Protein AF-0000000082771464 (afdb_homodimer)

Solvent-accessible surface area (backbone atoms only — not comparable to full-atom values): 28371 Å² total; per-residue (Å²): 120,86,61,83,75,69,32,65,66,65,75,38,33,36,32,42,44,40,44,71,89,31,44,65,67,33,40,52,35,21,64,77,56,60,26,50,61,95,75,74,87,56,60,44,36,34,33,37,65,40,77,55,89,97,38,37,33,30,40,33,38,54,35,33,48,71,77,48,52,30,40,21,50,73,64,22,45,64,15,46,30,36,38,43,34,18,26,26,66,34,52,65,34,50,56,41,38,66,75,65,49,48,70,32,51,71,46,24,40,89,79,40,43,69,32,41,34,30,19,54,29,39,39,52,34,74,80,28,40,54,66,49,73,73,71,77,63,79,80,80,72,82,64,90,72,71,69,79,64,74,84,46,71,53,77,79,66,67,91,66,66,49,76,69,57,49,52,71,66,56,50,41,52,50,47,54,50,49,40,56,72,65,66,45,56,69,88,74,42,79,56,50,80,79,30,49,45,66,19,9,35,64,33,44,28,51,43,60,56,55,54,51,52,51,50,62,66,50,50,62,59,49,56,52,48,52,53,57,68,67,45,75,71,70,72,65,81,55,76,75,72,70,76,63,85,65,84,75,80,78,83,123,120,87,62,84,75,68,34,64,67,64,73,39,33,34,33,41,45,40,45,70,88,31,43,65,65,32,39,51,35,22,64,76,54,59,25,51,60,93,76,75,86,55,60,44,38,33,32,36,65,40,78,56,87,96,39,38,33,32,40,31,38,56,35,33,50,72,79,50,52,31,40,21,51,74,63,22,46,64,15,45,30,37,36,44,34,18,27,26,68,34,51,64,35,50,56,41,38,66,74,64,49,48,70,32,50,71,46,24,39,89,80,40,43,71,33,40,34,31,19,54,30,38,40,53,34,73,79,29,40,51,66,49,72,74,72,78,62,77,80,80,73,82,64,89,73,71,69,78,63,72,85,43,71,54,77,79,67,68,90,66,66,48,74,68,58,49,52,72,66,56,50,40,52,51,48,53,52,50,40,55,73,64,65,45,56,68,87,77,43,80,56,50,80,79,30,49,45,64,21,9,35,64,32,43,27,53,42,60,58,56,54,52,52,50,50,64,66,48,50,62,59,51,56,52,46,52,53,57,67,65,42,75,69,68,70,66,80,56,79,76,74,75,79,75,82,73,86,77,82,79,86,131

Secondary structure (DSSP, 8-state):
--------S-SEEEEEEE-TTSSHHHHHHHHHHS-----PPPSSEEEEEEEETTEEEEEEEE--SGGGGGGHHHHHTT-SEEEEEEETT-HHHHHHIIIIIGGGGGGS-TT-EEEEEEE-GGGT-GGGTS------------S------------PPPSPPPPP-S-HHHHHHHHHHHHHHTT--TTTSPPHHHHEEE--TTT-TTHHHHHHHHHHHHHHHHHHHHHHHSS---------------------/--------S-SEEEEEEE-TTSSHHHHHHHHHHS-----PPPSSEEEEEEEETTEEEEEEEE--SGGGGGGHHHHHTT-SEEEEEEETT-HHHHHHIIIIIGGGGGGS-TT-EEEEEEE-GGGT-GGGTS-----------SS------------PPPSPPPPP-S-HHHHHHHHHHHHHHTT--TTTSPPHHHHEEE--TTT-TTHHHHHHHHHHHHHHHHHHHHHHHSS---------------------

Sequence (504 aa):
MPGPGKMRKPDIKLVILGDMNVGKTSLLHRYTERCFKDTLSTVGGAFFLKQWGPYNISIWDTAGREQFHGLGSMYCRGAAAIILTYDVTNWQSLVELEERFLALTDSANSDCIFAVAGNKADLTDVQAQALTPEGVGPEEGGGVGITPHPSCPTPPASPTTVHKQVSREDAIALYSRIVRYRAMDEESSPPAERMCFETSAKTGYNVDTLFETLFELVLPSILKKRSERDSPTVDLDGSHDEVKSKKAQCCVMPGPGKMRKPDIKLVILGDMNVGKTSLLHRYTERCFKDTLSTVGGAFFLKQWGPYNISIWDTAGREQFHGLGSMYCRGAAAIILTYDVTNWQSLVELEERFLALTDSANSDCIFAVAGNKADLTDVQAQALTPEGVGPEEGGGVGITPHPSCPTPPASPTTVHKQVSREDAIALYSRIVRYRAMDEESSPPAERMCFETSAKTGYNVDTLFETLFELVLPSILKKRSERDSPTVDLDGSHDEVKSKKAQCCV

pLDDT: mean 78.31, std 24.0, range [22.64, 98.81]

Nearest PDB structures (foldseek):
  6stf-assembly3_C  TM=8.054E-01  e=1.157E-12  Homo sapiens
  5m70-assembly2_G  TM=8.017E-01  e=3.101E-11  Homo sapiens
  2c2h-assembly2_B  TM=7.672E-01  e=3.791E-09  Homo sapiens
  9c59-assembly1_C  TM=7.851E-01  e=3.340E-09  Homo sapiens
  8oum-assembly3_C  TM=7.799E-01  e=2.527E-08  Promethearchaeati archaeon

InterPro domains:
  IPR001806 Small GTPase [PF00071] (13-218)
  IPR001806 Small GTPase [SM00174] (14-221)
  IPR005225 Small GTP-binding domain [TIGR00231] (11-129)
  IPR027417 P-loop containing nucleoside triphosphate hydrolase [G3DSA:3.40.50.300] (7-251)
  IPR027417 P-loop containing nucleoside triphosphate hydrolase [SSF52540] (8-221)

Foldseek 3Di:
DPPPPPPDDFLAEEEEAWAPPLQLVLLVCCQPQVAGDDDDFDDAKDWDWDDDPPGIYIYIYGGRDLVCLVCLLVRAAAHQEYEYTGEQADPVRLVCCVVRVLVSNPNHDLNRAYAYEHEPCLQADVVQQPQPPPPPPDPPDDDDCPDNNPPHDQPHRDPHHDDGDADQVNQQVVNVVSCVVSVHDPVPHDHRVQRYYYHYSRRGRCSNVNVVSSVVVSVVVSVVVVVVVPPPPPPVVPPCPCPVPDDPDDDD/DPPPPPPDDFLAEEEEAWAPPLQLVLLVCCQPQVAGDDDDFDDAKDWDWDDDPPGIYIYIYGGRDLVCLVCLLVRAAAHQEYEYTGEQADPVRLVCCVVRVLVSNPNHDLNRAYAYEHEPCLQADVVQQPQDPPPPDDPPDDDDCPPNNPPHDQPHRDPHHDDGDADQVNQQVVNVVSCVVSVHDPVPHDHRVQRYYYHYSRRGRCSNVNVVSSVVVSVVVSVVVVVVVPPPPVPVVPPPPPPPPDDDDDDD

Structure (mmCIF, N/CA/C/O backbone):
data_AF-0000000082771464-model_v1
#
loop_
_entity.id
_entity.type
_entity.pdbx_description
1 polymer 'Ras-related protein Rab-20-like'
#
loop_
_atom_site.group_PDB
_atom_site.id
_atom_site.type_symbol
_atom_site.label_atom_id
_atom_site.label_alt_id
_atom_site.label_comp_id
_atom_site.label_asym_id
_atom_site.label_entity_id
_atom_site.label_seq_id
_atom_site.pdbx_PDB_ins_code
_atom_site.Cartn_x
_atom_site.Cartn_y
_atom_site.Cartn_z
_atom_site.occupancy
_atom_site.B_iso_or_equiv
_atom_site.auth_seq_id
_atom_site.auth_comp_id
_atom_site.auth_asym_id
_atom_site.auth_atom_id
_atom_site.pdbx_PDB_model_num
ATOM 1 N N . MET A 1 1 ? 5.32 -20.656 27.281 1 24.61 1 MET A N 1
ATOM 2 C CA . MET A 1 1 ? 5.918 -20.031 26.109 1 24.61 1 MET A CA 1
ATOM 3 C C . MET A 1 1 ? 4.977 -18.984 25.516 1 24.61 1 MET A C 1
ATOM 5 O O . MET A 1 1 ? 3.768 -19.203 25.438 1 24.61 1 MET A O 1
ATOM 9 N N . PRO A 1 2 ? 5.32 -17.672 25.594 1 32.94 2 PRO A N 1
ATOM 10 C CA . PRO A 1 2 ? 4.285 -16.734 25.125 1 32.94 2 PRO A CA 1
ATOM 11 C C . PRO A 1 2 ? 3.646 -17.188 23.812 1 32.94 2 PRO A C 1
ATOM 13 O O . PRO A 1 2 ? 4.293 -17.844 23 1 32.94 2 PRO A O 1
ATOM 16 N N . GLY A 1 3 ? 2.488 -17.75 23.75 1 34.28 3 GLY A N 1
ATOM 17 C CA . GLY A 1 3 ? 1.757 -18.234 22.594 1 34.28 3 GLY A CA 1
ATOM 18 C C . GLY A 1 3 ? 2.023 -17.438 21.328 1 34.28 3 GLY A C 1
ATOM 19 O O . GLY A 1 3 ? 2.531 -16.312 21.391 1 34.28 3 GLY A O 1
ATOM 20 N N . PRO A 1 4 ? 2.357 -18.094 20.25 1 38.56 4 PRO A N 1
ATOM 21 C CA . PRO A 1 4 ? 2.699 -17.391 19.016 1 38.56 4 PRO A CA 1
ATOM 22 C C . PRO A 1 4 ? 1.932 -16.078 18.844 1 38.56 4 PRO A C 1
ATOM 24 O O . PRO A 1 4 ? 0.713 -16.047 19.031 1 38.56 4 PRO A O 1
ATOM 27 N N . GLY A 1 5 ? 2.373 -15.008 19.422 1 37.66 5 GLY A N 1
ATOM 28 C CA . GLY A 1 5 ? 1.773 -13.688 19.438 1 37.66 5 GLY A CA 1
ATOM 29 C C . GLY A 1 5 ? 1.052 -13.344 18.141 1 37.66 5 GLY A C 1
ATOM 30 O O . GLY A 1 5 ? 1.683 -13.18 17.094 1 37.66 5 GLY A O 1
ATOM 31 N N . LYS A 1 6 ? -0.053 -13.945 17.812 1 44.41 6 LYS A N 1
ATOM 32 C CA . LYS A 1 6 ? -0.954 -13.664 16.703 1 44.41 6 LYS A CA 1
ATOM 33 C C . LYS A 1 6 ? -0.964 -12.18 16.359 1 44.41 6 LYS A C 1
ATOM 35 O O . LYS A 1 6 ? -1.296 -11.344 17.203 1 44.41 6 LYS A O 1
ATOM 40 N N . MET A 1 7 ? -0.008 -11.75 15.656 1 51.69 7 MET A N 1
ATOM 41 C CA . MET A 1 7 ? -0.048 -10.336 15.281 1 51.69 7 MET A CA 1
ATOM 42 C C . MET A 1 7 ? -1.455 -9.922 14.859 1 51.69 7 MET A C 1
ATOM 44 O O . MET A 1 7 ? -2.078 -10.586 14.031 1 51.69 7 MET A O 1
ATOM 48 N N . ARG A 1 8 ? -2.258 -9.156 15.852 1 59.16 8 ARG A N 1
ATOM 49 C CA . ARG A 1 8 ? -3.598 -8.578 15.836 1 59.16 8 ARG A CA 1
ATOM 50 C C . ARG A 1 8 ? -3.691 -7.441 14.828 1 59.16 8 ARG A C 1
ATOM 52 O O . ARG A 1 8 ? -2.67 -6.91 14.383 1 59.16 8 ARG A O 1
ATOM 59 N N . LYS A 1 9 ? -4.836 -7.227 14.234 1 71 9 LYS A N 1
ATOM 60 C CA . LYS A 1 9 ? -5.273 -6.035 13.516 1 71 9 LYS A CA 1
ATOM 61 C C . LYS A 1 9 ? -4.652 -4.773 14.102 1 71 9 LYS A C 1
ATOM 63 O O . LYS A 1 9 ? -4.465 -4.68 15.32 1 71 9 LYS A O 1
ATOM 68 N N . PRO A 1 10 ? -4.09 -3.924 13.211 1 84.56 10 PRO A N 1
ATOM 69 C CA . PRO A 1 10 ? -3.547 -2.674 13.742 1 84.56 10 PRO A CA 1
ATOM 70 C C . PRO A 1 10 ? -4.484 -2.006 14.75 1 84.56 10 PRO A C 1
ATOM 72 O O . PRO A 1 10 ? -5.703 -2.057 14.594 1 84.56 10 PRO A O 1
ATOM 75 N N . ASP A 1 11 ? -3.939 -1.365 15.734 1 85.75 11 ASP A N 1
ATOM 76 C CA . ASP A 1 11 ? -4.684 -0.683 16.781 1 85.75 11 ASP A CA 1
ATOM 77 C C . ASP A 1 11 ? -5.172 0.686 16.312 1 85.75 11 ASP A C 1
ATOM 79 O O . ASP A 1 11 ? -6.258 1.128 16.703 1 85.75 11 ASP A O 1
ATOM 83 N N . ILE A 1 12 ? -4.309 1.27 15.547 1 91.62 12 ILE A N 1
ATOM 84 C CA . ILE A 1 12 ? -4.547 2.648 15.141 1 91.62 12 ILE A CA 1
ATOM 85 C C . ILE A 1 12 ? -4.293 2.793 13.641 1 91.62 12 ILE A C 1
ATOM 87 O O . ILE A 1 12 ? -3.35 2.205 13.102 1 91.62 12 ILE A O 1
ATOM 91 N N . LYS A 1 13 ? -5.184 3.521 13.078 1 93.25 13 LYS A N 1
ATOM 92 C CA . LYS A 1 13 ? -5.031 3.838 11.664 1 93.25 13 LYS A CA 1
ATOM 93 C C . LYS A 1 13 ? -4.805 5.332 11.453 1 93.25 13 LYS A C 1
ATOM 95 O O . LYS A 1 13 ? -5.586 6.156 11.938 1 93.25 13 LYS A O 1
ATOM 100 N N . LEU A 1 14 ? -3.697 5.656 10.836 1 97.25 14 LEU A N 1
ATOM 101 C CA . LEU A 1 14 ? -3.359 7.016 10.43 1 97.25 14 LEU A CA 1
ATOM 102 C C . LEU A 1 14 ? -3.303 7.125 8.914 1 97.25 14 LEU A C 1
ATOM 104 O O . LEU A 1 14 ? -2.727 6.266 8.242 1 97.25 14 LEU A O 1
ATOM 108 N N . VAL A 1 15 ? -3.914 8.227 8.312 1 97.81 15 VAL A N 1
ATOM 109 C CA . VAL A 1 15 ? -4 8.328 6.863 1 97.81 15 VAL A CA 1
ATOM 110 C C . VAL A 1 15 ? -3.383 9.648 6.406 1 97.81 15 VAL A C 1
ATOM 112 O O . VAL A 1 15 ? -3.605 10.695 7.02 1 97.81 15 VAL A O 1
ATOM 115 N N . ILE A 1 16 ? -2.6 9.57 5.367 1 98.25 16 ILE A N 1
ATOM 116 C CA . ILE A 1 16 ? -2.045 10.766 4.742 1 98.25 16 ILE A CA 1
ATOM 117 C C . ILE A 1 16 ? -2.824 11.102 3.473 1 98.25 16 ILE A C 1
ATOM 119 O O . ILE A 1 16 ? -2.914 10.273 2.561 1 98.25 16 ILE A O 1
ATOM 123 N N . LEU A 1 17 ? -3.406 12.32 3.387 1 97.81 17 LEU A N 1
ATOM 124 C CA . LEU A 1 17 ? -4.164 12.805 2.238 1 97.81 17 LEU A CA 1
ATOM 125 C C . LEU A 1 17 ? -3.525 14.055 1.647 1 97.81 17 LEU A C 1
ATOM 127 O O . LEU A 1 17 ? -2.818 14.781 2.348 1 97.81 17 LEU A O 1
ATOM 131 N N . GLY A 1 18 ? -3.828 14.297 0.432 1 97.69 18 GLY A N 1
ATOM 132 C CA . GLY A 1 18 ? -3.381 15.492 -0.265 1 97.69 18 GLY A CA 1
ATOM 133 C C . GLY A 1 18 ? -3.27 15.297 -1.766 1 97.69 18 GLY A C 1
ATOM 134 O O . GLY A 1 18 ? -3.363 14.18 -2.262 1 97.69 18 GLY A O 1
ATOM 135 N N . ASP A 1 19 ? -2.967 16.344 -2.428 1 96.81 19 ASP A N 1
ATOM 136 C CA . ASP A 1 19 ? -2.889 16.359 -3.885 1 96.81 19 ASP A CA 1
ATOM 137 C C . ASP A 1 19 ? -1.646 15.625 -4.375 1 96.81 19 ASP A C 1
ATOM 139 O O . ASP A 1 19 ? -0.833 15.164 -3.572 1 96.81 19 ASP A O 1
ATOM 143 N N . MET A 1 20 ? -1.622 15.547 -5.715 1 94.88 20 MET A N 1
ATOM 144 C CA . MET A 1 20 ? -0.455 14.93 -6.344 1 94.88 20 MET A CA 1
ATOM 145 C C . MET A 1 20 ? 0.8 15.758 -6.082 1 94.88 20 MET A C 1
ATOM 147 O O . MET A 1 20 ? 0.737 16.984 -6.023 1 94.88 20 MET A O 1
ATOM 151 N N . ASN A 1 21 ? 1.884 15.086 -5.84 1 94.81 21 ASN A N 1
ATOM 152 C CA . ASN A 1 21 ? 3.225 15.656 -5.844 1 94.81 21 ASN A CA 1
ATOM 153 C C . ASN A 1 21 ? 3.455 16.562 -4.629 1 94.81 21 ASN A C 1
ATOM 155 O O . ASN A 1 21 ? 4.383 17.359 -4.617 1 94.81 21 ASN A O 1
ATOM 159 N N . VAL A 1 22 ? 2.629 16.469 -3.625 1 97.62 22 VAL A N 1
ATOM 160 C CA . VAL A 1 22 ? 2.867 17.281 -2.436 1 97.62 22 VAL A CA 1
ATOM 161 C C . VAL A 1 22 ? 3.869 16.578 -1.523 1 97.62 22 VAL A C 1
ATOM 163 O O . VAL A 1 22 ? 4.402 17.188 -0.592 1 97.62 22 VAL A O 1
ATOM 166 N N . GLY A 1 23 ? 4.074 15.266 -1.67 1 96.62 23 GLY A N 1
ATOM 167 C CA . GLY A 1 23 ? 5.125 14.562 -0.953 1 96.62 23 GLY A CA 1
ATOM 168 C C . GLY A 1 23 ? 4.594 13.586 0.079 1 96.62 23 GLY A C 1
ATOM 169 O O . GLY A 1 23 ? 5.277 13.281 1.06 1 96.62 23 GLY A O 1
ATOM 170 N N . LYS A 1 24 ? 3.348 13.062 -0.046 1 97.5 24 LYS A N 1
ATOM 171 C CA . LYS A 1 24 ? 2.771 12.102 0.892 1 97.5 24 LYS A CA 1
ATOM 172 C C . LYS A 1 24 ? 3.654 10.859 1.023 1 97.5 24 LYS A C 1
ATOM 174 O O . LYS A 1 24 ? 4.051 10.492 2.131 1 97.5 24 LYS A O 1
ATOM 179 N N . THR A 1 25 ? 3.984 10.305 -0.114 1 94.25 25 THR A N 1
ATOM 180 C CA . THR A 1 25 ? 4.801 9.094 -0.153 1 94.25 25 THR A CA 1
ATOM 181 C C . THR A 1 25 ? 6.191 9.367 0.413 1 94.25 25 THR A C 1
ATOM 183 O O . THR A 1 25 ? 6.715 8.57 1.196 1 94.25 25 THR A O 1
ATOM 186 N N . SER A 1 26 ? 6.734 10.523 0.063 1 93.94 26 SER A N 1
ATOM 187 C CA . SER A 1 26 ? 8.07 10.859 0.541 1 93.94 26 SER A CA 1
ATOM 188 C C . SER A 1 26 ? 8.078 11.094 2.049 1 93.94 26 SER A C 1
ATOM 190 O O . SER A 1 26 ? 9.055 10.773 2.729 1 93.94 26 SER A O 1
ATOM 192 N N . LEU A 1 27 ? 7.023 11.656 2.576 1 95.56 27 LEU A N 1
ATOM 193 C CA . LEU A 1 27 ? 6.898 11.852 4.016 1 95.56 27 LEU A CA 1
ATOM 194 C C . LEU A 1 27 ? 6.918 10.508 4.746 1 95.56 27 LEU A C 1
ATOM 196 O O . LEU A 1 27 ? 7.648 10.344 5.727 1 95.56 27 LEU A O 1
ATOM 200 N N . LEU A 1 28 ? 6.188 9.594 4.246 1 94.88 28 LEU A N 1
ATOM 201 C CA . LEU A 1 28 ? 6.125 8.273 4.867 1 94.88 28 LEU A CA 1
ATOM 202 C C . LEU A 1 28 ? 7.477 7.57 4.789 1 94.88 28 LEU A C 1
ATOM 204 O O . LEU A 1 28 ? 7.957 7.031 5.789 1 94.88 28 LEU A O 1
ATOM 208 N N . HIS A 1 29 ? 8.102 7.633 3.693 1 91 29 HIS A N 1
ATOM 209 C CA . HIS A 1 29 ? 9.398 6.98 3.512 1 91 29 HIS A CA 1
ATOM 210 C C . HIS A 1 29 ? 10.453 7.59 4.426 1 91 29 HIS A C 1
ATOM 212 O O . HIS A 1 29 ? 11.258 6.867 5.016 1 91 29 HIS A O 1
ATOM 218 N N . ARG A 1 30 ? 10.438 8.922 4.488 1 92 30 ARG A N 1
ATOM 219 C CA . ARG A 1 30 ? 11.375 9.586 5.387 1 92 30 ARG A CA 1
ATOM 220 C C . ARG A 1 30 ? 11.18 9.125 6.828 1 92 30 ARG A C 1
ATOM 222 O O . ARG A 1 30 ? 12.148 8.859 7.539 1 92 30 ARG A O 1
ATOM 229 N N . TYR A 1 31 ? 10.055 8.992 7.207 1 93.62 31 TYR A N 1
ATOM 230 C CA . TYR A 1 31 ? 9.773 8.602 8.586 1 93.62 31 TYR A CA 1
ATOM 231 C C . TYR A 1 31 ? 10.148 7.145 8.828 1 93.62 31 TYR A C 1
ATOM 233 O O . TYR A 1 31 ? 10.727 6.812 9.867 1 93.62 31 TYR A O 1
ATOM 241 N N . THR A 1 32 ? 9.812 6.277 7.934 1 88.38 32 THR A N 1
ATOM 242 C CA . THR A 1 32 ? 9.914 4.84 8.172 1 88.38 32 THR A CA 1
ATOM 243 C C . THR A 1 32 ? 11.297 4.324 7.793 1 88.38 32 THR A C 1
ATOM 245 O O . THR A 1 32 ? 11.789 3.367 8.391 1 88.38 32 THR A O 1
ATOM 248 N N . GLU A 1 33 ? 11.859 4.965 6.77 1 82.06 33 GLU A N 1
ATOM 249 C CA . GLU A 1 33 ? 13.117 4.426 6.246 1 82.06 33 GLU A CA 1
ATOM 250 C C . GLU A 1 33 ? 14.266 5.406 6.449 1 82.06 33 GLU A C 1
ATOM 252 O O . GLU A 1 33 ? 15.422 5.078 6.184 1 82.06 33 GLU A O 1
ATOM 257 N N . ARG A 1 34 ? 13.961 6.543 6.871 1 85.19 34 ARG A N 1
ATOM 258 C CA . ARG A 1 34 ? 14.953 7.59 7.051 1 85.19 34 ARG A CA 1
ATOM 259 C C . ARG A 1 34 ? 15.672 7.895 5.738 1 85.19 34 ARG A C 1
ATOM 261 O O . ARG A 1 34 ? 16.891 8.133 5.727 1 85.19 34 ARG A O 1
ATOM 268 N N . CYS A 1 35 ? 14.914 7.73 4.68 1 80.62 35 CYS A N 1
ATOM 269 C CA . CYS A 1 35 ? 15.477 7.941 3.354 1 80.62 35 CYS A CA 1
ATOM 270 C C . CYS A 1 35 ? 14.516 8.719 2.463 1 80.62 35 CYS A C 1
ATOM 272 O O . CYS A 1 35 ? 13.305 8.5 2.521 1 80.62 35 CYS A O 1
ATOM 274 N N . PHE A 1 36 ? 15.188 9.648 1.771 1 80.69 36 PHE A N 1
ATOM 275 C CA . PHE A 1 36 ? 14.422 10.32 0.729 1 80.69 36 PHE A CA 1
ATOM 276 C C . PHE A 1 36 ? 14.617 9.633 -0.618 1 80.69 36 PHE A C 1
ATOM 278 O O . PHE A 1 36 ? 15.75 9.438 -1.061 1 80.69 36 PHE A O 1
ATOM 285 N N . LYS A 1 37 ? 13.516 9.164 -1.198 1 75.56 37 LYS A N 1
ATOM 286 C CA . LYS A 1 37 ? 13.57 8.492 -2.494 1 75.56 37 LYS A CA 1
ATOM 287 C C . LYS A 1 37 ? 12.664 9.18 -3.51 1 75.56 37 LYS A C 1
ATOM 289 O O . LYS A 1 37 ? 11.641 9.758 -3.143 1 75.56 37 LYS A O 1
ATOM 294 N N . ASP A 1 38 ? 13.188 9.211 -4.762 1 74.75 38 ASP A N 1
ATOM 295 C CA . ASP A 1 38 ? 12.297 9.656 -5.832 1 74.75 38 ASP A CA 1
ATOM 296 C C . ASP A 1 38 ? 11.086 8.734 -5.961 1 74.75 38 ASP A C 1
ATOM 298 O O . ASP A 1 38 ? 11.219 7.508 -5.902 1 74.75 38 ASP A O 1
ATOM 302 N N . THR A 1 39 ? 9.969 9.367 -5.957 1 73.88 39 THR A N 1
ATOM 303 C CA . THR A 1 39 ? 8.75 8.578 -6.027 1 73.88 39 THR A CA 1
ATOM 304 C C . THR A 1 39 ? 7.887 9.023 -7.207 1 73.88 39 THR A C 1
ATOM 306 O O . THR A 1 39 ? 7.977 10.172 -7.648 1 73.88 39 THR A O 1
ATOM 309 N N . LEU A 1 40 ? 7.164 8.023 -7.762 1 72.69 40 LEU A N 1
ATOM 310 C CA . LEU A 1 40 ? 6.121 8.289 -8.75 1 72.69 40 LEU A CA 1
ATOM 311 C C . LEU A 1 40 ? 4.758 8.414 -8.078 1 72.69 40 LEU A C 1
ATOM 313 O O . LEU A 1 40 ? 4.594 8.031 -6.922 1 72.69 40 LEU A O 1
ATOM 317 N N . SER A 1 41 ? 3.873 9.008 -8.859 1 81 41 SER A N 1
ATOM 318 C CA . SER A 1 41 ? 2.523 9.172 -8.328 1 81 41 SER A CA 1
ATOM 319 C C . SER A 1 41 ? 1.924 7.84 -7.906 1 81 41 SER A C 1
ATOM 321 O O . SER A 1 41 ? 2.014 6.852 -8.641 1 81 41 SER A O 1
ATOM 323 N N . THR A 1 42 ? 1.26 7.918 -6.824 1 84.75 42 THR A N 1
ATOM 324 C CA . THR A 1 42 ? 0.695 6.703 -6.246 1 84.75 42 THR A CA 1
ATOM 325 C C . THR A 1 42 ? -0.599 6.316 -6.957 1 84.75 42 THR A C 1
ATOM 327 O O . THR A 1 42 ? -1.449 7.172 -7.219 1 84.75 42 THR A O 1
ATOM 330 N N . VAL A 1 43 ? -0.686 5.137 -7.445 1 82.81 43 VAL A N 1
ATOM 331 C CA . VAL A 1 43 ? -1.9 4.535 -7.984 1 82.81 43 VAL A CA 1
ATOM 332 C C . VAL A 1 43 ? -2.42 3.469 -7.02 1 82.81 43 VAL A C 1
ATOM 334 O O . VAL A 1 43 ? -1.778 2.436 -6.82 1 82.81 43 VAL A O 1
ATOM 337 N N . GLY A 1 44 ? -3.527 3.832 -6.375 1 90.31 44 GLY A N 1
ATOM 338 C CA . GLY A 1 44 ? -3.988 3.006 -5.27 1 90.31 44 GLY A CA 1
ATOM 339 C C . GLY A 1 44 ? -3.572 3.541 -3.91 1 90.31 44 GLY A C 1
ATOM 340 O O . GLY A 1 44 ? -3.775 4.719 -3.613 1 90.31 44 GLY A O 1
ATOM 341 N N . GLY A 1 45 ? -3.02 2.549 -3.094 1 92.75 45 GLY A N 1
ATOM 342 C CA . GLY A 1 45 ? -2.576 2.922 -1.76 1 92.75 45 GLY A CA 1
ATOM 343 C C . GLY A 1 45 ? -1.582 1.942 -1.166 1 92.75 45 GLY A C 1
ATOM 344 O O . GLY A 1 45 ? -1.32 0.886 -1.746 1 92.75 45 GLY A O 1
ATOM 345 N N . ALA A 1 46 ? -0.947 2.469 -0.15 1 92.12 46 ALA A N 1
ATOM 346 C CA . ALA A 1 46 ? -0.031 1.637 0.627 1 92.12 46 ALA A CA 1
ATOM 347 C C . ALA A 1 46 ? -0.15 1.937 2.119 1 92.12 46 ALA A C 1
ATOM 349 O O . ALA A 1 46 ? -0.668 2.986 2.508 1 92.12 46 ALA A O 1
ATOM 350 N N . PHE A 1 47 ? 0.206 0.911 2.904 1 92.12 47 PHE A N 1
ATOM 351 C CA . PHE A 1 47 ? 0.279 1.209 4.332 1 92.12 47 PHE A CA 1
ATOM 352 C C . PHE A 1 47 ? 1.498 0.547 4.961 1 92.12 47 PHE A C 1
ATOM 354 O O . PHE A 1 47 ? 1.996 -0.46 4.453 1 92.12 47 PHE A O 1
ATOM 361 N N . PHE A 1 48 ? 2.023 1.212 5.984 1 92.25 48 PHE A N 1
ATOM 362 C CA . PHE A 1 48 ? 3.168 0.78 6.773 1 92.25 48 PHE A CA 1
ATOM 363 C C . PHE A 1 48 ? 2.76 0.521 8.219 1 92.25 48 PHE A C 1
ATOM 365 O O . PHE A 1 48 ? 2.008 1.301 8.805 1 92.25 48 PHE A O 1
ATOM 372 N N . LEU A 1 49 ? 3.25 -0.595 8.766 1 89.44 49 LEU A N 1
ATOM 373 C CA . LEU A 1 49 ? 2.973 -0.916 10.164 1 89.44 49 LEU A CA 1
ATOM 374 C C . LEU A 1 49 ? 4.113 -0.455 11.062 1 89.44 49 LEU A C 1
ATOM 376 O O . LEU A 1 49 ? 5.258 -0.871 10.883 1 89.44 49 LEU A O 1
ATOM 380 N N . LYS A 1 50 ? 3.727 0.4 11.984 1 89.44 50 LYS A N 1
ATOM 381 C CA . LYS A 1 50 ? 4.68 0.938 12.953 1 89.44 50 LYS A CA 1
ATOM 382 C C . LYS A 1 50 ? 4.324 0.509 14.367 1 89.44 50 LYS A C 1
ATOM 384 O O . LYS A 1 50 ? 3.178 0.662 14.805 1 89.44 50 LYS A O 1
ATOM 389 N N . GLN A 1 51 ? 5.297 -0.08 14.969 1 87.25 51 GLN A N 1
ATOM 390 C CA . GLN A 1 51 ? 5.129 -0.349 16.391 1 87.25 51 GLN A CA 1
ATOM 391 C C . GLN A 1 51 ? 5.449 0.888 17.234 1 87.25 51 GLN A C 1
ATOM 393 O O . GLN A 1 51 ? 6.488 1.522 17.031 1 87.25 51 GLN A O 1
ATOM 398 N N . TRP A 1 52 ? 4.555 1.257 18.078 1 90.19 52 TRP A N 1
ATOM 399 C CA . TRP A 1 52 ? 4.703 2.361 19.031 1 90.19 52 TRP A CA 1
ATOM 400 C C . TRP A 1 52 ? 4.309 1.932 20.438 1 90.19 52 TRP A C 1
ATOM 402 O O . TRP A 1 52 ? 3.119 1.856 20.75 1 90.19 52 TRP A O 1
ATOM 412 N N . GLY A 1 53 ? 5.363 1.615 21.328 1 87.75 53 GLY A N 1
ATOM 413 C CA . GLY A 1 53 ? 5.043 0.933 22.578 1 87.75 53 GLY A CA 1
ATOM 414 C C . GLY A 1 53 ? 4.324 -0.387 22.359 1 87.75 53 GLY A C 1
ATOM 415 O O . GLY A 1 53 ? 4.785 -1.235 21.594 1 87.75 53 GLY A O 1
ATOM 416 N N . PRO A 1 54 ? 3.209 -0.566 23.062 1 86.62 54 PRO A N 1
ATOM 417 C CA . PRO A 1 54 ? 2.469 -1.818 22.906 1 86.62 54 PRO A CA 1
ATOM 418 C C . PRO A 1 54 ? 1.494 -1.774 21.719 1 86.62 54 PRO A C 1
ATOM 420 O O . PRO A 1 54 ? 0.768 -2.742 21.484 1 86.62 54 PRO A O 1
ATOM 423 N N . TYR A 1 55 ? 1.553 -0.707 20.984 1 87.5 55 TYR A N 1
ATOM 424 C CA . TYR A 1 55 ? 0.526 -0.523 19.969 1 87.5 55 TYR A CA 1
ATOM 425 C C . TYR A 1 55 ? 1.115 -0.659 18.562 1 87.5 55 TYR A C 1
ATOM 427 O O . TYR A 1 55 ? 2.275 -0.306 18.344 1 87.5 55 TYR A O 1
ATOM 435 N N . ASN A 1 56 ? 0.318 -1.162 17.688 1 87.44 56 ASN A N 1
ATOM 436 C CA . ASN A 1 56 ? 0.633 -1.207 16.266 1 87.44 56 ASN A CA 1
ATOM 437 C C . ASN A 1 56 ? -0.15 -0.155 15.484 1 87.44 56 ASN A C 1
ATOM 439 O O . ASN A 1 56 ? -1.38 -0.117 15.547 1 87.44 56 ASN A O 1
ATOM 443 N N . ILE A 1 57 ? 0.591 0.655 14.828 1 91.62 57 ILE A N 1
ATOM 444 C CA . ILE A 1 57 ? -0.018 1.745 14.078 1 91.62 57 ILE A CA 1
ATOM 445 C C . ILE A 1 57 ? 0.126 1.481 12.578 1 91.62 57 ILE A C 1
ATOM 447 O O . ILE A 1 57 ? 1.22 1.176 12.102 1 91.62 57 ILE A O 1
ATOM 451 N N . SER A 1 58 ? -1.002 1.516 11.914 1 92.81 58 SER A N 1
ATOM 452 C CA . SER A 1 58 ? -0.975 1.447 10.461 1 92.81 58 SER A CA 1
ATOM 453 C C . SER A 1 58 ? -1.01 2.84 9.836 1 92.81 58 SER A C 1
ATOM 455 O O . SER A 1 58 ? -1.949 3.604 10.07 1 92.81 58 SER A O 1
ATOM 457 N N . ILE A 1 59 ? -0.005 3.143 9.094 1 96.31 59 ILE A N 1
ATOM 458 C CA . ILE A 1 59 ? 0.076 4.434 8.422 1 96.31 59 ILE A CA 1
ATOM 459 C C . ILE A 1 59 ? -0.191 4.258 6.934 1 96.31 59 ILE A C 1
ATOM 461 O O . ILE A 1 59 ? 0.589 3.615 6.227 1 96.31 59 ILE A O 1
ATOM 465 N N . TRP A 1 60 ? -1.236 4.961 6.438 1 95.69 60 TRP A N 1
ATOM 466 C CA . TRP A 1 60 ? -1.696 4.738 5.074 1 95.69 60 TRP A CA 1
ATOM 467 C C . TRP A 1 60 ? -1.274 5.883 4.16 1 95.69 60 TRP A C 1
ATOM 469 O O . TRP A 1 60 ? -1.513 7.055 4.473 1 95.69 60 TRP A O 1
ATOM 479 N N . ASP A 1 61 ? -0.645 5.508 3.139 1 95.69 61 ASP A N 1
ATOM 480 C CA . ASP A 1 61 ? -0.343 6.391 2.016 1 95.69 61 ASP A CA 1
ATOM 481 C C . ASP A 1 61 ? -1.383 6.242 0.908 1 95.69 61 ASP A C 1
ATOM 483 O O . ASP A 1 61 ? -1.735 5.125 0.524 1 95.69 61 ASP A O 1
ATOM 487 N N . THR A 1 62 ? -1.831 7.387 0.349 1 95.44 62 THR A N 1
ATOM 488 C CA . THR A 1 62 ? -2.945 7.324 -0.592 1 95.44 62 THR A CA 1
ATOM 489 C C . THR A 1 62 ? -2.594 8.039 -1.892 1 95.44 62 THR A C 1
ATOM 491 O O . THR A 1 62 ? -1.675 8.859 -1.926 1 95.44 62 THR A O 1
ATOM 494 N N . ALA A 1 63 ? -3.385 7.699 -2.949 1 92.25 63 ALA A N 1
ATOM 495 C CA . ALA A 1 63 ? -3.248 8.406 -4.219 1 92.25 63 ALA A CA 1
ATOM 496 C C . ALA A 1 63 ? -3.893 9.789 -4.152 1 92.25 63 ALA A C 1
ATOM 498 O O . ALA A 1 63 ? -4.973 9.945 -3.58 1 92.25 63 ALA A O 1
ATOM 499 N N . GLY A 1 64 ? -3.26 10.75 -4.773 1 91.56 64 GLY A N 1
ATOM 500 C CA . GLY A 1 64 ? -3.777 12.109 -4.766 1 91.56 64 GLY A CA 1
ATOM 501 C C . GLY A 1 64 ? -4.648 12.422 -5.965 1 91.56 64 GLY A C 1
ATOM 502 O O . GLY A 1 64 ? -5.406 13.391 -5.953 1 91.56 64 GLY A O 1
ATOM 503 N N . ARG A 1 65 ? -4.547 11.547 -6.934 1 87.12 65 ARG A N 1
ATOM 504 C CA . ARG A 1 65 ? -5.293 11.805 -8.156 1 87.12 65 ARG A CA 1
ATOM 505 C C . ARG A 1 65 ? -6.797 11.703 -7.914 1 87.12 65 ARG A C 1
ATOM 507 O O . ARG A 1 65 ? -7.25 10.82 -7.188 1 87.12 65 ARG A O 1
ATOM 514 N N . GLU A 1 66 ? -7.477 12.523 -8.555 1 79.25 66 GLU A N 1
ATOM 515 C CA . GLU A 1 66 ? -8.922 12.625 -8.367 1 79.25 66 GLU A CA 1
ATOM 516 C C . GLU A 1 66 ? -9.617 11.312 -8.719 1 79.25 66 GLU A C 1
ATOM 518 O O . GLU A 1 66 ? -10.609 10.945 -8.078 1 79.25 66 GLU A O 1
ATOM 523 N N . GLN A 1 67 ? -9.133 10.617 -9.664 1 78.12 67 GLN A N 1
ATOM 524 C CA . GLN A 1 67 ? -9.758 9.383 -10.125 1 78.12 67 GLN A CA 1
ATOM 525 C C . GLN A 1 67 ? -9.828 8.344 -9.008 1 78.12 67 GLN A C 1
ATOM 527 O O . GLN A 1 67 ? -10.602 7.391 -9.086 1 78.12 67 GLN A O 1
ATOM 532 N N . PHE A 1 68 ? -9.047 8.594 -7.977 1 77.81 68 PHE A N 1
ATOM 533 C CA . PHE A 1 68 ? -8.992 7.609 -6.902 1 77.81 68 PHE A CA 1
ATOM 534 C C . PHE A 1 68 ? -9.758 8.094 -5.68 1 77.81 68 PHE A C 1
ATOM 536 O O . PHE A 1 68 ? -9.734 7.453 -4.629 1 77.81 68 PHE A O 1
ATOM 543 N N . HIS A 1 69 ? -10.438 9.109 -5.742 1 80.38 69 HIS A N 1
ATOM 544 C CA . HIS A 1 69 ? -11.172 9.648 -4.598 1 80.38 69 HIS A CA 1
ATOM 545 C C . HIS A 1 69 ? -12.312 8.727 -4.195 1 80.38 69 HIS A C 1
ATOM 547 O O . HIS A 1 69 ? -12.789 8.781 -3.057 1 80.38 69 HIS A O 1
ATOM 553 N N . GLY A 1 70 ? -12.758 7.945 -5.168 1 78.56 70 GLY A N 1
ATOM 554 C CA . GLY A 1 70 ? -13.766 6.953 -4.82 1 78.56 70 GLY A CA 1
ATOM 555 C C . GLY A 1 70 ? -13.289 5.965 -3.773 1 78.56 70 GLY A C 1
ATOM 556 O O . GLY A 1 70 ? -14.102 5.305 -3.121 1 78.56 70 GLY A O 1
ATOM 557 N N . LEU A 1 71 ? -11.992 5.934 -3.564 1 79.44 71 LEU A N 1
ATOM 558 C CA . LEU A 1 71 ? -11.398 5.047 -2.574 1 79.44 71 LEU A CA 1
ATOM 559 C C . LEU A 1 71 ? -11.352 5.711 -1.203 1 79.44 71 LEU A C 1
ATOM 561 O O . LEU A 1 71 ? -10.836 5.133 -0.242 1 79.44 71 LEU A O 1
ATOM 565 N N . GLY A 1 72 ? -11.867 6.84 -1.103 1 81.44 72 GLY A N 1
ATOM 566 C CA . GLY A 1 72 ? -11.758 7.613 0.125 1 81.44 72 GLY A CA 1
ATOM 567 C C . GLY A 1 72 ? -12.289 6.875 1.341 1 81.44 72 GLY A C 1
ATOM 568 O O . GLY A 1 72 ? -11.664 6.891 2.404 1 81.44 72 GLY A O 1
ATOM 569 N N . SER A 1 73 ? -13.383 6.281 1.129 1 81.25 73 SER A N 1
ATOM 570 C CA . SER A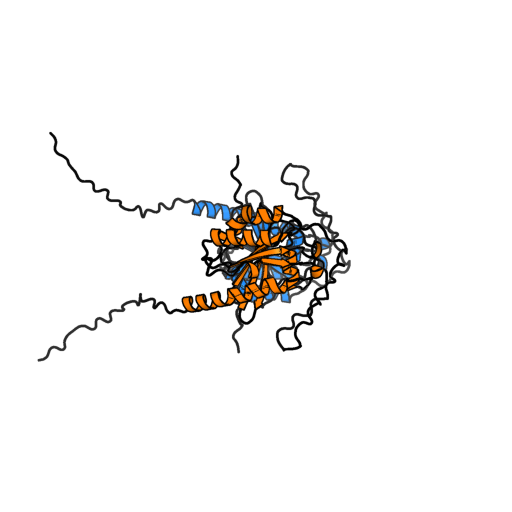 1 73 ? -13.945 5.523 2.244 1 81.25 73 SER A CA 1
ATOM 571 C C . SER A 1 73 ? -13.008 4.406 2.682 1 81.25 73 SER A C 1
ATOM 573 O O . SER A 1 73 ? -12.828 4.168 3.879 1 81.25 73 SER A O 1
ATOM 575 N N . MET A 1 74 ? -12.414 3.793 1.737 1 82.94 74 MET A N 1
ATOM 576 C CA . MET A 1 74 ? -11.469 2.729 2.049 1 82.94 74 MET A CA 1
ATOM 577 C C . MET A 1 74 ? -10.234 3.289 2.76 1 82.94 74 MET A C 1
ATOM 579 O O . MET A 1 74 ? -9.703 2.658 3.674 1 82.94 74 MET A O 1
ATOM 583 N N . TYR A 1 75 ? -9.891 4.426 2.389 1 91.31 75 TYR A N 1
ATOM 584 C CA . TYR A 1 75 ? -8.703 5.043 2.969 1 91.31 75 TYR A CA 1
ATOM 585 C C . TYR A 1 75 ? -8.961 5.488 4.402 1 91.31 75 TYR A C 1
ATOM 587 O O . TYR A 1 75 ? -8.234 5.105 5.32 1 91.31 75 TYR A O 1
ATOM 595 N N . CYS A 1 76 ? -10.094 6.141 4.586 1 94.12 76 CYS A N 1
ATOM 596 C CA . CYS A 1 76 ? -10.25 6.93 5.805 1 94.12 76 CYS A CA 1
ATOM 597 C C . CYS A 1 76 ? -11.125 6.199 6.816 1 94.12 76 CYS A C 1
ATOM 599 O O . CYS A 1 76 ? -11.172 6.574 7.988 1 94.12 76 CYS A O 1
ATOM 601 N N . ARG A 1 77 ? -11.812 5.137 6.41 1 89.44 77 ARG A N 1
ATOM 602 C CA . ARG A 1 77 ? -12.664 4.41 7.348 1 89.44 77 ARG A CA 1
ATOM 603 C C . ARG A 1 77 ? -11.859 3.916 8.547 1 89.44 77 ARG A C 1
ATOM 605 O O . ARG A 1 77 ? -10.836 3.246 8.375 1 89.44 77 ARG A O 1
ATOM 612 N N . GLY A 1 78 ? -12.344 4.332 9.734 1 90.19 78 GLY A N 1
ATOM 613 C CA . GLY A 1 78 ? -11.711 3.877 10.969 1 90.19 78 GLY A CA 1
ATOM 614 C C . GLY A 1 78 ? -10.461 4.652 11.32 1 90.19 78 GLY A C 1
ATOM 615 O O . GLY A 1 78 ? -9.773 4.328 12.297 1 90.19 78 GLY A O 1
ATOM 616 N N . ALA A 1 79 ? -10.148 5.625 10.547 1 95 79 ALA A N 1
ATOM 617 C CA . ALA A 1 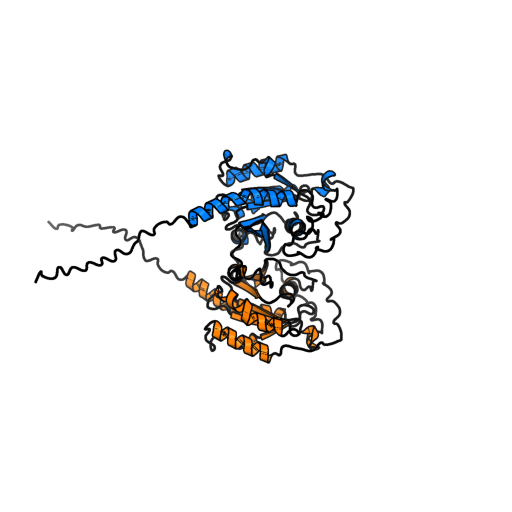79 ? -8.945 6.406 10.828 1 95 79 ALA A CA 1
ATOM 618 C C . ALA A 1 79 ? -9.102 7.188 12.133 1 95 79 ALA A C 1
ATOM 620 O O . ALA A 1 79 ? -10.117 7.84 12.359 1 95 79 ALA A O 1
ATOM 621 N N . ALA A 1 80 ? -8.078 7.078 12.945 1 95.44 80 ALA A N 1
ATOM 622 C CA . ALA A 1 80 ? -8.023 7.84 14.188 1 95.44 80 ALA A CA 1
ATOM 623 C C . ALA A 1 80 ? -7.379 9.211 13.969 1 95.44 80 ALA A C 1
ATOM 625 O O . ALA A 1 80 ? -7.613 10.141 14.734 1 95.44 80 ALA A O 1
ATOM 626 N N . ALA A 1 81 ? -6.559 9.25 12.992 1 97.06 81 ALA A N 1
ATOM 627 C CA . ALA A 1 81 ? -5.895 10.5 12.648 1 97.06 81 ALA A CA 1
ATOM 628 C C . ALA A 1 81 ? -5.703 10.633 11.141 1 97.06 81 ALA A C 1
ATOM 630 O O . ALA A 1 81 ? -5.516 9.633 10.445 1 97.06 81 ALA A O 1
ATOM 631 N N . ILE A 1 82 ? -5.738 11.883 10.68 1 97.94 82 ILE A N 1
ATOM 632 C CA . ILE A 1 82 ? -5.539 12.172 9.258 1 97.94 82 ILE A CA 1
ATOM 633 C C . ILE A 1 82 ? -4.59 13.352 9.102 1 97.94 82 ILE A C 1
ATOM 635 O O . ILE A 1 82 ? -4.742 14.383 9.766 1 97.94 82 ILE A O 1
ATOM 639 N N . ILE A 1 83 ? -3.607 13.141 8.281 1 98.69 83 ILE A N 1
ATOM 640 C CA . ILE A 1 83 ? -2.699 14.219 7.91 1 98.69 83 ILE A CA 1
ATOM 641 C C . ILE A 1 83 ? -3.104 14.789 6.555 1 98.69 83 ILE A C 1
ATOM 643 O O . ILE A 1 83 ? -3.035 14.094 5.535 1 98.69 83 ILE A O 1
ATOM 647 N N . LEU A 1 84 ? -3.537 16.031 6.543 1 98.69 84 LEU A N 1
ATOM 648 C CA . LEU A 1 84 ? -3.797 16.75 5.305 1 98.69 84 LEU A CA 1
ATOM 649 C C . LEU A 1 84 ? -2.547 17.5 4.836 1 98.69 84 LEU A C 1
ATOM 651 O O . LEU A 1 84 ? -2.104 18.453 5.484 1 98.69 84 LEU A O 1
ATOM 655 N N . THR A 1 85 ? -1.997 17.078 3.699 1 98.81 85 THR A N 1
ATOM 656 C CA . THR A 1 85 ? -0.672 17.516 3.273 1 98.81 85 THR A CA 1
ATOM 657 C C . THR A 1 85 ? -0.773 18.469 2.078 1 98.81 85 THR A C 1
ATOM 659 O O . THR A 1 85 ? -1.511 18.188 1.128 1 98.81 85 THR A O 1
ATOM 662 N N . TYR A 1 86 ? -0.093 19.594 2.115 1 98.81 86 TYR A N 1
ATOM 663 C CA . TYR A 1 86 ? 0.035 20.516 0.99 1 98.81 86 TYR A CA 1
ATOM 664 C C . TYR A 1 86 ? 1.494 20.891 0.755 1 98.81 86 TYR A C 1
ATOM 666 O O . TYR A 1 86 ? 2.373 20.5 1.526 1 98.81 86 TYR A O 1
ATOM 674 N N . ASP A 1 87 ? 1.759 21.453 -0.396 1 98.56 87 ASP A N 1
ATOM 675 C CA . ASP A 1 87 ? 3.062 21.969 -0.786 1 98.56 87 ASP A CA 1
ATOM 676 C C . ASP A 1 87 ? 3.164 23.469 -0.489 1 98.56 87 ASP A C 1
ATOM 678 O O . ASP A 1 87 ? 2.404 24.266 -1.038 1 98.56 87 ASP A O 1
ATOM 682 N N . VAL A 1 88 ? 4.141 23.891 0.313 1 98.56 88 VAL A N 1
ATOM 683 C CA . VAL A 1 88 ? 4.227 25.266 0.78 1 98.56 88 VAL A CA 1
ATOM 684 C C . VAL A 1 88 ? 4.473 26.203 -0.405 1 98.56 88 VAL A C 1
ATOM 686 O O . VAL A 1 88 ? 4.258 27.406 -0.307 1 98.56 88 VAL A O 1
ATOM 689 N N . THR A 1 89 ? 4.902 25.656 -1.535 1 98.19 89 THR A N 1
ATOM 690 C CA . THR A 1 89 ? 5.195 26.469 -2.711 1 98.19 89 THR A CA 1
ATOM 691 C C . THR A 1 89 ? 4.043 26.406 -3.709 1 98.19 89 THR A C 1
ATOM 693 O O . THR A 1 89 ? 4.172 26.875 -4.844 1 98.19 89 THR A O 1
ATOM 696 N N . ASN A 1 90 ? 2.926 25.828 -3.328 1 98.44 90 ASN A N 1
ATOM 697 C CA . ASN A 1 90 ? 1.803 25.641 -4.242 1 98.44 90 ASN A CA 1
ATOM 698 C C . ASN A 1 90 ? 0.469 25.922 -3.551 1 98.44 90 ASN A C 1
ATOM 700 O O . ASN A 1 90 ? -0.099 25.031 -2.916 1 98.44 90 ASN A O 1
ATOM 704 N N . TRP A 1 91 ? -0.066 27.109 -3.764 1 98.5 91 TRP A N 1
ATOM 705 C CA . TRP A 1 91 ? -1.312 27.547 -3.146 1 98.5 91 TRP A CA 1
ATOM 706 C C . TRP A 1 91 ? -2.461 26.609 -3.504 1 98.5 91 TRP A C 1
ATOM 708 O O . TRP A 1 91 ? -3.291 26.281 -2.652 1 98.5 91 TRP A O 1
ATOM 718 N N . GLN A 1 92 ? -2.479 26.141 -4.676 1 98.38 92 GLN A N 1
ATOM 719 C CA . GLN A 1 92 ? -3.566 25.281 -5.148 1 98.38 92 GLN A CA 1
ATOM 720 C C . GLN A 1 92 ? -3.619 23.984 -4.363 1 98.38 92 GLN A C 1
ATOM 722 O O . GLN A 1 92 ? -4.699 23.438 -4.125 1 98.38 92 GLN A O 1
ATOM 727 N N . SER A 1 93 ? -2.482 23.469 -3.963 1 98.31 93 SER A N 1
ATOM 728 C CA . SER A 1 93 ? -2.451 22.234 -3.195 1 98.31 93 SER A CA 1
ATOM 729 C C . SER A 1 93 ? -3.168 22.391 -1.857 1 98.31 93 SER A C 1
ATOM 731 O O . SER A 1 93 ? -3.766 21.438 -1.351 1 98.31 93 SER A O 1
ATOM 733 N N . LEU A 1 94 ? -3.15 23.594 -1.285 1 98.62 94 LEU A N 1
ATOM 734 C CA . LEU A 1 94 ? -3.885 23.859 -0.053 1 98.62 94 LEU A CA 1
ATOM 735 C C . LEU A 1 94 ? -5.387 23.922 -0.319 1 98.62 94 LEU A C 1
ATOM 737 O O . LEU A 1 94 ? -6.176 23.328 0.419 1 98.62 94 LEU A O 1
ATOM 741 N N . VAL A 1 95 ? -5.754 24.594 -1.318 1 98.12 95 VAL A N 1
ATOM 742 C CA . VAL A 1 95 ? -7.156 24.781 -1.687 1 98.12 95 VAL A CA 1
ATOM 743 C C . VAL A 1 95 ? -7.805 23.422 -1.927 1 98.12 95 VAL A C 1
ATOM 745 O O . VAL A 1 95 ? -8.938 23.188 -1.497 1 98.12 95 VAL A O 1
ATOM 748 N N . GLU A 1 96 ? -7.082 22.516 -2.531 1 97.06 96 GLU A N 1
ATOM 749 C CA . GLU A 1 96 ? -7.609 21.203 -2.879 1 97.06 96 GLU A CA 1
ATOM 750 C C . GLU A 1 96 ? -7.934 20.391 -1.629 1 97.06 96 GLU A C 1
ATOM 752 O O . GLU A 1 96 ? -8.82 19.531 -1.654 1 97.06 96 GLU A O 1
ATOM 757 N N . LEU A 1 97 ? -7.238 20.641 -0.537 1 97.69 97 LEU A N 1
ATOM 758 C CA . LEU A 1 97 ? -7.512 19.906 0.696 1 97.69 97 LEU A CA 1
ATOM 759 C C . LEU A 1 97 ? -8.953 20.109 1.141 1 97.69 97 LEU A C 1
ATOM 761 O O . LEU A 1 97 ? -9.633 19.156 1.528 1 97.69 97 LEU A O 1
ATOM 765 N N . GLU A 1 98 ? -9.391 21.234 1.102 1 95.94 98 GLU A N 1
ATOM 766 C CA . GLU A 1 98 ? -10.75 21.547 1.528 1 95.94 98 GLU A CA 1
ATOM 767 C C . GLU A 1 98 ? -11.766 21.156 0.459 1 95.94 98 GLU A C 1
ATOM 769 O O . GLU A 1 98 ? -12.82 20.609 0.771 1 95.94 98 GLU A O 1
ATOM 774 N N . GLU A 1 99 ? -11.453 21.281 -0.757 1 94.69 99 GLU A N 1
ATOM 775 C CA . GLU A 1 99 ? -12.43 21.141 -1.834 1 94.69 99 GLU A CA 1
ATOM 776 C C . GLU A 1 99 ? -12.586 19.688 -2.254 1 94.69 99 GLU A C 1
ATOM 778 O O . GLU A 1 99 ? -13.672 19.266 -2.66 1 94.69 99 GLU A O 1
ATOM 783 N N . ARG A 1 100 ? -11.539 18.969 -2.188 1 93.25 100 ARG A N 1
ATOM 784 C CA . ARG A 1 100 ? -11.578 17.641 -2.783 1 93.25 100 ARG A CA 1
ATOM 785 C C . ARG A 1 100 ? -11.336 16.562 -1.732 1 93.25 100 ARG A C 1
ATOM 787 O O . ARG A 1 100 ? -11.938 15.492 -1.782 1 93.25 100 ARG A O 1
ATOM 794 N N . PHE A 1 101 ? -10.508 16.859 -0.746 1 94.62 101 PHE A N 1
ATOM 795 C CA . PHE A 1 101 ? -10.039 15.781 0.112 1 94.62 101 PHE A CA 1
ATOM 796 C C . PHE A 1 101 ? -10.797 15.766 1.434 1 94.62 101 PHE A C 1
ATOM 798 O O . PHE A 1 101 ? -10.906 14.727 2.086 1 94.62 101 PHE A O 1
ATOM 805 N N . LEU A 1 102 ? -11.352 16.891 1.853 1 94.31 102 LEU A N 1
ATOM 806 C CA . LEU A 1 102 ? -12.016 16.969 3.15 1 94.31 102 LEU A CA 1
ATOM 807 C C . LEU A 1 102 ? -13.188 16 3.221 1 94.31 102 LEU A C 1
ATOM 809 O O . LEU A 1 102 ? -13.367 15.305 4.227 1 94.31 102 LEU A O 1
ATOM 813 N N . ALA A 1 103 ? -13.945 15.812 2.189 1 92.81 103 ALA A N 1
ATOM 814 C CA . ALA A 1 103 ? -15.117 14.945 2.17 1 92.81 103 ALA A CA 1
ATOM 815 C C . ALA A 1 103 ? -14.727 13.477 2.338 1 92.81 103 ALA A C 1
ATOM 817 O O . ALA A 1 103 ? -15.508 12.672 2.828 1 92.81 103 ALA A O 1
ATOM 818 N N . LEU A 1 104 ? -13.555 13.102 1.925 1 92.56 104 LEU A N 1
ATOM 819 C CA . LEU A 1 104 ? -13.078 11.727 2.074 1 92.56 104 LEU A CA 1
ATOM 820 C C . LEU A 1 104 ? -12.961 11.352 3.547 1 92.56 104 LEU A C 1
ATOM 822 O O . LEU A 1 104 ? -12.969 10.164 3.893 1 92.56 104 LEU A O 1
ATOM 826 N N . THR A 1 105 ? -12.883 12.352 4.422 1 94.75 105 THR A N 1
ATOM 827 C CA . THR A 1 105 ? -12.648 12.117 5.844 1 94.75 105 THR A CA 1
ATOM 828 C C . THR A 1 105 ? -13.961 11.82 6.566 1 94.75 105 THR A C 1
ATOM 830 O O . THR A 1 105 ? -13.961 11.508 7.758 1 94.75 105 THR A O 1
ATOM 833 N N . ASP A 1 106 ? -15.07 11.82 5.887 1 93.69 106 ASP A N 1
ATOM 834 C CA . ASP A 1 106 ? -16.375 11.609 6.504 1 93.69 106 ASP A CA 1
ATOM 835 C C . ASP A 1 106 ? -16.5 10.195 7.062 1 93.69 106 ASP A C 1
ATOM 837 O O . ASP A 1 106 ? -17.281 9.945 7.984 1 93.69 106 ASP A O 1
ATOM 841 N N . SER A 1 107 ? -15.75 9.289 6.512 1 91.88 107 SER A N 1
ATOM 842 C CA . SER A 1 107 ? -15.828 7.895 6.941 1 91.88 107 SER A CA 1
ATOM 843 C C . SER A 1 107 ? -14.883 7.621 8.102 1 91.88 107 SER A C 1
ATOM 845 O O . SER A 1 107 ? -14.867 6.52 8.656 1 91.88 107 SER A O 1
ATOM 847 N N . ALA A 1 108 ? -14.117 8.648 8.484 1 94.31 108 ALA A N 1
ATOM 848 C CA . ALA A 1 108 ? -13.188 8.469 9.594 1 94.31 108 ALA A CA 1
ATOM 849 C C . ALA A 1 108 ? -13.93 8.406 10.93 1 94.31 108 ALA A C 1
ATOM 851 O O . ALA A 1 108 ? -15.133 8.68 10.992 1 94.31 108 ALA A O 1
ATOM 852 N N . ASN A 1 109 ? -13.242 7.922 11.969 1 91.88 109 ASN A N 1
ATOM 853 C CA . ASN A 1 109 ? -13.805 7.922 13.312 1 91.88 109 ASN A CA 1
ATOM 854 C C . ASN A 1 109 ? -14.344 9.297 13.695 1 91.88 109 ASN A C 1
ATOM 856 O O . ASN A 1 109 ? -13.805 10.32 13.266 1 91.88 109 ASN A O 1
ATOM 860 N N . SER A 1 110 ? -15.305 9.32 14.523 1 89.62 110 SER A N 1
ATOM 861 C CA . SER A 1 110 ? -15.922 10.562 14.953 1 89.62 110 SER A CA 1
ATOM 862 C C . SER A 1 110 ? -14.945 11.43 15.742 1 89.62 110 SER A C 1
ATOM 864 O O . SER A 1 110 ? -15.031 12.656 15.719 1 89.62 110 SER A O 1
ATOM 866 N N . ASP A 1 111 ? -14.062 10.805 16.391 1 89.5 111 ASP A N 1
ATOM 867 C CA . ASP A 1 111 ? -13.102 11.555 17.188 1 89.5 111 ASP A CA 1
ATOM 868 C C . ASP A 1 111 ? -11.75 11.641 16.484 1 89.5 111 ASP A C 1
ATOM 870 O O . ASP A 1 111 ? -10.719 11.859 17.125 1 89.5 111 ASP A O 1
ATOM 874 N N . CYS A 1 112 ? -11.789 11.391 15.219 1 94 112 CYS A N 1
ATOM 875 C CA . CYS A 1 112 ? -10.57 11.484 14.422 1 94 112 CYS A CA 1
ATOM 876 C C . CYS A 1 112 ? -9.922 12.852 14.578 1 94 112 CYS A C 1
ATOM 878 O O . CYS A 1 112 ? -10.602 13.875 14.523 1 94 112 CYS A O 1
ATOM 880 N N . ILE A 1 113 ? -8.609 12.875 14.766 1 95.19 113 ILE A N 1
ATOM 881 C CA . ILE A 1 113 ? -7.914 14.148 14.852 1 95.19 113 ILE A CA 1
ATOM 882 C C . ILE A 1 113 ? -7.238 14.461 13.516 1 95.19 113 ILE A C 1
ATOM 884 O O . ILE A 1 113 ? -6.957 13.547 12.734 1 95.19 113 ILE A O 1
ATOM 888 N N . PHE A 1 114 ? -6.984 15.766 13.312 1 97.12 114 PHE A N 1
ATOM 889 C CA . PHE A 1 114 ? -6.449 16.219 12.031 1 97.12 114 PHE A CA 1
ATOM 890 C C . PHE A 1 114 ? -5.16 17.016 12.234 1 97.12 114 PHE A C 1
ATOM 892 O O . PHE A 1 114 ? -5.047 17.781 13.188 1 97.12 114 PHE A O 1
ATOM 899 N N . ALA A 1 115 ? -4.234 16.781 11.406 1 98.31 115 ALA A N 1
ATOM 900 C CA . ALA A 1 115 ? -3.061 17.641 11.258 1 98.31 115 ALA A CA 1
ATOM 901 C C . ALA A 1 115 ? -2.979 18.234 9.852 1 98.31 115 ALA A C 1
ATOM 903 O O . ALA A 1 115 ? -3.385 17.578 8.883 1 98.31 115 ALA A O 1
ATOM 904 N N . VAL A 1 116 ? -2.518 19.422 9.766 1 98.75 116 VAL A N 1
ATOM 905 C CA . VAL A 1 116 ? -2.236 20.078 8.492 1 98.75 116 VAL A CA 1
ATOM 906 C C . VAL A 1 116 ? -0.728 20.219 8.305 1 98.75 116 VAL A C 1
ATOM 908 O O . VAL A 1 116 ? -0.053 20.859 9.109 1 98.75 116 VAL A O 1
ATOM 911 N N . ALA A 1 117 ? -0.201 19.609 7.254 1 98.81 117 ALA A N 1
ATOM 912 C CA . ALA A 1 117 ? 1.247 19.562 7.066 1 98.81 117 ALA A CA 1
ATOM 913 C C . ALA A 1 117 ? 1.662 20.25 5.77 1 98.81 117 ALA A C 1
ATOM 915 O O . ALA A 1 117 ? 1.34 19.781 4.68 1 98.81 117 ALA A O 1
ATOM 916 N N . GLY A 1 118 ? 2.344 21.359 5.895 1 98.81 118 GLY A N 1
ATOM 917 C CA . GLY A 1 118 ? 3 22 4.758 1 98.81 118 GLY A CA 1
ATOM 918 C C . GLY A 1 118 ? 4.363 21.406 4.453 1 98.81 118 GLY A C 1
ATOM 919 O O . GLY A 1 118 ? 5.34 21.688 5.148 1 98.81 118 GLY A O 1
ATOM 920 N N . ASN A 1 119 ? 4.438 20.609 3.377 1 98.44 119 ASN A N 1
ATOM 921 C CA . ASN A 1 119 ? 5.656 19.891 3.021 1 98.44 119 ASN A CA 1
ATOM 922 C C . ASN A 1 119 ? 6.504 20.672 2.025 1 98.44 119 ASN A C 1
ATOM 924 O O . ASN A 1 119 ? 6.066 21.703 1.517 1 98.44 119 ASN A O 1
ATOM 928 N N . LYS A 1 120 ? 7.75 20.281 1.854 1 96.94 120 LYS A N 1
ATOM 929 C CA . LYS A 1 120 ? 8.766 20.875 0.998 1 96.94 120 LYS A CA 1
ATOM 930 C C . LYS A 1 120 ? 9.234 22.219 1.56 1 96.94 120 LYS A C 1
ATOM 932 O O . LYS A 1 120 ? 9.5 23.156 0.804 1 96.94 120 LYS A O 1
ATOM 937 N N . ALA A 1 121 ? 9.281 22.266 2.857 1 97 121 ALA A N 1
ATOM 938 C CA . ALA A 1 121 ? 9.695 23.484 3.545 1 97 121 ALA A CA 1
ATOM 939 C C . ALA A 1 121 ? 11.156 23.828 3.252 1 97 121 ALA A C 1
ATOM 941 O O . ALA A 1 121 ? 11.594 24.953 3.445 1 97 121 ALA A O 1
ATOM 942 N N . ASP A 1 122 ? 11.93 22.812 2.822 1 95.44 122 ASP A N 1
ATOM 943 C CA . ASP A 1 122 ? 13.336 23.031 2.482 1 95.44 122 ASP A CA 1
ATOM 944 C C . ASP A 1 122 ? 13.477 24 1.322 1 95.44 122 ASP A C 1
ATOM 946 O O . ASP A 1 122 ? 14.523 24.641 1.157 1 95.44 122 ASP A O 1
ATOM 950 N N . LEU A 1 123 ? 12.43 24.188 0.609 1 95.69 123 LEU A N 1
ATOM 951 C CA . LEU A 1 123 ? 12.477 25.062 -0.553 1 95.69 123 LEU A CA 1
ATOM 952 C C . LEU A 1 123 ? 12.273 26.516 -0.142 1 95.69 123 LEU A C 1
ATOM 954 O O . LEU A 1 123 ? 12.594 27.438 -0.905 1 95.69 123 LEU A O 1
ATOM 958 N N . THR A 1 124 ? 11.742 26.766 1.048 1 96 124 THR A N 1
ATOM 959 C CA . THR A 1 124 ? 11.344 28.125 1.374 1 96 124 THR A CA 1
ATOM 960 C C . THR A 1 124 ? 11.969 28.578 2.691 1 96 124 THR A C 1
ATOM 962 O O . THR A 1 124 ? 12 29.766 2.998 1 96 124 THR A O 1
ATOM 965 N N . ASP A 1 125 ? 12.43 27.688 3.502 1 93 125 ASP A N 1
ATOM 966 C CA . ASP A 1 125 ? 12.938 27.969 4.844 1 93 125 ASP A CA 1
ATOM 967 C C . ASP A 1 125 ? 14.367 27.453 5.008 1 93 125 ASP A C 1
ATOM 969 O O . ASP A 1 125 ? 14.609 26.25 4.938 1 93 125 ASP A O 1
ATOM 973 N N . VAL A 1 126 ? 15.281 28.266 5.379 1 90.25 126 VAL A N 1
ATOM 974 C CA . VAL A 1 126 ? 16.688 27.922 5.523 1 90.25 126 VAL A CA 1
ATOM 975 C C . VAL A 1 126 ? 16.875 26.953 6.68 1 90.25 126 VAL A C 1
ATOM 977 O O . VAL A 1 126 ? 17.734 26.062 6.625 1 90.25 126 VAL A O 1
ATOM 980 N N . GLN A 1 127 ? 16.094 27.125 7.688 1 90.38 127 GLN A N 1
ATOM 981 C CA . GLN A 1 127 ? 16.172 26.219 8.828 1 90.38 127 GLN A CA 1
ATOM 982 C C . GLN A 1 127 ? 15.805 24.781 8.43 1 90.38 127 GLN A C 1
ATOM 984 O O . GLN A 1 127 ? 16.297 23.828 9.023 1 90.38 127 GLN A O 1
ATOM 989 N N . ALA A 1 128 ? 14.969 24.641 7.398 1 92.56 128 ALA A N 1
ATOM 990 C CA . ALA A 1 128 ? 14.508 23.328 6.961 1 92.56 128 ALA A CA 1
ATOM 991 C C . ALA A 1 128 ? 15.5 22.688 5.992 1 92.56 128 ALA A C 1
ATOM 993 O O . ALA A 1 128 ? 15.344 21.531 5.609 1 92.56 128 ALA A O 1
ATOM 994 N N . GLN A 1 129 ? 16.516 23.438 5.574 1 88.25 129 GLN A N 1
ATOM 995 C CA . GLN A 1 129 ? 17.531 22.922 4.652 1 88.25 129 GLN A CA 1
ATOM 996 C C . GLN A 1 129 ? 18.594 22.109 5.395 1 88.25 129 GLN A C 1
ATOM 998 O O . GLN A 1 129 ? 19.281 21.297 4.797 1 88.25 129 GLN A O 1
ATOM 1003 N N . ALA A 1 130 ? 18.859 22.531 6.633 1 74.81 130 ALA A N 1
ATOM 1004 C CA . ALA A 1 130 ? 19.906 21.875 7.387 1 74.81 130 ALA A CA 1
ATOM 1005 C C . ALA A 1 130 ? 19.578 20.406 7.637 1 74.81 130 ALA A C 1
ATOM 1007 O O . ALA A 1 130 ? 18.422 20.078 7.945 1 74.81 130 ALA A O 1
ATOM 1008 N N . LEU A 1 131 ? 20.438 19.469 7.117 1 62.91 131 LEU A N 1
ATOM 1009 C CA . LEU A 1 131 ? 20.234 18.031 7.219 1 62.91 131 LEU A CA 1
ATOM 1010 C C . LEU A 1 131 ? 19.969 17.625 8.664 1 62.91 131 LEU A C 1
ATOM 1012 O O . LEU A 1 131 ? 20.641 18.094 9.586 1 62.91 131 LEU A O 1
ATOM 1016 N N . THR A 1 132 ? 18.797 17.297 9.055 1 57.91 132 THR A N 1
ATOM 1017 C CA . THR A 1 132 ? 18.641 16.703 10.383 1 57.91 132 THR A CA 1
ATOM 1018 C C . THR A 1 132 ? 19.547 15.484 10.539 1 57.91 132 THR A C 1
ATOM 1020 O O . THR A 1 132 ? 19.672 14.672 9.609 1 57.91 132 THR A O 1
ATOM 1023 N N . PRO A 1 133 ? 20.625 15.531 11.445 1 47.94 133 PRO A N 1
ATOM 1024 C CA . PRO A 1 133 ? 21.516 14.383 11.656 1 47.94 133 PRO A CA 1
ATOM 1025 C C . PRO A 1 133 ? 20.797 13.047 11.469 1 47.94 133 PRO A C 1
ATOM 1027 O O . PRO A 1 133 ? 19.594 12.945 11.727 1 47.94 133 PRO A O 1
ATOM 1030 N N . GLU A 1 134 ? 21.219 12.258 10.578 1 47.47 134 GLU A N 1
ATOM 1031 C CA . GLU A 1 134 ? 20.812 10.852 10.594 1 47.47 134 GLU A CA 1
ATOM 1032 C C . GLU A 1 134 ? 20.609 10.359 12.023 1 47.47 134 GLU A C 1
ATOM 1034 O O . GLU A 1 134 ? 21.438 10.602 12.898 1 47.47 134 GLU A O 1
ATOM 1039 N 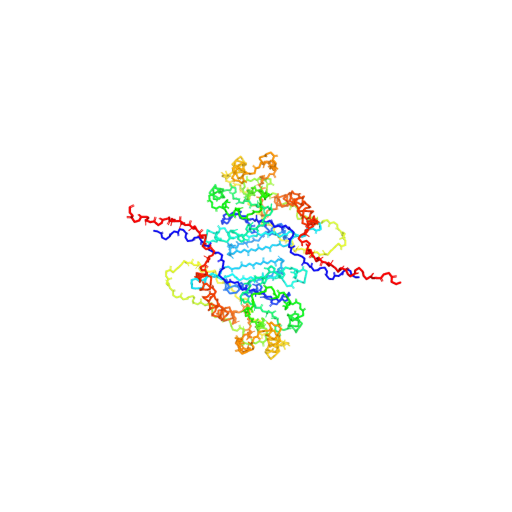N . GLY A 1 135 ? 19.656 10.438 12.625 1 39.94 135 GLY A N 1
ATOM 1040 C CA . GLY A 1 135 ? 19.422 9.945 13.977 1 39.94 135 GLY A CA 1
ATOM 1041 C C . GLY A 1 135 ? 20.438 8.914 14.414 1 39.94 135 GLY A C 1
ATOM 1042 O O . GLY A 1 135 ? 20.703 7.945 13.695 1 39.94 135 GLY A O 1
ATOM 1043 N N . VAL A 1 136 ? 21.547 9.258 15.156 1 38.19 136 VAL A N 1
ATOM 1044 C CA . VAL A 1 136 ? 22.125 8.289 16.078 1 38.19 136 VAL A CA 1
ATOM 1045 C C . VAL A 1 136 ? 21.016 7.426 16.672 1 38.19 136 VAL A C 1
ATOM 1047 O O . VAL A 1 136 ? 20.141 7.93 17.391 1 38.19 136 VAL A O 1
ATOM 1050 N N . GLY A 1 137 ? 20.438 6.5 15.977 1 37.06 137 GLY A N 1
ATOM 1051 C CA . GLY A 1 137 ? 19.531 5.598 16.656 1 37.06 137 GLY A CA 1
ATOM 1052 C C . GLY A 1 137 ? 19.875 5.375 18.109 1 37.06 137 GLY A C 1
ATOM 1053 O O . GLY A 1 137 ? 21.016 5.633 18.531 1 37.06 137 GLY A O 1
ATOM 1054 N N . PRO A 1 138 ? 18.969 5.516 19.031 1 34.16 138 PRO A N 1
ATOM 1055 C CA . PRO A 1 138 ? 19.375 5.168 20.406 1 34.16 138 PRO A CA 1
ATOM 1056 C C . PRO A 1 138 ? 20.469 4.102 20.438 1 34.16 138 PRO A C 1
ATOM 1058 O O . PRO A 1 138 ? 20.625 3.342 19.469 1 34.16 138 PRO A O 1
ATOM 1061 N N . GLU A 1 139 ? 21.422 4.117 21.484 1 32.09 139 GLU A N 1
ATOM 1062 C CA . GLU A 1 139 ? 22.281 3.045 21.969 1 32.09 139 GLU A CA 1
ATOM 1063 C C . GLU A 1 139 ? 21.641 1.679 21.766 1 32.09 139 GLU A C 1
ATOM 1065 O O . GLU A 1 139 ? 20.422 1.583 21.562 1 32.09 139 GLU A O 1
ATOM 1070 N N . GLU A 1 140 ? 22.453 0.451 22.109 1 32.88 140 GLU A N 1
ATOM 1071 C CA . GLU A 1 140 ? 22.375 -1.007 22.109 1 32.88 140 GLU A CA 1
ATOM 1072 C C . GLU A 1 140 ? 21.078 -1.493 22.75 1 32.88 140 GLU A C 1
ATOM 1074 O O . GLU A 1 140 ? 20.984 -2.652 23.156 1 32.88 140 GLU A O 1
ATOM 1079 N N . GLY A 1 141 ? 20.203 -0.788 23.359 1 30.03 141 GLY A N 1
ATOM 1080 C CA . GLY A 1 141 ? 19.391 -1.757 24.062 1 30.03 141 GLY A CA 1
ATOM 1081 C C . GLY A 1 141 ? 18.828 -2.842 23.156 1 30.03 141 GLY A C 1
ATOM 1082 O O . GLY A 1 141 ? 18.797 -2.684 21.938 1 30.03 141 GLY A O 1
ATOM 1083 N N . GLY A 1 142 ? 18.625 -4.168 23.594 1 31.66 142 GLY A N 1
ATOM 1084 C CA . GLY A 1 142 ? 18.406 -5.512 23.078 1 31.66 142 GLY A CA 1
ATOM 1085 C C . GLY A 1 142 ? 17.344 -5.582 22 1 31.66 142 GLY A C 1
ATOM 1086 O O . GLY A 1 142 ? 16.906 -6.672 21.625 1 31.66 142 GLY A O 1
ATOM 1087 N N . GLY A 1 143 ? 16.359 -4.645 21.859 1 31.59 143 GLY A N 1
ATOM 1088 C CA . GLY A 1 143 ? 15.266 -5.242 21.125 1 31.59 143 GLY A CA 1
ATOM 1089 C C . GLY A 1 143 ? 15.602 -5.527 19.672 1 31.59 143 GLY A C 1
ATOM 1090 O O . GLY A 1 143 ? 16.641 -5.105 19.172 1 31.59 143 GLY A O 1
ATOM 1091 N N . VAL A 1 144 ? 14.688 -6.07 18.797 1 34.66 144 VAL A N 1
ATOM 1092 C CA . VAL A 1 144 ? 14.75 -6.68 17.484 1 34.66 144 VAL A CA 1
ATOM 1093 C C . VAL A 1 144 ? 15.414 -5.715 16.5 1 34.66 144 VAL A C 1
ATOM 1095 O O . VAL A 1 144 ? 15 -4.555 16.391 1 34.66 144 VAL A O 1
ATOM 1098 N N . GLY A 1 145 ? 16.734 -5.699 16.266 1 32.84 145 GLY A N 1
ATOM 1099 C CA . GLY A 1 145 ? 17.766 -5.074 15.445 1 32.84 145 GLY A CA 1
ATOM 1100 C C . GLY A 1 145 ? 17.266 -4.656 14.078 1 32.84 145 GLY A C 1
ATOM 1101 O O . GLY A 1 145 ? 17.047 -5.504 13.203 1 32.84 145 GLY A O 1
ATOM 1102 N N . ILE A 1 146 ? 16.312 -3.793 13.945 1 37.44 146 ILE A N 1
ATOM 1103 C CA . ILE A 1 146 ? 16.172 -3.256 12.594 1 37.44 146 ILE A CA 1
ATOM 1104 C C . ILE A 1 146 ? 17.547 -2.918 12.023 1 37.44 146 ILE A C 1
ATOM 1106 O O . ILE A 1 146 ? 18.359 -2.254 12.68 1 37.44 146 ILE A O 1
ATOM 1110 N N . THR A 1 147 ? 18.141 -3.846 11.32 1 39.69 147 THR A N 1
ATOM 1111 C CA . THR A 1 147 ? 19.375 -3.549 10.586 1 39.69 147 THR A CA 1
ATOM 1112 C C . THR A 1 147 ? 19.406 -2.082 10.164 1 39.69 147 THR A C 1
ATOM 1114 O O . THR A 1 147 ? 18.375 -1.507 9.812 1 39.69 147 THR A O 1
ATOM 1117 N N . PRO A 1 148 ? 20.375 -1.336 10.617 1 40.28 148 PRO A N 1
ATOM 1118 C CA . PRO A 1 148 ? 20.625 0.04 10.18 1 40.28 148 PRO A CA 1
ATOM 1119 C C . PRO A 1 148 ? 20.344 0.24 8.688 1 40.28 148 PRO A C 1
ATOM 1121 O O . PRO A 1 148 ? 20.688 -0.625 7.875 1 40.28 148 PRO A O 1
ATOM 1124 N N . HIS A 1 149 ? 19.188 0.702 8.305 1 45.38 149 HIS A N 1
ATOM 1125 C CA . HIS A 1 149 ? 18.969 1.091 6.918 1 45.38 149 HIS A CA 1
ATOM 1126 C C . HIS A 1 149 ? 20.188 1.78 6.34 1 45.38 149 HIS A C 1
ATOM 1128 O O . HIS A 1 149 ? 20.891 2.516 7.043 1 45.38 149 HIS A O 1
ATOM 1134 N N . PRO A 1 150 ? 20.828 1.306 5.316 1 47.91 150 PRO A N 1
ATOM 1135 C CA . PRO A 1 150 ? 21.922 2.057 4.68 1 47.91 150 PRO A CA 1
ATOM 1136 C C . PRO A 1 150 ? 21.641 3.557 4.621 1 47.91 150 PRO A C 1
ATOM 1138 O O . PRO A 1 150 ? 20.484 3.975 4.621 1 47.91 150 PRO A O 1
ATOM 1141 N N . SER A 1 151 ? 22.578 4.461 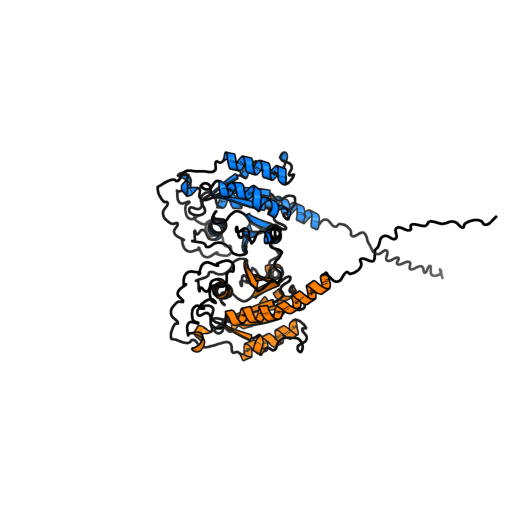4.969 1 50.75 151 SER A N 1
ATOM 1142 C CA . SER A 1 151 ? 22.625 5.918 4.941 1 50.75 151 SER A CA 1
ATOM 1143 C C . SER A 1 151 ? 22.047 6.465 3.641 1 50.75 151 SER A C 1
ATOM 1145 O O . SER A 1 151 ? 22.5 6.09 2.553 1 50.75 151 SER A O 1
ATOM 1147 N N . CYS A 1 152 ? 20.828 6.52 3.4 1 61.03 152 CYS A N 1
ATOM 1148 C CA . CYS A 1 152 ? 20.312 7.16 2.193 1 61.03 152 CYS A CA 1
ATOM 1149 C C . CYS A 1 152 ? 20.75 8.617 2.121 1 61.03 152 CYS A C 1
ATOM 1151 O O . CYS A 1 152 ? 20.438 9.414 3.008 1 61.03 152 CYS A O 1
ATOM 1153 N N . PRO A 1 153 ? 21.766 8.852 1.337 1 61.09 153 PRO A N 1
ATOM 1154 C CA . PRO A 1 153 ? 22.203 10.25 1.213 1 61.09 153 PRO A CA 1
ATOM 1155 C C . PRO A 1 153 ? 21.062 11.195 0.838 1 61.09 153 PRO A C 1
ATOM 1157 O O . PRO A 1 153 ? 20.203 10.836 0.027 1 61.09 153 PRO A O 1
ATOM 1160 N N . THR A 1 154 ? 20.844 12.172 1.629 1 65.12 154 THR A N 1
ATOM 1161 C CA . THR A 1 154 ? 19.922 13.25 1.276 1 65.12 154 THR A CA 1
ATOM 1162 C C . THR A 1 154 ? 20.516 14.148 0.201 1 65.12 154 THR A C 1
ATOM 1164 O O . THR A 1 154 ? 21.688 14.555 0.302 1 65.12 154 THR A O 1
ATOM 1167 N N . PRO A 1 155 ? 19.859 14.18 -1.03 1 63.78 155 PRO A N 1
ATOM 1168 C CA . PRO A 1 155 ? 20.391 15.117 -2.018 1 63.78 155 PRO A CA 1
ATOM 1169 C C . PRO A 1 155 ? 20.734 16.484 -1.414 1 63.78 155 PRO A C 1
ATOM 1171 O O . PRO A 1 155 ? 20.141 16.875 -0.411 1 63.78 155 PRO A O 1
ATOM 1174 N N . PRO A 1 156 ? 21.891 17.016 -1.944 1 61.47 156 PRO A N 1
ATOM 1175 C CA . PRO A 1 156 ? 22.297 18.312 -1.399 1 61.47 156 PRO A CA 1
ATOM 1176 C C . PRO A 1 156 ? 21.188 19.359 -1.475 1 61.47 156 PRO A C 1
ATOM 1178 O O . PRO A 1 156 ? 20.344 19.312 -2.379 1 61.47 156 PRO A O 1
ATOM 1181 N N . ALA A 1 157 ? 21.016 20.125 -0.427 1 58.53 157 ALA A N 1
ATOM 1182 C CA . ALA A 1 157 ? 20.047 21.219 -0.358 1 58.53 157 ALA A CA 1
ATOM 1183 C C . ALA A 1 157 ? 20.312 22.266 -1.434 1 58.53 157 ALA A C 1
ATOM 1185 O O . ALA A 1 157 ? 21.469 22.531 -1.771 1 58.53 157 ALA A O 1
ATOM 1186 N N . SER A 1 158 ? 19.391 22.5 -2.418 1 58.69 158 SER A N 1
ATOM 1187 C CA . SER A 1 158 ? 19.609 23.641 -3.297 1 58.69 158 SER A CA 1
ATOM 1188 C C . SER A 1 158 ? 19.703 24.938 -2.504 1 58.69 158 SER A C 1
ATOM 1190 O O . SER A 1 158 ? 18.844 25.219 -1.665 1 58.69 158 SER A O 1
ATOM 1192 N N . PRO A 1 159 ? 20.812 25.672 -2.535 1 62.91 159 PRO A N 1
ATOM 1193 C CA . PRO A 1 159 ? 21 26.891 -1.762 1 62.91 159 PRO A CA 1
ATOM 1194 C C . PRO A 1 159 ? 19.922 27.938 -2.047 1 62.91 159 PRO A C 1
ATOM 1196 O O . PRO A 1 159 ? 19.781 28.906 -1.29 1 62.91 159 PRO A O 1
ATOM 1199 N N . THR A 1 160 ? 19.125 27.797 -3.105 1 72.75 160 THR A N 1
ATOM 1200 C CA . THR A 1 160 ? 18.219 28.891 -3.453 1 72.75 160 THR A CA 1
ATOM 1201 C C . THR A 1 160 ? 16.812 28.609 -2.943 1 72.75 160 THR A C 1
ATOM 1203 O O . THR A 1 160 ? 16.281 27.516 -3.148 1 72.75 160 THR A O 1
ATOM 1206 N N . THR A 1 161 ? 16.312 29.547 -2.107 1 82.5 161 THR A N 1
ATOM 1207 C CA . THR A 1 161 ? 14.953 29.469 -1.579 1 82.5 161 THR A CA 1
ATOM 1208 C C . THR A 1 161 ? 13.938 29.969 -2.605 1 82.5 161 THR A C 1
ATOM 1210 O O . THR A 1 161 ? 14.227 30.906 -3.361 1 82.5 161 THR A O 1
ATOM 1213 N N . VAL A 1 162 ? 12.867 29.219 -2.807 1 91.19 162 VAL A N 1
ATOM 1214 C CA . VAL A 1 162 ? 11.75 29.625 -3.658 1 91.19 162 VAL A CA 1
ATOM 1215 C C . VAL A 1 162 ? 10.711 30.375 -2.826 1 91.19 162 VAL A C 1
ATOM 1217 O O . VAL A 1 162 ? 10.766 30.344 -1.595 1 91.19 162 VAL A O 1
ATOM 1220 N N . HIS A 1 163 ? 9.906 31.141 -3.541 1 94 163 HIS A N 1
ATOM 1221 C CA . HIS A 1 163 ? 8.875 31.922 -2.879 1 94 163 HIS A CA 1
ATOM 1222 C C . HIS A 1 163 ? 7.844 31.031 -2.203 1 94 163 HIS A C 1
ATOM 1224 O O . HIS A 1 163 ? 7.297 30.125 -2.832 1 94 163 HIS A O 1
ATOM 1230 N N . LYS A 1 164 ? 7.613 31.281 -0.964 1 96.94 164 LYS A N 1
ATOM 1231 C CA . LYS A 1 164 ? 6.578 30.594 -0.2 1 96.94 164 LYS A CA 1
ATOM 1232 C C . LYS A 1 164 ? 5.191 31.109 -0.553 1 96.94 164 LYS A C 1
ATOM 1234 O O . LYS A 1 164 ? 4.926 32.312 -0.44 1 96.94 164 LYS A O 1
ATOM 1239 N N . GLN A 1 165 ? 4.258 30.172 -0.968 1 98.31 165 GLN A N 1
ATOM 1240 C CA . GLN A 1 165 ? 2.939 30.609 -1.406 1 98.31 165 GLN A CA 1
ATOM 1241 C C . GLN A 1 165 ? 1.896 30.391 -0.315 1 98.31 165 GLN A C 1
ATOM 1243 O O . GLN A 1 165 ? 0.835 31.016 -0.327 1 98.31 165 GLN A O 1
ATOM 1248 N N . VAL A 1 166 ? 2.158 29.547 0.598 1 98.44 166 VAL A N 1
ATOM 1249 C CA . VAL A 1 166 ? 1.219 29.234 1.672 1 98.44 166 VAL A CA 1
ATOM 1250 C C . VAL A 1 166 ? 1.844 29.594 3.02 1 98.44 166 VAL A C 1
ATOM 1252 O O . VAL A 1 166 ? 2.861 29.016 3.408 1 98.44 166 VAL A O 1
ATOM 1255 N N . SER A 1 167 ? 1.195 30.453 3.746 1 97.38 167 SER A N 1
ATOM 1256 C CA . SER A 1 167 ? 1.698 30.859 5.055 1 97.38 167 SER A CA 1
ATOM 1257 C C . SER A 1 167 ? 1.161 29.938 6.156 1 97.38 167 SER A C 1
ATOM 1259 O O . SER A 1 167 ? 0.219 29.188 5.934 1 97.38 167 SER A O 1
ATOM 1261 N N . ARG A 1 168 ? 1.842 30.094 7.246 1 95.75 168 ARG A N 1
ATOM 1262 C CA . ARG A 1 168 ? 1.369 29.344 8.406 1 95.75 168 ARG A CA 1
ATOM 1263 C C . ARG A 1 168 ? -0.045 29.766 8.789 1 95.75 168 ARG A C 1
ATOM 1265 O O . ARG A 1 168 ? -0.848 28.938 9.227 1 95.75 168 ARG A O 1
ATOM 1272 N N . GLU A 1 169 ? -0.344 31 8.648 1 97.44 169 GLU A N 1
ATOM 1273 C CA . GLU A 1 169 ? -1.669 31.516 8.953 1 97.44 169 GLU A CA 1
ATOM 1274 C C . GLU A 1 169 ? -2.736 30.891 8.062 1 97.44 169 GLU A C 1
ATOM 1276 O O . GLU A 1 169 ? -3.854 30.625 8.516 1 97.44 169 GLU A O 1
ATOM 1281 N N . ASP A 1 170 ? -2.395 30.703 6.828 1 98.25 170 ASP A N 1
ATOM 1282 C CA . ASP A 1 170 ? -3.311 30.031 5.914 1 98.25 170 ASP A CA 1
ATOM 1283 C C . ASP A 1 170 ? -3.623 28.609 6.391 1 98.25 170 ASP A C 1
ATOM 1285 O O . ASP A 1 170 ? -4.777 28.188 6.355 1 98.25 170 ASP A O 1
ATOM 1289 N N . ALA A 1 171 ? -2.635 27.906 6.871 1 98.31 171 ALA A N 1
ATOM 1290 C CA . ALA A 1 171 ? -2.797 26.547 7.371 1 98.31 171 ALA A CA 1
ATOM 1291 C C . ALA A 1 171 ? -3.666 26.531 8.625 1 98.31 171 ALA A C 1
ATOM 1293 O O . ALA A 1 171 ? -4.535 25.656 8.773 1 98.31 171 ALA A O 1
ATOM 1294 N N . ILE A 1 172 ? -3.439 27.453 9.492 1 97.81 172 ILE A N 1
ATOM 1295 C CA . ILE A 1 172 ? -4.199 27.562 10.734 1 97.81 172 ILE A CA 1
ATOM 1296 C C . ILE A 1 172 ? -5.668 27.844 10.414 1 97.81 172 ILE A C 1
ATOM 1298 O O . ILE A 1 172 ? -6.559 27.25 11.039 1 97.81 172 ILE A O 1
ATOM 1302 N N . ALA A 1 173 ? -5.891 28.719 9.477 1 97.75 173 ALA A N 1
ATOM 1303 C CA . ALA A 1 173 ? -7.258 29 9.055 1 97.75 173 ALA A CA 1
ATOM 1304 C C . ALA A 1 173 ? -7.941 27.75 8.516 1 97.75 173 ALA A C 1
ATOM 1306 O O . ALA A 1 173 ? -9.109 27.484 8.812 1 97.75 173 ALA A O 1
ATOM 1307 N N . LEU A 1 174 ? -7.246 27.016 7.691 1 97.94 174 LEU A N 1
ATOM 1308 C CA . LEU A 1 174 ? -7.797 25.781 7.172 1 97.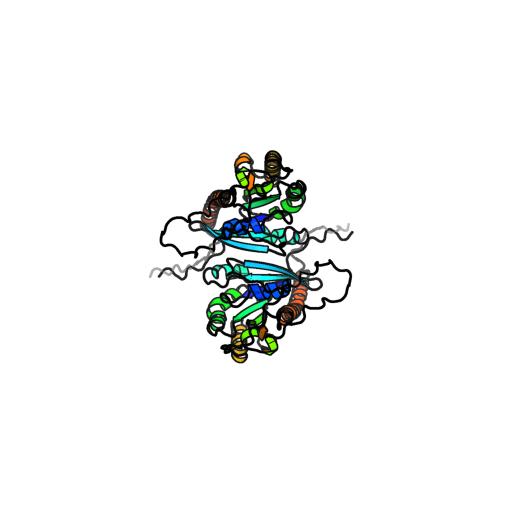94 174 LEU A CA 1
ATOM 1309 C C . LEU A 1 174 ? -8.125 24.812 8.305 1 97.94 174 LEU A C 1
ATOM 1311 O O . LEU A 1 174 ? -9.195 24.203 8.32 1 97.94 174 LEU A O 1
ATOM 1315 N N . TYR A 1 175 ? -7.227 24.656 9.219 1 97.5 175 TYR A N 1
ATOM 1316 C CA . TYR A 1 175 ? -7.445 23.781 10.359 1 97.5 175 TYR A CA 1
ATOM 1317 C C . TYR A 1 175 ? -8.742 24.125 11.086 1 97.5 175 TYR A C 1
ATOM 1319 O O . TYR A 1 175 ? -9.539 23.25 11.414 1 97.5 175 TYR A O 1
ATOM 1327 N N . SER A 1 176 ? -8.93 25.391 11.289 1 95.5 176 SER A N 1
ATOM 1328 C CA . SER A 1 176 ? -10.133 25.859 11.969 1 95.5 176 SER A CA 1
ATOM 1329 C C . SER A 1 176 ? -11.391 25.469 11.195 1 95.5 176 SER A C 1
ATOM 1331 O O . SER A 1 176 ? -12.391 25.062 11.789 1 95.5 176 SER A O 1
ATOM 1333 N N . ARG A 1 177 ? -11.344 25.578 9.945 1 95.62 177 ARG A N 1
ATOM 1334 C CA . ARG A 1 177 ? -12.484 25.203 9.117 1 95.62 177 ARG A CA 1
ATOM 1335 C C . ARG A 1 177 ? -12.727 23.703 9.156 1 95.62 177 ARG A C 1
ATOM 1337 O O . ARG A 1 177 ? -13.867 23.25 9.117 1 95.62 177 ARG A O 1
ATOM 1344 N N . ILE A 1 178 ? -11.672 22.938 9.211 1 95.44 178 ILE A N 1
ATOM 1345 C CA . ILE A 1 178 ? -11.781 21.484 9.297 1 95.44 178 ILE A CA 1
ATOM 1346 C C . ILE A 1 178 ? -12.469 21.094 10.602 1 95.44 178 ILE A C 1
ATOM 1348 O O . ILE A 1 178 ? -13.359 20.25 10.617 1 95.44 178 ILE A O 1
ATOM 1352 N N . VAL A 1 179 ? -12.047 21.719 11.688 1 93.94 179 VAL A N 1
ATOM 1353 C CA . VAL A 1 179 ? -12.609 21.438 13 1 93.94 179 VAL A CA 1
ATOM 1354 C C . VAL A 1 179 ? -14.109 21.75 13 1 93.94 179 VAL A C 1
ATOM 1356 O O . VAL A 1 179 ? -14.906 20.984 13.531 1 93.94 179 VAL A O 1
ATOM 1359 N N . ARG A 1 180 ? -14.484 22.797 12.352 1 93.12 180 ARG A N 1
ATOM 1360 C CA . ARG A 1 180 ? -15.891 23.172 12.242 1 93.12 180 ARG A CA 1
ATOM 1361 C C . ARG A 1 180 ? -16.656 22.188 11.367 1 93.12 180 ARG A C 1
ATOM 1363 O O . ARG A 1 180 ? -17.766 21.781 11.711 1 93.12 180 ARG A O 1
ATOM 1370 N N . TYR A 1 181 ? -16.031 21.812 10.289 1 93.75 181 TYR A N 1
ATOM 1371 C CA . TYR A 1 181 ? -16.641 20.875 9.352 1 93.75 181 TYR A CA 1
ATOM 1372 C C . TYR A 1 181 ? -16.953 19.547 10.031 1 93.75 181 TYR A C 1
ATOM 1374 O O . TYR A 1 181 ? -18.016 18.953 9.805 1 93.75 181 TYR A O 1
ATOM 1382 N N . ARG A 1 182 ? -16.078 19.109 10.867 1 91.25 182 ARG A N 1
ATOM 1383 C CA . ARG A 1 182 ? -16.219 17.812 11.523 1 91.25 182 ARG A CA 1
ATOM 1384 C C . ARG A 1 182 ? -17.031 17.938 12.812 1 91.25 182 ARG A C 1
ATOM 1386 O O . ARG A 1 182 ? -17.234 16.953 13.523 1 91.25 182 ARG A O 1
ATOM 1393 N N . ALA A 1 183 ? -17.578 19.078 13.047 1 81.5 183 ALA A N 1
ATOM 1394 C CA . ALA A 1 183 ? -18.391 19.391 14.227 1 81.5 183 ALA A CA 1
ATOM 1395 C C . ALA A 1 183 ? -17.688 18.953 15.508 1 81.5 183 ALA A C 1
ATOM 1397 O O . ALA A 1 183 ? -18.312 18.422 16.422 1 81.5 183 ALA A O 1
ATOM 1398 N N . MET A 1 184 ? -16.469 19.109 15.328 1 74.81 184 MET A N 1
ATOM 1399 C CA . MET A 1 184 ? -15.672 18.828 16.516 1 74.81 184 MET A CA 1
ATOM 1400 C C . MET A 1 184 ? -15.742 20 17.5 1 74.81 184 MET A C 1
ATOM 1402 O O . MET A 1 184 ? -15.875 21.156 17.094 1 74.81 184 MET A O 1
ATOM 1406 N N . ASP A 1 185 ? -15.883 19.656 18.766 1 74.06 185 ASP A N 1
ATOM 1407 C CA . ASP A 1 185 ? -15.82 20.703 19.766 1 74.06 185 ASP A CA 1
ATOM 1408 C C . ASP A 1 185 ? -14.445 21.391 19.75 1 74.06 185 ASP A C 1
ATOM 1410 O O . ASP A 1 185 ? -13.438 20.75 20.047 1 74.06 185 ASP A O 1
ATOM 1414 N N . GLU A 1 186 ? -14.492 22.641 19.453 1 73 186 GLU A N 1
ATOM 1415 C CA . GLU A 1 186 ? -13.25 23.406 19.359 1 73 186 GLU A CA 1
ATOM 1416 C C . GLU A 1 186 ? -12.477 23.359 20.672 1 73 186 GLU A C 1
ATOM 1418 O O . GLU A 1 186 ? -11.25 23.297 20.688 1 73 186 GLU A O 1
ATOM 1423 N N . GLU A 1 187 ? -13.188 23.312 21.672 1 76.94 187 GLU A N 1
ATOM 1424 C CA . GLU A 1 187 ? -12.555 23.297 22.984 1 76.94 187 GLU A CA 1
ATOM 1425 C C . GLU A 1 187 ? -11.875 21.969 23.266 1 76.94 187 GLU A C 1
ATOM 1427 O O . GLU A 1 187 ? -10.883 21.922 24 1 76.94 187 GLU A O 1
ATOM 1432 N N . SER A 1 188 ? -12.352 21 22.562 1 80.62 188 SER A N 1
ATOM 1433 C CA . SER A 1 188 ? -11.82 19.672 22.828 1 80.62 188 SER A CA 1
ATOM 1434 C C . SER A 1 188 ? -10.781 19.266 21.797 1 80.62 188 SER A C 1
ATOM 1436 O O . SER A 1 188 ? -10 18.344 22.016 1 80.62 188 SER A O 1
ATOM 1438 N N . SER A 1 189 ? -10.766 20.109 20.766 1 88.38 189 SER A N 1
ATOM 1439 C CA . SER A 1 189 ? -9.812 19.797 19.703 1 88.38 189 SER A CA 1
ATOM 1440 C C . SER A 1 189 ? -8.438 20.391 20.016 1 88.38 189 SER A C 1
ATOM 1442 O O . SER A 1 189 ? -8.336 21.453 20.641 1 88.38 189 SER A O 1
ATOM 1444 N N . PRO A 1 190 ? -7.422 19.703 19.641 1 92.25 190 PRO A N 1
ATOM 1445 C CA . PRO A 1 190 ? -6.09 20.281 19.828 1 92.25 190 PRO A CA 1
ATOM 1446 C C . PRO A 1 190 ? -5.934 21.641 19.141 1 92.25 190 PRO A C 1
ATOM 1448 O O . PRO A 1 190 ? -6.527 21.891 18.094 1 92.25 190 PRO A O 1
ATOM 1451 N N . PRO A 1 191 ? -5.188 22.484 19.812 1 93.88 191 PRO A N 1
ATOM 1452 C CA . PRO A 1 191 ? -4.984 23.812 19.234 1 93.88 191 PRO A CA 1
ATOM 1453 C C . PRO A 1 191 ? -4.293 23.75 17.875 1 93.88 191 PRO A C 1
ATOM 1455 O O . PRO A 1 191 ? -3.451 22.891 17.641 1 93.88 191 PRO A O 1
ATOM 1458 N N . ALA A 1 192 ? -4.605 24.688 17.078 1 94.81 192 ALA A N 1
ATOM 1459 C CA . ALA A 1 192 ? -4.102 24.734 15.703 1 94.81 192 ALA A CA 1
ATOM 1460 C C . ALA A 1 192 ? -2.576 24.766 15.688 1 94.81 192 ALA A C 1
ATOM 1462 O O . ALA A 1 192 ? -1.948 24.156 14.82 1 94.81 192 ALA A O 1
ATOM 1463 N N . GLU A 1 193 ? -1.99 25.469 16.609 1 93.69 193 GLU A N 1
ATOM 1464 C CA . GLU A 1 193 ? -0.54 25.625 16.656 1 93.69 193 GLU A CA 1
ATOM 1465 C C . GLU A 1 193 ? 0.159 24.281 16.828 1 93.69 193 GLU A C 1
ATOM 1467 O O . GLU A 1 193 ? 1.283 24.094 16.359 1 93.69 193 GLU A O 1
ATOM 1472 N N . ARG A 1 194 ? -0.542 23.422 17.422 1 95.88 194 ARG A N 1
ATOM 1473 C CA . ARG A 1 194 ? 0.025 22.109 17.688 1 95.88 194 ARG A CA 1
ATOM 1474 C C . ARG A 1 194 ? -0.242 21.156 16.516 1 95.88 194 ARG A C 1
ATOM 1476 O O . ARG A 1 194 ? 0.42 20.109 16.391 1 95.88 194 ARG A O 1
ATOM 1483 N N . MET A 1 195 ? -1.188 21.516 15.664 1 97.81 195 MET A N 1
ATOM 1484 C CA . MET A 1 195 ? -1.645 20.562 14.664 1 97.81 195 MET A CA 1
ATOM 1485 C C . MET A 1 195 ? -1.273 21.016 13.258 1 97.81 195 MET A C 1
ATOM 1487 O O . MET A 1 195 ? -1.521 20.297 12.281 1 97.81 195 MET A O 1
ATOM 1491 N N . CYS A 1 196 ? -0.684 22.156 13.148 1 98.56 196 CYS A N 1
ATOM 1492 C CA . CYS A 1 196 ? -0.166 22.641 11.875 1 98.56 196 CYS A CA 1
ATOM 1493 C C . CYS A 1 196 ? 1.355 22.562 11.836 1 98.56 196 CYS A C 1
ATOM 1495 O O . CYS A 1 196 ? 2.037 23.109 12.695 1 98.56 196 CYS A O 1
ATOM 1497 N N . PHE A 1 197 ? 1.889 21.812 10.867 1 98.25 197 PHE A N 1
ATOM 1498 C CA . PHE A 1 197 ? 3.32 21.547 10.758 1 98.25 197 PHE A CA 1
ATOM 1499 C C . PHE A 1 197 ? 3.85 22.016 9.406 1 98.25 197 PHE A C 1
ATOM 1501 O O . PHE A 1 197 ? 3.113 22.031 8.414 1 98.25 197 PHE A O 1
ATOM 1508 N N . GLU A 1 198 ? 5.031 22.453 9.43 1 98.12 198 GLU A N 1
ATOM 1509 C CA . GLU A 1 198 ? 5.812 22.516 8.195 1 98.12 198 GLU A CA 1
ATOM 1510 C C . GLU A 1 198 ? 6.934 21.469 8.203 1 98.12 198 GLU A C 1
ATOM 1512 O O . GLU A 1 198 ? 7.664 21.344 9.188 1 98.12 198 GLU A O 1
ATOM 1517 N N . THR A 1 199 ? 6.961 20.734 7.117 1 97.75 199 THR A N 1
ATOM 1518 C CA . THR A 1 199 ? 7.875 19.594 7.066 1 97.75 199 THR A CA 1
ATOM 1519 C C . THR A 1 199 ? 8.695 19.609 5.777 1 97.75 199 THR A C 1
ATOM 1521 O O . THR A 1 199 ? 8.336 20.312 4.82 1 97.75 199 THR A O 1
ATOM 1524 N N . SER A 1 200 ? 9.805 18.875 5.832 1 96.62 200 SER A N 1
ATOM 1525 C CA . SER A 1 200 ? 10.555 18.531 4.629 1 96.62 200 SER A CA 1
ATOM 1526 C C . SER A 1 200 ? 10.891 17.047 4.586 1 96.62 200 SER A C 1
ATOM 1528 O O . SER A 1 200 ? 11.742 16.578 5.348 1 96.62 200 SER A O 1
ATOM 1530 N N . ALA A 1 201 ? 10.227 16.359 3.727 1 95.75 201 ALA A N 1
ATOM 1531 C CA . ALA A 1 201 ? 10.562 14.953 3.543 1 95.75 201 ALA A CA 1
ATOM 1532 C C . ALA A 1 201 ? 12.008 14.789 3.09 1 95.75 201 ALA A C 1
ATOM 1534 O O . ALA A 1 201 ? 12.648 13.781 3.387 1 95.75 201 ALA A O 1
ATOM 1535 N N . LYS A 1 202 ? 12.547 15.719 2.4 1 93.5 202 LYS A N 1
ATOM 1536 C CA . LYS A 1 202 ? 13.898 15.648 1.845 1 93.5 202 LYS A CA 1
ATOM 1537 C C . LYS A 1 202 ? 14.945 15.672 2.951 1 93.5 202 LYS A C 1
ATOM 1539 O O . LYS A 1 202 ? 15.859 14.836 2.963 1 93.5 202 LYS A O 1
ATOM 1544 N N . THR A 1 203 ? 14.797 16.562 3.924 1 92.38 203 THR A N 1
ATOM 1545 C CA . THR A 1 203 ? 15.828 16.75 4.941 1 92.38 203 THR A CA 1
ATOM 1546 C C . THR A 1 203 ? 15.438 16.047 6.238 1 92.38 203 THR A C 1
ATOM 1548 O O . THR A 1 203 ? 16.281 15.82 7.105 1 92.38 203 THR A O 1
ATOM 1551 N N . GLY A 1 204 ? 14.172 15.758 6.383 1 94.62 204 GLY A N 1
ATOM 1552 C CA . GLY A 1 204 ? 13.688 15.172 7.621 1 94.62 204 GLY A CA 1
ATOM 1553 C C . GLY A 1 204 ? 13.18 16.203 8.609 1 94.62 204 GLY A C 1
ATOM 1554 O O . GLY A 1 204 ? 12.703 15.859 9.695 1 94.62 204 GLY A O 1
ATOM 1555 N N . TYR A 1 205 ? 13.195 17.469 8.188 1 94.88 205 TYR A N 1
ATOM 1556 C CA . TYR A 1 205 ? 12.773 18.562 9.062 1 94.88 205 TYR A CA 1
ATOM 1557 C C . TYR A 1 205 ? 11.344 18.359 9.547 1 94.88 205 TYR A C 1
ATOM 1559 O O . TYR A 1 205 ? 10.414 18.297 8.742 1 94.88 205 TYR A O 1
ATOM 1567 N N . ASN A 1 206 ? 11.117 18.156 10.828 1 96.75 206 ASN A N 1
ATOM 1568 C CA . ASN A 1 206 ? 9.852 18.094 11.547 1 96.75 206 ASN A CA 1
ATOM 1569 C C . ASN A 1 206 ? 9.031 16.859 11.133 1 96.75 206 ASN A C 1
ATOM 1571 O O . ASN A 1 206 ? 7.832 16.797 11.406 1 96.75 206 ASN A O 1
ATOM 1575 N N . VAL A 1 207 ? 9.617 15.883 10.477 1 97.5 207 VAL A N 1
ATOM 1576 C CA . VAL A 1 207 ? 8.883 14.703 10.031 1 97.5 207 VAL A CA 1
ATOM 1577 C C . VAL A 1 207 ? 8.578 13.805 11.227 1 97.5 207 VAL A C 1
ATOM 1579 O O . VAL A 1 207 ? 7.426 13.406 11.43 1 97.5 207 VAL A O 1
ATOM 1582 N N . ASP A 1 208 ? 9.555 13.547 12.039 1 96.38 208 ASP A N 1
ATOM 1583 C CA . ASP A 1 208 ? 9.336 12.742 13.234 1 96.38 208 ASP A CA 1
ATOM 1584 C C . ASP A 1 208 ? 8.328 13.414 14.164 1 96.38 208 ASP A C 1
ATOM 1586 O O . ASP A 1 208 ? 7.438 12.758 14.703 1 96.38 208 ASP A O 1
ATOM 1590 N N . THR A 1 209 ? 8.547 14.695 14.297 1 97.12 209 THR A N 1
ATOM 1591 C CA . THR A 1 209 ? 7.676 15.461 15.188 1 97.12 209 THR A CA 1
ATOM 1592 C C . THR A 1 209 ? 6.219 15.344 14.742 1 97.12 209 THR A C 1
ATOM 1594 O O . THR A 1 209 ? 5.328 15.141 15.57 1 97.12 209 THR A O 1
ATOM 1597 N N . LEU A 1 210 ? 5.953 15.453 13.477 1 98.19 210 LEU A N 1
ATOM 1598 C CA . LEU A 1 210 ? 4.609 15.344 12.93 1 98.19 210 LEU A CA 1
ATOM 1599 C C . LEU A 1 210 ? 3.977 14.008 13.305 1 98.19 210 LEU A C 1
ATOM 1601 O O . LEU A 1 210 ? 2.916 13.969 13.93 1 98.19 210 LEU A O 1
ATOM 1605 N N . PHE A 1 211 ? 4.617 12.906 13.039 1 97.81 211 PHE A N 1
ATOM 1606 C CA . PHE A 1 211 ? 4.047 11.586 13.25 1 97.81 211 PHE A CA 1
ATOM 1607 C C . PHE A 1 211 ? 3.947 11.266 14.734 1 97.81 211 PHE A C 1
ATOM 1609 O O . PHE A 1 211 ? 2.906 10.805 15.203 1 97.81 211 PHE A O 1
ATOM 1616 N N . GLU A 1 212 ? 4.93 11.539 15.445 1 96.44 212 GLU A N 1
ATOM 1617 C CA . GLU A 1 212 ? 4.988 11.125 16.844 1 96.44 212 GLU A CA 1
ATOM 1618 C C . GLU A 1 212 ? 4.043 11.961 17.703 1 96.44 212 GLU A C 1
ATOM 1620 O O . GLU A 1 212 ? 3.479 11.453 18.672 1 96.44 212 GLU A O 1
ATOM 1625 N N . THR A 1 213 ? 3.9 13.234 17.375 1 96.94 213 THR A N 1
ATOM 1626 C CA . THR A 1 213 ? 2.877 14.031 18.047 1 96.94 213 THR A CA 1
ATOM 1627 C C . THR A 1 213 ? 1.499 13.398 17.859 1 96.94 213 THR A C 1
ATOM 1629 O O . THR A 1 213 ? 0.744 13.258 18.828 1 96.94 213 THR A O 1
ATOM 1632 N N . LEU A 1 214 ? 1.175 12.977 16.641 1 96.94 214 LEU A N 1
ATOM 1633 C CA . LEU A 1 214 ? -0.121 12.359 16.375 1 96.94 214 LEU A CA 1
ATOM 1634 C C . LEU A 1 214 ? -0.26 11.031 17.109 1 96.94 214 LEU A C 1
ATOM 1636 O O . LEU A 1 214 ? -1.325 10.727 17.656 1 96.94 214 LEU A O 1
ATOM 1640 N N . PHE A 1 215 ? 0.806 10.273 17.172 1 95.06 215 PHE A N 1
ATOM 1641 C CA . PHE A 1 215 ? 0.764 9.023 17.922 1 95.06 215 PHE A CA 1
ATOM 1642 C C . PHE A 1 215 ? 0.416 9.273 19.391 1 95.06 215 PHE A C 1
ATOM 1644 O O . PHE A 1 215 ? -0.447 8.602 19.953 1 95.06 215 PHE A O 1
ATOM 1651 N N . GLU A 1 216 ? 1.011 10.227 19.906 1 93.69 216 GLU A N 1
ATOM 1652 C CA . GLU A 1 216 ? 0.808 10.539 21.312 1 93.69 216 GLU A CA 1
ATOM 1653 C C . GLU A 1 216 ? -0.626 10.984 21.578 1 93.69 216 GLU A C 1
ATOM 1655 O O . GLU A 1 216 ? -1.203 10.664 22.625 1 93.69 216 GLU A O 1
ATOM 1660 N N . LEU A 1 217 ? -1.162 11.672 20.656 1 93.31 217 LEU A N 1
ATOM 1661 C CA . LEU A 1 217 ? -2.488 12.242 20.859 1 93.31 217 LEU A CA 1
ATOM 1662 C C . LEU A 1 217 ? -3.572 11.195 20.656 1 93.31 217 LEU A C 1
ATOM 1664 O O . LEU A 1 217 ? -4.641 11.266 21.266 1 93.31 217 LEU A O 1
ATOM 1668 N N . VAL A 1 218 ? -3.328 10.164 19.812 1 92.12 218 VAL A N 1
ATOM 1669 C CA . VAL A 1 218 ? -4.379 9.203 19.5 1 92.12 218 VAL A CA 1
ATOM 1670 C C . VAL A 1 218 ? -4.328 8.047 20.5 1 92.12 218 VAL A C 1
ATOM 1672 O O . VAL A 1 218 ? -5.289 7.285 20.625 1 92.12 218 VAL A O 1
ATOM 1675 N N . LEU A 1 219 ? -3.334 7.844 21.25 1 85.62 219 LEU A N 1
ATOM 1676 C CA . LEU A 1 219 ? -3.131 6.699 22.125 1 85.62 219 LEU A CA 1
ATOM 1677 C C . LEU A 1 219 ? -4.168 6.676 23.234 1 85.62 219 LEU A C 1
ATOM 1679 O O . LEU A 1 219 ? -4.75 5.629 23.531 1 85.62 219 LEU A O 1
ATOM 1683 N N . PRO A 1 220 ? -4.465 7.801 23.812 1 76.25 220 PRO A N 1
ATOM 1684 C CA . PRO A 1 220 ? -5.469 7.789 24.875 1 76.25 220 PRO A CA 1
ATOM 1685 C C . PRO A 1 220 ? -6.844 7.344 24.375 1 76.25 220 PRO A C 1
ATOM 1687 O O . PRO A 1 220 ? -7.621 6.762 25.141 1 76.25 220 PRO A O 1
ATOM 1690 N N . SER A 1 221 ? -7.16 7.598 23.141 1 69.12 221 SER A N 1
ATOM 1691 C CA . SER A 1 221 ? -8.461 7.246 22.594 1 69.12 221 SER A CA 1
ATOM 1692 C C . SER A 1 221 ? -8.625 5.73 22.484 1 69.12 221 SER A C 1
ATOM 1694 O O . SER A 1 221 ? -9.75 5.219 22.547 1 69.12 221 SER A O 1
ATOM 1696 N N . ILE A 1 222 ? -7.57 5.023 22.312 1 67.38 222 ILE A N 1
ATOM 1697 C CA . ILE A 1 222 ? -7.602 3.57 22.219 1 67.38 222 ILE A CA 1
ATOM 1698 C C . ILE A 1 222 ? -7.926 2.967 23.578 1 67.38 222 ILE A C 1
ATOM 1700 O O . ILE A 1 222 ? -8.719 2.029 23.672 1 67.38 222 ILE A O 1
ATOM 1704 N N . LEU A 1 223 ? -7.328 3.539 24.484 1 64.44 223 LEU A N 1
ATOM 1705 C CA . LEU A 1 223 ? -7.5 3.047 25.859 1 64.44 223 LEU A CA 1
ATOM 1706 C C . LEU A 1 223 ? -8.938 3.219 26.312 1 64.44 223 LEU A C 1
ATOM 1708 O O . LEU A 1 223 ? -9.484 2.348 27 1 64.44 223 LEU A O 1
ATOM 1712 N N . LYS A 1 224 ? -9.422 4.207 25.828 1 63.5 224 LYS A N 1
ATOM 1713 C CA . LYS A 1 224 ? -10.812 4.457 26.203 1 63.5 224 LYS A CA 1
ATOM 1714 C C . LYS A 1 224 ? -11.75 3.48 25.5 1 63.5 224 LYS A C 1
ATOM 1716 O O . LYS A 1 224 ? -12.68 2.947 26.109 1 63.5 224 LYS A O 1
ATOM 1721 N N . LYS A 1 225 ? -11.477 3.207 24.266 1 63.44 225 LYS A N 1
ATOM 1722 C CA . LYS A 1 225 ? -12.336 2.32 23.484 1 63.44 225 LYS A CA 1
ATOM 1723 C C . LYS A 1 225 ? -12.18 0.87 23.938 1 63.44 225 LYS A C 1
ATOM 1725 O O . LYS A 1 225 ? -13.164 0.127 24 1 63.44 225 LYS A O 1
ATOM 1730 N N . ARG A 1 226 ? -11 0.446 24.156 1 59.94 226 ARG A N 1
ATOM 1731 C CA . ARG A 1 226 ? -10.805 -0.908 24.672 1 59.94 226 ARG A CA 1
ATOM 1732 C C . ARG A 1 226 ? -11.539 -1.105 26 1 59.94 226 ARG A C 1
ATOM 1734 O O . ARG A 1 226 ? -12.102 -2.172 26.234 1 59.94 226 ARG A O 1
ATOM 1741 N N . SER A 1 227 ? -11.523 -0.151 26.812 1 55.75 227 SER A N 1
ATOM 1742 C CA . SER A 1 227 ? -12.234 -0.196 28.078 1 55.75 227 SER A CA 1
ATOM 1743 C C . SER A 1 227 ? -13.742 -0.249 27.859 1 55.75 227 SER A C 1
ATOM 1745 O O . SER A 1 227 ? -14.461 -0.914 28.609 1 55.75 227 SER A O 1
ATOM 1747 N N . GLU A 1 228 ? -14.172 0.32 26.812 1 54.16 228 GLU A N 1
ATOM 1748 C CA . GLU A 1 228 ? -15.602 0.308 26.516 1 54.16 228 GLU A CA 1
ATOM 1749 C C . GLU A 1 228 ? -16.031 -1.022 25.906 1 54.16 228 GLU A C 1
ATOM 1751 O O . GLU A 1 228 ? -17.141 -1.485 26.125 1 54.16 228 GLU A O 1
ATOM 1756 N N . ARG A 1 229 ? -15.125 -1.554 25.094 1 52.06 229 ARG A N 1
ATOM 1757 C CA . ARG A 1 229 ? -15.422 -2.867 24.531 1 52.06 229 ARG A CA 1
ATOM 1758 C C . ARG A 1 229 ? -15.383 -3.947 25.594 1 52.06 229 ARG A C 1
ATOM 1760 O O . ARG A 1 229 ? -16.141 -4.922 25.547 1 52.06 229 ARG A O 1
ATOM 1767 N N . ASP A 1 230 ? -14.492 -3.902 26.516 1 46.72 230 ASP A N 1
ATOM 1768 C CA . ASP A 1 230 ? -14.414 -4.82 27.641 1 46.72 230 ASP A CA 1
ATOM 1769 C C . ASP A 1 230 ? -15.492 -4.516 28.688 1 46.72 230 ASP A C 1
ATOM 1771 O O . ASP A 1 230 ? -15.555 -5.168 29.719 1 46.72 230 ASP A O 1
ATOM 1775 N N . SER A 1 231 ? -16.188 -3.471 28.531 1 43.09 231 SER A N 1
ATOM 1776 C CA . SER A 1 231 ? -17.281 -3.336 29.484 1 43.09 231 SER A CA 1
ATOM 1777 C C . SER A 1 231 ? -18.328 -4.445 29.297 1 43.09 231 SER A C 1
ATOM 1779 O O . SER A 1 231 ? -18.828 -4.645 28.203 1 43.09 231 SER A O 1
ATOM 1781 N N . PRO A 1 232 ? -18.359 -5.371 30.156 1 40.91 232 PRO A N 1
ATOM 1782 C CA . PRO A 1 232 ? -19.328 -6.469 30.188 1 40.91 232 PRO A CA 1
ATOM 1783 C C . PRO A 1 232 ? -20.75 -6.004 29.906 1 40.91 232 PRO A C 1
ATOM 1785 O O . PRO A 1 232 ? -21.359 -5.336 30.75 1 40.91 232 PRO A O 1
ATOM 1788 N N . THR A 1 233 ? -21.125 -5.332 28.906 1 34.81 233 THR A N 1
ATOM 1789 C CA . THR A 1 233 ? -22.578 -5.332 28.766 1 34.81 233 THR A CA 1
ATOM 1790 C C . THR A 1 233 ? -23.125 -6.75 28.891 1 34.81 233 THR A C 1
ATOM 1792 O O . THR A 1 233 ? -22.703 -7.648 28.156 1 34.81 233 THR A O 1
ATOM 1795 N N . VAL A 1 234 ? -23.484 -7.102 30.078 1 34.44 234 VAL A N 1
ATOM 1796 C CA . VAL A 1 234 ? -24.328 -8.219 30.453 1 34.44 234 VAL A CA 1
ATOM 1797 C C . VAL A 1 234 ? -25.391 -8.453 29.375 1 34.44 234 VAL A C 1
ATOM 1799 O O . VAL A 1 234 ? -26.203 -7.566 29.094 1 34.44 234 VAL A O 1
ATOM 1802 N N . ASP A 1 235 ? -24.953 -8.992 28.25 1 34.78 235 ASP A N 1
ATOM 1803 C CA . ASP A 1 235 ? -26.031 -9.539 27.453 1 34.78 235 ASP A CA 1
ATOM 1804 C C . ASP A 1 235 ? -27.109 -10.164 28.328 1 34.78 235 ASP A C 1
ATOM 1806 O O . ASP A 1 235 ? -26.891 -11.195 28.969 1 34.78 235 ASP A O 1
ATOM 1810 N N . LEU A 1 236 ? -27.859 -9.297 29.016 1 33.22 236 LEU A N 1
ATOM 1811 C CA . LEU A 1 236 ? -29.047 -9.672 29.781 1 33.22 236 LEU A CA 1
ATOM 1812 C C . LEU A 1 236 ? -29.906 -10.648 29 1 33.22 236 LEU A C 1
ATOM 1814 O O . LEU A 1 236 ? -30.969 -11.055 29.469 1 33.22 236 LEU A O 1
ATOM 1818 N N . ASP A 1 237 ? -29.75 -10.531 27.656 1 31.77 237 ASP A N 1
ATOM 1819 C CA . ASP A 1 237 ? -30.797 -11.406 27.109 1 31.77 237 ASP A CA 1
ATOM 1820 C C . ASP A 1 237 ? -30.562 -12.859 27.531 1 31.77 237 ASP A C 1
ATOM 1822 O O . ASP A 1 237 ? -29.797 -13.578 26.891 1 31.77 237 ASP A O 1
ATOM 1826 N N . GLY A 1 238 ? -30.078 -12.953 28.797 1 30.05 238 GLY A N 1
ATOM 1827 C CA . GLY A 1 238 ? -30.094 -14.258 29.453 1 30.05 238 GLY A CA 1
ATOM 1828 C C . GLY A 1 238 ? -31.328 -15.062 29.109 1 30.05 238 GLY A C 1
ATOM 1829 O O . GLY A 1 238 ? -32.438 -14.547 29.156 1 30.05 238 GLY A O 1
ATOM 1830 N N . SER A 1 239 ? -31.156 -15.945 28.156 1 27.38 239 SER A N 1
ATOM 1831 C CA . SER A 1 239 ? -32.156 -16.984 27.938 1 27.38 239 SER A CA 1
ATOM 1832 C C . SER A 1 239 ? -32.719 -17.5 29.25 1 27.38 239 SER A C 1
ATOM 1834 O O . SER A 1 239 ? -31.984 -17.75 30.203 1 27.38 239 SER A O 1
ATOM 1836 N N . HIS A 1 240 ? -33.875 -16.922 29.688 1 29.77 240 HIS A N 1
ATOM 1837 C CA . HIS A 1 240 ? -34.844 -17.453 30.641 1 29.77 240 HIS A CA 1
ATOM 1838 C C . HIS A 1 240 ? -34.938 -18.969 30.547 1 29.77 240 HIS A C 1
ATOM 1840 O O . HIS A 1 240 ? -35.625 -19.516 29.688 1 29.77 240 HIS A O 1
ATOM 1846 N N . ASP A 1 241 ? -33.75 -19.609 30.422 1 26.05 241 ASP A N 1
ATOM 1847 C CA . ASP A 1 241 ? -34.062 -21.016 30.609 1 26.05 241 ASP A CA 1
ATOM 1848 C C . ASP A 1 241 ? -34.812 -21.25 31.922 1 26.05 241 ASP A C 1
ATOM 1850 O O . ASP A 1 241 ? -34.281 -20.938 33 1 26.05 241 ASP A O 1
ATOM 1854 N N . GLU A 1 242 ? -36.031 -20.906 31.891 1 29.39 242 GLU A N 1
ATOM 1855 C CA . GLU A 1 242 ? -37.094 -21.328 32.812 1 29.39 242 GLU A CA 1
ATOM 1856 C C . GLU A 1 242 ? -36.938 -22.797 33.219 1 29.39 242 GLU A C 1
ATOM 1858 O O . GLU A 1 242 ? -37.188 -23.688 32.406 1 29.39 242 GLU A O 1
ATOM 1863 N N . VAL A 1 243 ? -35.719 -23.141 33.688 1 25.97 243 VAL A N 1
ATOM 1864 C CA . VAL A 1 243 ? -35.844 -24.5 34.219 1 25.97 243 VAL A CA 1
ATOM 1865 C C . VAL A 1 243 ? -36.938 -24.547 35.281 1 25.97 243 VAL A C 1
ATOM 1867 O O . VAL A 1 243 ? -36.844 -23.938 36.344 1 25.97 243 VAL A O 1
ATOM 1870 N N . LYS A 1 244 ? -38.125 -24.469 34.906 1 27.86 244 LYS A N 1
ATOM 1871 C CA . LYS A 1 244 ? -39.344 -24.656 35.688 1 27.86 244 LYS A CA 1
ATOM 1872 C C . LYS A 1 244 ? -39.312 -26 36.438 1 27.86 244 LYS A C 1
ATOM 1874 O O . LYS A 1 244 ? -40.312 -26.422 37 1 27.86 244 LYS A O 1
ATOM 1879 N N . SER A 1 245 ? -38.156 -26.719 36.625 1 24.91 245 SER A N 1
ATOM 1880 C CA . SER A 1 245 ? -38.562 -28.047 37.031 1 24.91 245 SER A CA 1
ATOM 1881 C C . SER A 1 245 ? -39.281 -27.984 38.375 1 24.91 245 SER A C 1
ATOM 1883 O O . SER A 1 245 ? -38.781 -27.453 39.344 1 24.91 245 SER A O 1
ATOM 1885 N N . LYS A 1 246 ? -40.594 -28.234 38.375 1 25.47 246 LYS A N 1
ATOM 1886 C CA . LYS A 1 246 ? -41.688 -28.375 39.312 1 25.47 246 LYS A CA 1
ATOM 1887 C C . LYS A 1 246 ? -41.406 -29.422 40.375 1 25.47 246 LYS A C 1
ATOM 1889 O O . LYS A 1 246 ? -42.031 -29.438 41.438 1 25.47 246 LYS A O 1
ATOM 1894 N N . LYS A 1 247 ? -40.812 -30.641 40.188 1 25.44 247 LYS A N 1
ATOM 1895 C CA . LYS A 1 247 ? -41.562 -31.703 40.875 1 25.44 247 LYS A CA 1
ATOM 1896 C C . LYS A 1 247 ? -41.375 -31.594 42.406 1 25.44 247 LYS A C 1
ATOM 1898 O O . LYS A 1 247 ? -40.281 -31.641 42.906 1 25.44 247 LYS A O 1
ATOM 1903 N N . ALA A 1 248 ? -42.312 -31.062 43.094 1 27.23 248 ALA A N 1
ATOM 1904 C CA . ALA A 1 248 ? -42.656 -31.062 44.531 1 27.23 248 ALA A CA 1
ATOM 1905 C C . ALA A 1 248 ? -42.625 -32.469 45.094 1 27.23 248 ALA A C 1
ATOM 1907 O O . ALA A 1 248 ? -43.656 -32.969 45.562 1 27.23 248 ALA A O 1
ATOM 1908 N N . GLN A 1 249 ? -41.75 -33.438 44.562 1 22.97 249 GLN A N 1
ATOM 1909 C CA . GLN A 1 249 ? -42.125 -34.719 45.094 1 22.97 249 GLN A CA 1
ATOM 1910 C C . GLN A 1 249 ? -42.25 -34.688 46.625 1 22.97 249 GLN A C 1
ATOM 1912 O O . GLN A 1 249 ? -41.469 -34 47.281 1 22.97 249 GLN A O 1
ATOM 1917 N N . CYS A 1 250 ? -43.25 -35.562 47.125 1 27.72 250 CYS A N 1
ATOM 1918 C CA . CYS A 1 250 ? -44.062 -36.125 48.219 1 27.72 250 CYS A CA 1
ATOM 1919 C C . CYS A 1 250 ? -43.156 -36.656 49.344 1 27.72 250 CYS A C 1
ATOM 1921 O O . CYS A 1 250 ? -42.188 -37.344 49.062 1 27.72 250 CYS A O 1
ATOM 1923 N N . CYS A 1 251 ? -43.188 -36.094 50.5 1 28.78 251 CYS A N 1
ATOM 1924 C CA . CYS A 1 251 ? -42.781 -36.312 51.906 1 28.78 251 CYS A CA 1
ATOM 1925 C C . CYS A 1 251 ? -43 -37.75 52.312 1 28.78 251 CYS A C 1
ATOM 1927 O O . CYS A 1 251 ? -42.781 -38.125 53.469 1 28.78 251 CYS A O 1
ATOM 1929 N N . VAL A 1 252 ? -42.781 -38.875 51.594 1 22.67 252 VAL A N 1
ATOM 1930 C CA . VAL A 1 252 ? -42.688 -40 52.531 1 22.67 252 VAL A CA 1
ATOM 1931 C C . VAL A 1 252 ? -41.406 -39.844 53.375 1 22.67 252 VAL A C 1
ATOM 1933 O O . VAL A 1 252 ? -40.344 -39.531 52.812 1 22.67 252 VAL A O 1
ATOM 1936 N N . MET B 1 1 ? -24.641 15.492 -18.531 1 24.83 1 MET B N 1
ATOM 1937 C CA . MET B 1 1 ? -23.203 15.391 -18.297 1 24.83 1 MET B CA 1
ATOM 1938 C C . MET B 1 1 ? -22.875 14.203 -17.391 1 24.83 1 MET B C 1
ATOM 1940 O O . MET B 1 1 ? -23.594 13.953 -16.406 1 24.83 1 MET B O 1
ATOM 1944 N N . PRO B 1 2 ? -22.219 13.141 -17.938 1 33.22 2 PRO B N 1
ATOM 1945 C CA . PRO B 1 2 ? -22.109 11.992 -17.031 1 33.22 2 PRO B CA 1
ATOM 1946 C C . PRO B 1 2 ? -21.672 12.398 -15.617 1 33.22 2 PRO B C 1
ATOM 1948 O O . PRO B 1 2 ? -20.969 13.391 -15.445 1 33.22 2 PRO B O 1
ATOM 1951 N N . GLY B 1 3 ? -22.516 12.5 -14.648 1 34.28 3 GLY B N 1
ATOM 1952 C CA . GLY B 1 3 ? -22.281 12.883 -13.273 1 34.28 3 GLY B CA 1
ATOM 1953 C C . GLY B 1 3 ? -20.906 12.484 -12.766 1 34.28 3 GLY B C 1
ATOM 1954 O O . GLY B 1 3 ? -20.25 11.625 -13.367 1 34.28 3 GLY B O 1
ATOM 1955 N N . PRO B 1 4 ? -20.172 13.391 -12.203 1 38.56 4 PRO B N 1
ATOM 1956 C CA . PRO B 1 4 ? -18.797 13.102 -11.758 1 38.56 4 PRO B CA 1
ATOM 1957 C C . PRO B 1 4 ? -18.625 11.656 -11.305 1 38.56 4 PRO B C 1
ATOM 1959 O O . PRO B 1 4 ? -19.453 11.141 -10.539 1 38.56 4 PRO B O 1
ATOM 1962 N N . GLY B 1 5 ? -18.391 10.734 -12.188 1 37.69 5 GLY B N 1
ATOM 1963 C CA . GLY B 1 5 ? -18.219 9.305 -11.977 1 37.69 5 GLY B CA 1
ATOM 1964 C C . GLY B 1 5 ? -17.547 8.969 -10.656 1 37.69 5 GLY B C 1
ATOM 1965 O O . GLY B 1 5 ? -16.359 9.219 -10.477 1 37.69 5 GLY B O 1
ATOM 1966 N N . LYS B 1 6 ? -18.141 9.188 -9.508 1 44.34 6 LYS B N 1
ATOM 1967 C CA . LYS B 1 6 ? -17.703 8.812 -8.164 1 44.34 6 LYS B CA 1
ATOM 1968 C C . LYS B 1 6 ? -16.938 7.496 -8.18 1 44.34 6 LYS B C 1
ATOM 1970 O O . LYS B 1 6 ? -17.453 6.469 -8.617 1 44.34 6 LYS B O 1
ATOM 1975 N N . MET B 1 7 ? -15.719 7.559 -8.492 1 51.69 7 MET B N 1
ATOM 1976 C CA . MET B 1 7 ? -14.961 6.309 -8.453 1 51.69 7 MET B CA 1
ATOM 1977 C C . MET B 1 7 ? -15.32 5.488 -7.219 1 51.69 7 MET B C 1
ATOM 1979 O O . MET B 1 7 ? -15.328 6.012 -6.102 1 51.69 7 MET B O 1
ATOM 1983 N N . ARG B 1 8 ? -16.234 4.332 -7.422 1 59.09 8 ARG B N 1
ATOM 1984 C CA . ARG B 1 8 ? -16.766 3.314 -6.523 1 59.09 8 ARG B CA 1
ATOM 1985 C C . ARG B 1 8 ? -15.664 2.422 -5.977 1 59.09 8 ARG B C 1
ATOM 1987 O O . ARG B 1 8 ? -14.555 2.402 -6.516 1 59.09 8 ARG B O 1
ATOM 1994 N N . LYS B 1 9 ? -15.82 1.895 -4.809 1 71.19 9 LYS B N 1
ATOM 1995 C CA . LYS B 1 9 ? -15.109 0.77 -4.211 1 71.19 9 LYS B CA 1
ATOM 1996 C C . LYS B 1 9 ? -14.711 -0.254 -5.273 1 71.19 9 LYS B C 1
ATOM 1998 O O . LYS B 1 9 ? -15.453 -0.482 -6.23 1 71.19 9 LYS B O 1
ATOM 2003 N N . PRO B 1 10 ? -13.406 -0.659 -5.23 1 84.56 10 PRO B N 1
ATOM 2004 C CA . PRO B 1 10 ? -13.008 -1.69 -6.195 1 84.56 10 PRO B CA 1
ATOM 2005 C C . PRO B 1 10 ? -14.031 -2.822 -6.293 1 84.56 10 PRO B C 1
ATOM 2007 O O . PRO B 1 10 ? -14.633 -3.203 -5.289 1 84.56 10 PRO B O 1
ATOM 2010 N N . ASP B 1 11 ? -14.195 -3.379 -7.457 1 85.69 11 ASP B N 1
ATOM 2011 C CA . ASP B 1 11 ? -15.133 -4.461 -7.73 1 85.69 11 ASP B CA 1
ATOM 2012 C C . ASP B 1 11 ? -14.555 -5.812 -7.305 1 85.69 11 ASP B C 1
ATOM 2014 O O . ASP B 1 11 ? -15.289 -6.688 -6.84 1 85.69 11 ASP B O 1
ATOM 2018 N N . ILE B 1 12 ? -13.297 -5.891 -7.52 1 91.56 12 ILE B N 1
ATOM 2019 C CA . ILE B 1 12 ? -12.617 -7.164 -7.312 1 91.56 12 ILE B CA 1
ATOM 2020 C C . ILE B 1 12 ? -11.328 -6.941 -6.527 1 91.56 12 ILE B C 1
ATOM 2022 O O . ILE B 1 12 ? -10.617 -5.957 -6.75 1 91.56 12 ILE B O 1
ATOM 2026 N N . LYS B 1 13 ? -11.156 -7.84 -5.633 1 93.31 13 LYS B N 1
ATOM 2027 C CA . LYS B 1 13 ? -9.922 -7.828 -4.855 1 93.31 13 LYS B CA 1
ATOM 2028 C C . LYS B 1 13 ? -9.078 -9.062 -5.141 1 93.31 13 LYS B C 1
ATOM 2030 O O . LYS B 1 13 ? -9.562 -10.195 -5.039 1 93.31 13 LYS B O 1
ATOM 2035 N N . LEU B 1 14 ? -7.867 -8.836 -5.594 1 97.25 14 LEU B N 1
ATOM 2036 C CA . LEU B 1 14 ? -6.863 -9.875 -5.809 1 97.25 14 LEU B CA 1
ATOM 2037 C C . LEU B 1 14 ? -5.684 -9.688 -4.859 1 97.25 14 LEU B C 1
ATOM 2039 O O . LEU B 1 14 ? -5.188 -8.57 -4.688 1 97.25 14 LEU B O 1
ATOM 2043 N N . VAL B 1 15 ? -5.188 -10.82 -4.215 1 97.81 15 VAL B N 1
ATOM 2044 C CA . VAL B 1 15 ? -4.141 -10.695 -3.207 1 97.81 15 VAL B CA 1
ATOM 2045 C C . VAL B 1 15 ? -2.957 -11.594 -3.58 1 97.81 15 VAL B C 1
ATOM 2047 O O . VAL B 1 15 ? -3.143 -12.734 -4.008 1 97.81 15 VAL B O 1
ATOM 2050 N N . ILE B 1 16 ? -1.774 -11.039 -3.449 1 98.19 16 ILE B N 1
ATOM 2051 C CA . ILE B 1 16 ? -0.555 -11.812 -3.648 1 98.19 16 ILE B CA 1
ATOM 2052 C C . ILE B 1 16 ? 0.045 -12.195 -2.297 1 98.19 16 ILE B C 1
ATOM 2054 O O . ILE B 1 16 ? 0.347 -11.32 -1.479 1 98.19 16 ILE B O 1
ATOM 2058 N N . LEU B 1 17 ? 0.234 -13.516 -2.027 1 97.81 17 LEU B N 1
ATOM 2059 C CA . LEU B 1 17 ? 0.814 -14.039 -0.798 1 97.81 17 LEU B CA 1
ATOM 2060 C C . LEU B 1 17 ? 2.08 -14.836 -1.094 1 97.81 17 LEU B C 1
ATOM 2062 O O . LEU B 1 17 ? 2.248 -15.359 -2.199 1 97.81 17 LEU B O 1
ATOM 2066 N N . GLY B 1 18 ? 2.883 -14.961 -0.103 1 97.69 18 GLY B N 1
ATOM 2067 C CA . GLY B 1 18 ? 4.098 -15.758 -0.176 1 97.69 18 GLY B CA 1
ATOM 2068 C C . GLY B 1 18 ? 5.184 -15.281 0.771 1 97.69 18 GLY B C 1
ATOM 2069 O O . GLY B 1 18 ? 5.07 -14.211 1.364 1 97.69 18 GLY B O 1
ATOM 2070 N N . ASP B 1 19 ? 6.238 -16.016 0.802 1 96.75 19 ASP B N 1
ATOM 2071 C CA . ASP B 1 19 ? 7.352 -15.75 1.709 1 96.75 19 ASP B CA 1
ATOM 2072 C C . ASP B 1 19 ? 8.148 -14.523 1.261 1 96.75 19 ASP B C 1
ATOM 2074 O O . ASP B 1 19 ? 7.852 -13.93 0.218 1 96.75 19 ASP B O 1
ATOM 2078 N N . MET B 1 20 ? 9.102 -14.211 2.148 1 94.81 20 MET B N 1
ATOM 2079 C CA . MET B 1 20 ? 10 -13.102 1.824 1 94.81 20 MET B CA 1
ATOM 2080 C C . MET B 1 20 ? 10.836 -13.43 0.592 1 94.81 20 MET B C 1
ATOM 2082 O O . MET B 1 20 ? 11.211 -14.578 0.379 1 94.81 20 MET B O 1
ATOM 2086 N N . ASN B 1 21 ? 11.023 -12.453 -0.246 1 94.81 21 ASN B N 1
ATOM 2087 C CA . ASN B 1 21 ? 12.008 -12.469 -1.322 1 94.81 21 ASN B CA 1
ATOM 2088 C C . ASN B 1 21 ? 11.594 -13.406 -2.451 1 94.81 21 ASN B C 1
ATOM 2090 O O . ASN B 1 21 ? 12.422 -13.789 -3.279 1 94.81 21 ASN B O 1
ATOM 2094 N N . VAL B 1 22 ? 10.367 -13.812 -2.492 1 97.62 22 VAL B N 1
ATOM 2095 C CA . VAL B 1 22 ? 9.945 -14.664 -3.598 1 97.62 22 VAL B CA 1
ATOM 2096 C C . VAL B 1 22 ? 9.586 -13.805 -4.809 1 97.62 22 VAL B C 1
ATOM 2098 O O . VAL B 1 22 ? 9.438 -14.312 -5.922 1 97.62 22 VAL B O 1
ATOM 2101 N N . GLY B 1 23 ? 9.32 -12.508 -4.641 1 96.56 23 GLY B N 1
ATOM 2102 C CA . GLY B 1 23 ? 9.141 -11.594 -5.758 1 96.56 23 GLY B CA 1
ATOM 2103 C C . GLY B 1 23 ? 7.719 -11.078 -5.883 1 96.56 23 GLY B C 1
ATOM 2104 O O . GLY B 1 23 ? 7.277 -10.711 -6.973 1 96.56 23 GLY B O 1
ATOM 2105 N N . LYS B 1 24 ? 6.891 -11.055 -4.801 1 97.5 24 LYS B N 1
ATOM 2106 C CA . LYS B 1 24 ? 5.516 -10.555 -4.832 1 97.5 24 LYS B CA 1
ATOM 2107 C C . LYS B 1 24 ? 5.465 -9.117 -5.344 1 97.5 24 LYS B C 1
ATOM 2109 O O . LYS B 1 24 ? 4.742 -8.82 -6.297 1 97.5 24 LYS B O 1
ATOM 2114 N N . THR B 1 25 ? 6.277 -8.289 -4.723 1 94.31 25 THR B N 1
ATOM 2115 C CA . THR B 1 25 ? 6.32 -6.879 -5.078 1 94.31 25 THR B CA 1
ATOM 2116 C C . THR B 1 25 ? 6.809 -6.695 -6.512 1 94.31 25 THR B C 1
ATOM 2118 O O . THR B 1 25 ? 6.238 -5.906 -7.27 1 94.31 25 THR B O 1
ATOM 2121 N N . SER B 1 26 ? 7.801 -7.488 -6.898 1 94 26 SER B N 1
ATOM 2122 C CA . SER B 1 26 ? 8.352 -7.375 -8.25 1 94 26 SER B CA 1
ATOM 2123 C C . SER B 1 26 ? 7.34 -7.844 -9.289 1 94 26 SER B C 1
ATOM 2125 O O . SER B 1 26 ? 7.281 -7.297 -10.391 1 94 26 SER B O 1
ATOM 2127 N N . LEU B 1 27 ? 6.562 -8.836 -8.969 1 95.62 27 LEU B N 1
ATOM 2128 C CA . LEU B 1 27 ? 5.516 -9.305 -9.867 1 95.62 27 LEU B CA 1
ATOM 2129 C C . LEU B 1 27 ? 4.492 -8.203 -10.133 1 95.62 27 LEU B C 1
ATOM 2131 O O . LEU B 1 27 ? 4.133 -7.949 -11.281 1 95.62 27 LEU B O 1
ATOM 2135 N N . LEU B 1 28 ? 4.086 -7.566 -9.109 1 94.94 28 LEU B N 1
ATOM 2136 C CA . LEU B 1 28 ? 3.104 -6.496 -9.242 1 94.94 28 LEU B CA 1
ATOM 2137 C C . LEU B 1 28 ? 3.672 -5.336 -10.055 1 94.94 28 LEU B C 1
ATOM 2139 O O . LEU B 1 28 ? 3.018 -4.832 -10.969 1 94.94 28 LEU B O 1
ATOM 2143 N N . HIS B 1 29 ? 4.855 -4.969 -9.789 1 91.06 29 HIS B N 1
ATOM 2144 C CA . HIS B 1 29 ? 5.484 -3.857 -10.492 1 91.06 29 HIS B CA 1
ATOM 2145 C C . HIS B 1 29 ? 5.656 -4.172 -11.977 1 91.06 29 HIS B C 1
ATOM 2147 O O . HIS B 1 29 ? 5.414 -3.312 -12.828 1 91.06 29 HIS B O 1
ATOM 2153 N N . ARG B 1 30 ? 6.098 -5.395 -12.242 1 92 30 ARG B N 1
ATOM 2154 C CA . ARG B 1 30 ? 6.23 -5.805 -13.633 1 92 30 ARG B CA 1
ATOM 2155 C C . ARG B 1 30 ? 4.895 -5.711 -14.367 1 92 30 ARG B C 1
ATOM 2157 O O . ARG B 1 30 ? 4.832 -5.223 -15.492 1 92 30 ARG B O 1
ATOM 2164 N N . TYR B 1 31 ? 3.928 -6.07 -13.789 1 93.62 31 TYR B N 1
ATOM 2165 C CA . TYR B 1 31 ? 2.615 -6.059 -14.422 1 93.62 31 TYR B CA 1
ATOM 2166 C C . TYR B 1 31 ? 2.109 -4.633 -14.602 1 93.62 31 TYR B C 1
ATOM 2168 O O . TYR B 1 31 ? 1.558 -4.293 -15.656 1 93.62 31 TYR B O 1
ATOM 2176 N N . THR B 1 32 ? 2.252 -3.816 -13.609 1 88.44 32 THR B N 1
ATOM 2177 C CA . THR B 1 32 ? 1.597 -2.514 -13.586 1 88.44 32 THR B CA 1
ATOM 2178 C C . THR B 1 32 ? 2.473 -1.455 -14.25 1 88.44 32 THR B C 1
ATOM 2180 O O . THR B 1 32 ? 1.961 -0.505 -14.844 1 88.44 32 THR B O 1
ATOM 2183 N N . GLU B 1 33 ? 3.779 -1.648 -14.094 1 82.25 33 GLU B N 1
ATOM 2184 C CA . GLU B 1 33 ? 4.676 -0.594 -14.562 1 82.25 33 GLU B CA 1
ATOM 2185 C C . GLU B 1 33 ? 5.559 -1.089 -15.703 1 82.25 33 GLU B C 1
ATOM 2187 O O . GLU B 1 33 ? 6.293 -0.306 -16.312 1 82.25 33 GLU B O 1
ATOM 2192 N N . ARG B 1 34 ? 5.504 -2.309 -15.953 1 85.12 34 ARG B N 1
ATOM 2193 C CA . ARG B 1 34 ? 6.34 -2.922 -16.984 1 85.12 34 ARG B CA 1
ATOM 2194 C C . ARG B 1 34 ? 7.82 -2.707 -16.688 1 85.12 34 ARG B C 1
ATOM 2196 O O . ARG B 1 34 ? 8.609 -2.475 -17.594 1 85.12 34 ARG B O 1
ATOM 2203 N N . CYS B 1 35 ? 8.078 -2.648 -15.391 1 80.69 35 CYS B N 1
ATOM 2204 C CA . CYS B 1 35 ? 9.453 -2.402 -14.961 1 80.69 35 CYS B CA 1
ATOM 2205 C C . CYS B 1 35 ? 9.836 -3.322 -13.805 1 80.69 35 CYS B C 1
ATOM 2207 O O . CYS B 1 35 ? 9.016 -3.596 -12.922 1 80.69 35 CYS B O 1
ATOM 2209 N N . PHE B 1 36 ? 11.078 -3.799 -14.016 1 80.56 36 PHE B N 1
ATOM 2210 C CA . PHE B 1 36 ? 11.656 -4.527 -12.891 1 80.56 36 PHE B CA 1
ATOM 2211 C C . PHE B 1 36 ? 12.492 -3.598 -12.016 1 80.56 36 PHE B C 1
ATOM 2213 O O . PHE B 1 36 ? 13.398 -2.922 -12.508 1 80.56 36 PHE B O 1
ATOM 2220 N N . LYS B 1 37 ? 12.102 -3.471 -10.742 1 75.56 37 LYS B N 1
ATOM 2221 C CA . LYS B 1 37 ? 12.828 -2.615 -9.812 1 75.56 37 LYS B CA 1
ATOM 2222 C C . LYS B 1 37 ? 13.305 -3.41 -8.602 1 75.56 37 LYS B C 1
ATOM 2224 O O . LYS B 1 37 ? 12.672 -4.391 -8.203 1 75.56 37 LYS B O 1
ATOM 2229 N N . ASP B 1 38 ? 14.516 -3.018 -8.156 1 74.69 38 ASP B N 1
ATOM 2230 C CA . ASP B 1 38 ? 14.953 -3.572 -6.879 1 74.69 38 ASP B CA 1
ATOM 2231 C C . ASP B 1 38 ? 14.008 -3.174 -5.75 1 74.69 38 ASP B C 1
ATOM 2233 O O . ASP B 1 38 ? 13.586 -2.018 -5.664 1 74.69 38 ASP B O 1
ATOM 2237 N N . THR B 1 39 ? 13.602 -4.18 -5.062 1 73.81 39 THR B N 1
ATOM 2238 C CA . THR B 1 39 ? 12.656 -3.91 -3.986 1 73.81 39 THR B CA 1
ATOM 2239 C C . THR B 1 39 ? 13.18 -4.441 -2.656 1 73.81 39 THR B C 1
ATOM 2241 O O . THR B 1 39 ? 13.984 -5.383 -2.629 1 73.81 39 THR B O 1
ATOM 2244 N N . LEU B 1 40 ? 12.805 -3.709 -1.581 1 72.44 40 LEU B N 1
ATOM 2245 C CA . LEU B 1 40 ? 13.023 -4.164 -0.213 1 72.44 40 LEU B CA 1
ATOM 2246 C C . LEU B 1 40 ? 11.805 -4.914 0.312 1 72.44 40 LEU B C 1
ATOM 2248 O O . LEU B 1 40 ? 10.727 -4.832 -0.274 1 72.44 40 LEU B O 1
ATOM 2252 N N . SER B 1 41 ? 12.086 -5.648 1.375 1 81.06 41 SER B N 1
ATOM 2253 C CA . SER B 1 41 ? 10.992 -6.398 1.977 1 81.06 41 SER B CA 1
ATOM 2254 C C . SER B 1 41 ? 9.836 -5.48 2.361 1 81.06 41 SER B C 1
ATOM 2256 O O . SER B 1 41 ? 10.047 -4.418 2.953 1 81.06 41 SER B O 1
ATOM 2258 N N . THR B 1 42 ? 8.695 -5.988 2.104 1 84.88 42 THR B N 1
ATOM 2259 C CA . THR B 1 42 ? 7.496 -5.195 2.34 1 84.88 42 THR B CA 1
ATOM 2260 C C . THR B 1 42 ? 7.125 -5.199 3.82 1 84.88 42 THR B C 1
ATOM 2262 O O . THR B 1 42 ? 7.141 -6.25 4.465 1 84.88 42 THR B O 1
ATOM 2265 N N . VAL B 1 43 ? 6.996 -4.074 4.41 1 82.75 43 VAL B N 1
ATOM 2266 C CA . VAL B 1 43 ? 6.469 -3.887 5.758 1 82.75 43 VAL B CA 1
ATOM 2267 C C . VAL B 1 43 ? 5.07 -3.281 5.684 1 82.75 43 VAL B C 1
ATOM 2269 O O . VAL B 1 43 ? 4.902 -2.137 5.258 1 82.75 43 VAL B O 1
ATOM 2272 N N . GLY B 1 44 ? 4.102 -4.125 6.004 1 90.31 44 GLY B N 1
ATOM 2273 C CA . GLY B 1 44 ? 2.721 -3.74 5.754 1 90.31 44 GLY B CA 1
ATOM 2274 C C . GLY B 1 44 ? 2.168 -4.305 4.461 1 90.31 44 GLY B C 1
ATOM 2275 O O . GLY B 1 44 ? 2.275 -5.508 4.207 1 90.31 44 GLY B O 1
ATOM 2276 N N . GLY B 1 45 ? 1.532 -3.34 3.682 1 92.75 45 GLY B N 1
ATOM 2277 C CA . GLY B 1 45 ? 0.952 -3.746 2.412 1 92.75 45 GLY B CA 1
ATOM 2278 C C . GLY B 1 45 ? 0.718 -2.586 1.464 1 92.75 45 GLY B C 1
ATOM 2279 O O . GLY B 1 45 ? 0.902 -1.426 1.838 1 92.75 45 GLY B O 1
ATOM 2280 N N . ALA B 1 46 ? 0.532 -3.002 0.235 1 92.06 46 ALA B N 1
ATOM 2281 C CA . ALA B 1 46 ? 0.178 -2.037 -0.802 1 92.06 46 ALA B CA 1
ATOM 2282 C C . ALA B 1 46 ? -0.865 -2.611 -1.755 1 92.06 46 ALA B C 1
ATOM 2284 O O . ALA B 1 46 ? -1.057 -3.83 -1.814 1 92.06 46 ALA B O 1
ATOM 2285 N N . PHE B 1 47 ? -1.614 -1.683 -2.352 1 92.12 47 PHE B N 1
ATOM 2286 C CA . PHE B 1 47 ? -2.5 -2.174 -3.4 1 92.12 47 PHE B CA 1
ATOM 2287 C C . PHE B 1 47 ? -2.506 -1.224 -4.59 1 92.12 47 PHE B C 1
ATOM 2289 O O . PHE B 1 47 ? -2.229 -0.032 -4.441 1 92.12 47 PHE B O 1
ATOM 2296 N N . PHE B 1 48 ? -2.705 -1.806 -5.777 1 92.31 48 PHE B N 1
ATOM 2297 C CA . PHE B 1 48 ? -2.789 -1.12 -7.062 1 92.31 48 PHE B CA 1
ATOM 2298 C C . PHE B 1 48 ? -4.172 -1.288 -7.676 1 92.31 48 PHE B C 1
ATOM 2300 O O . PHE B 1 48 ? -4.742 -2.383 -7.652 1 92.31 48 PHE B O 1
ATOM 2307 N N . LEU B 1 49 ? -4.703 -0.183 -8.203 1 89.5 49 LEU B N 1
ATOM 2308 C CA . LEU B 1 49 ? -6 -0.237 -8.867 1 89.5 49 LEU B CA 1
ATOM 2309 C C . LEU B 1 49 ? -5.832 -0.385 -10.375 1 89.5 49 LEU B C 1
ATOM 2311 O O . LEU B 1 49 ? -5.199 0.458 -11.023 1 89.5 49 LEU B O 1
ATOM 2315 N N . LYS B 1 50 ? -6.41 -1.472 -10.852 1 89.5 50 LYS B N 1
ATOM 2316 C CA . LYS B 1 50 ? -6.367 -1.77 -12.281 1 89.5 50 LYS B CA 1
ATOM 2317 C C . LYS B 1 50 ? -7.766 -1.753 -12.891 1 89.5 50 LYS B C 1
ATOM 2319 O O . LYS B 1 50 ? -8.68 -2.393 -12.367 1 89.5 50 LYS B O 1
ATOM 2324 N N . GLN B 1 51 ? -7.859 -0.958 -13.898 1 87.19 51 GLN B N 1
ATOM 2325 C CA . GLN B 1 51 ? -9.094 -1.02 -14.672 1 87.19 51 GLN B CA 1
ATOM 2326 C C . GLN B 1 51 ? -9.055 -2.168 -15.68 1 87.19 51 GLN B C 1
ATOM 2328 O O . GLN B 1 51 ? -8.086 -2.318 -16.422 1 87.19 51 GLN B O 1
ATOM 2333 N N . TRP B 1 52 ? -10.055 -2.986 -15.648 1 90.19 52 TRP B N 1
ATOM 2334 C CA . TRP B 1 52 ? -10.242 -4.098 -16.578 1 90.19 52 TRP B CA 1
ATOM 2335 C C . TRP B 1 52 ? -11.656 -4.094 -17.156 1 90.19 52 TRP B C 1
ATOM 2337 O O . TRP B 1 52 ? -12.594 -4.535 -16.484 1 90.19 52 TRP B O 1
ATOM 2347 N N . GLY B 1 53 ? -11.812 -3.559 -18.453 1 87.69 53 GLY B N 1
ATOM 2348 C CA . GLY B 1 53 ? -13.156 -3.271 -18.922 1 87.69 53 GLY B CA 1
ATOM 2349 C C . GLY B 1 53 ? -13.914 -2.305 -18.031 1 87.69 53 GLY B C 1
ATOM 2350 O O . GLY B 1 53 ? -13.406 -1.227 -17.703 1 87.69 53 GLY B O 1
ATOM 2351 N N . PRO B 1 54 ? -15.133 -2.68 -17.656 1 86.56 54 PRO B N 1
ATOM 2352 C CA . PRO B 1 54 ? -15.906 -1.79 -16.781 1 86.56 54 PRO B CA 1
ATOM 2353 C C . PRO B 1 54 ? -15.594 -1.997 -15.305 1 86.56 54 PRO B C 1
ATOM 2355 O O . PRO B 1 54 ? -16.203 -1.349 -14.445 1 86.56 54 PRO B O 1
ATOM 2358 N N . TYR B 1 55 ? -14.617 -2.822 -15.047 1 87.5 55 TYR B N 1
ATOM 2359 C CA . TYR B 1 55 ? -14.398 -3.203 -13.656 1 87.5 55 TYR B CA 1
ATOM 2360 C C . TYR B 1 55 ? -13.094 -2.617 -13.133 1 87.5 55 TYR B C 1
ATOM 2362 O O . TYR B 1 55 ? -12.133 -2.465 -13.883 1 87.5 55 TYR B O 1
ATOM 2370 N N . ASN B 1 56 ? -13.102 -2.314 -11.883 1 87.44 56 ASN B N 1
ATOM 2371 C CA . ASN B 1 56 ? -11.906 -1.907 -11.156 1 87.44 56 ASN B CA 1
ATOM 2372 C C . ASN B 1 56 ? -11.391 -3.023 -10.258 1 87.44 56 ASN B C 1
ATOM 2374 O O . ASN B 1 56 ? -12.125 -3.533 -9.406 1 87.44 56 ASN B O 1
ATOM 2378 N N . ILE B 1 57 ? -10.188 -3.363 -10.5 1 91.62 57 ILE B N 1
ATOM 2379 C CA . ILE B 1 57 ? -9.578 -4.453 -9.75 1 91.62 57 ILE B CA 1
ATOM 2380 C C . ILE B 1 57 ? -8.5 -3.902 -8.812 1 91.62 57 ILE B C 1
ATOM 2382 O O . ILE B 1 57 ? -7.641 -3.129 -9.234 1 91.62 57 ILE B O 1
ATOM 2386 N N . SER B 1 58 ? -8.656 -4.238 -7.559 1 92.81 58 SER B N 1
ATOM 2387 C CA . SER B 1 58 ? -7.602 -3.916 -6.598 1 92.81 58 SER B CA 1
ATOM 2388 C C . SER B 1 58 ? -6.648 -5.094 -6.406 1 92.81 58 SER B C 1
ATOM 2390 O O . SER B 1 58 ? -7.07 -6.18 -6.008 1 92.81 58 SER B O 1
ATOM 2392 N N . ILE B 1 59 ? -5.418 -4.859 -6.699 1 96.38 59 ILE B N 1
ATOM 2393 C CA . ILE B 1 59 ? -4.398 -5.891 -6.539 1 96.38 59 ILE B CA 1
ATOM 2394 C C . ILE B 1 59 ? -3.529 -5.574 -5.324 1 96.38 59 ILE B C 1
ATOM 2396 O O . ILE B 1 59 ? -2.811 -4.574 -5.312 1 96.38 59 ILE B O 1
ATOM 2400 N N . TRP B 1 60 ? -3.51 -6.523 -4.363 1 95.62 60 TRP B N 1
ATOM 2401 C CA . TRP B 1 60 ? -2.863 -6.254 -3.084 1 95.62 60 TRP B CA 1
ATOM 2402 C C . TRP B 1 60 ? -1.526 -6.984 -2.986 1 95.62 60 TRP B C 1
ATOM 2404 O O . TRP B 1 60 ? -1.45 -8.188 -3.227 1 95.62 60 TRP B O 1
ATOM 2414 N N . ASP B 1 61 ? -0.553 -6.227 -2.697 1 95.69 61 ASP B N 1
ATOM 2415 C CA . ASP B 1 61 ? 0.768 -6.723 -2.322 1 95.69 61 ASP B CA 1
ATOM 2416 C C . ASP B 1 61 ? 0.92 -6.785 -0.804 1 95.69 61 ASP B C 1
ATOM 2418 O O . ASP B 1 61 ? 0.568 -5.836 -0.099 1 95.69 61 ASP B O 1
ATOM 2422 N N . THR B 1 62 ? 1.508 -7.906 -0.3 1 95.44 62 THR B N 1
ATOM 2423 C CA . THR B 1 62 ? 1.532 -8.109 1.145 1 95.44 62 THR B CA 1
ATOM 2424 C C . THR B 1 62 ? 2.949 -8.406 1.626 1 95.44 62 THR B C 1
ATOM 2426 O O . THR B 1 62 ? 3.812 -8.789 0.833 1 95.44 62 THR B O 1
ATOM 2429 N N . ALA B 1 63 ? 3.125 -8.219 2.967 1 92.25 63 ALA B N 1
ATOM 2430 C CA . ALA B 1 63 ? 4.395 -8.586 3.588 1 92.25 63 ALA B CA 1
ATOM 2431 C C . ALA B 1 63 ? 4.5 -10.094 3.77 1 92.25 63 ALA B C 1
ATOM 2433 O O . ALA B 1 63 ? 3.523 -10.75 4.148 1 92.25 63 ALA B O 1
ATOM 2434 N N . GLY B 1 64 ? 5.676 -10.625 3.547 1 91.62 64 GLY B N 1
ATOM 2435 C CA . GLY B 1 64 ? 5.887 -12.055 3.68 1 91.62 64 GLY B CA 1
ATOM 2436 C C . GLY B 1 64 ? 6.383 -12.461 5.055 1 91.62 64 GLY B C 1
ATOM 2437 O O . GLY B 1 64 ? 6.305 -13.633 5.43 1 91.62 64 GLY B O 1
ATOM 2438 N N . ARG B 1 65 ? 6.809 -11.461 5.777 1 87.19 65 ARG B N 1
ATOM 2439 C CA . ARG B 1 65 ? 7.371 -11.758 7.09 1 87.19 65 ARG B CA 1
ATOM 2440 C C . ARG B 1 65 ? 6.293 -12.273 8.039 1 87.19 65 ARG B C 1
ATOM 2442 O O . ARG B 1 65 ? 5.172 -11.766 8.047 1 87.19 65 ARG B O 1
ATOM 2449 N N . GLU B 1 66 ? 6.684 -13.164 8.82 1 79.12 66 GLU B N 1
ATOM 2450 C CA . GLU B 1 66 ? 5.758 -13.828 9.727 1 79.12 66 GLU B CA 1
ATOM 2451 C C . GLU B 1 66 ? 5.117 -12.836 10.695 1 79.12 66 GLU B C 1
ATOM 2453 O O . GLU B 1 66 ? 3.949 -12.977 11.055 1 79.12 66 GLU B O 1
ATOM 2458 N N . GLN B 1 67 ? 5.824 -11.852 11.094 1 77.81 67 GLN B N 1
ATOM 2459 C CA . GLN B 1 67 ? 5.336 -10.891 12.078 1 77.81 67 GLN B CA 1
ATOM 2460 C C . GLN B 1 67 ? 4.102 -10.156 11.562 1 77.81 67 GLN B C 1
ATOM 2462 O O . GLN B 1 67 ? 3.357 -9.562 12.344 1 77.81 67 GLN B O 1
ATOM 2467 N N . PHE B 1 68 ? 3.885 -10.273 10.273 1 77.69 68 PHE B N 1
ATOM 2468 C CA . PHE B 1 68 ? 2.77 -9.539 9.688 1 77.69 68 PHE B CA 1
ATOM 2469 C C . PHE B 1 68 ? 1.617 -10.477 9.352 1 77.69 68 PHE B C 1
ATOM 2471 O O . PHE B 1 68 ? 0.63 -10.07 8.734 1 77.69 68 PHE B O 1
ATOM 2478 N N . HIS B 1 69 ? 1.648 -11.648 9.703 1 80.44 69 HIS B N 1
ATOM 2479 C CA . HIS B 1 69 ? 0.596 -12.609 9.383 1 80.44 69 HIS B CA 1
ATOM 2480 C C . HIS B 1 69 ? -0.7 -12.266 10.109 1 80.44 69 HIS B C 1
ATOM 2482 O O . HIS B 1 69 ? -1.78 -12.695 9.695 1 80.44 69 HIS B O 1
ATOM 2488 N N . GLY B 1 70 ? -0.531 -11.555 11.211 1 78.44 70 GLY B N 1
ATOM 2489 C CA . GLY B 1 70 ? -1.734 -11.094 11.883 1 78.44 70 GLY B CA 1
ATOM 2490 C C . GLY B 1 70 ? -2.598 -10.195 11.016 1 78.44 70 GLY B C 1
ATOM 2491 O O . GLY B 1 70 ? -3.785 -10.016 11.297 1 78.44 70 GLY B O 1
ATOM 2492 N N . LEU B 1 71 ? -2.021 -9.719 9.938 1 79.44 71 LEU B N 1
ATOM 2493 C CA . LEU B 1 71 ? -2.734 -8.859 9 1 79.44 71 LEU B CA 1
ATOM 2494 C C . LEU B 1 71 ? -3.459 -9.688 7.949 1 79.44 71 LEU B C 1
ATOM 2496 O O . LEU B 1 71 ? -4.074 -9.133 7.031 1 79.44 71 LEU B O 1
ATOM 2500 N N . GLY B 1 72 ? -3.412 -10.93 8.07 1 81.44 72 GLY B N 1
ATOM 2501 C CA . GLY B 1 72 ? -3.959 -11.797 7.043 1 81.44 72 GLY B CA 1
ATOM 2502 C C . GLY B 1 72 ? -5.422 -11.531 6.746 1 81.44 72 GLY B C 1
ATOM 2503 O O . GLY B 1 72 ? -5.828 -11.492 5.586 1 81.44 72 GLY B O 1
ATOM 2504 N N . SER B 1 73 ? -6.117 -11.359 7.777 1 81 73 SER B N 1
ATOM 2505 C CA . SER B 1 73 ? -7.535 -11.062 7.574 1 81 73 SER B CA 1
ATOM 2506 C C . SER B 1 73 ? -7.723 -9.766 6.797 1 81 73 SER B C 1
ATOM 2508 O O . SER B 1 73 ? -8.578 -9.688 5.914 1 81 73 SER B O 1
ATOM 2510 N N . MET B 1 74 ? -6.938 -8.82 7.102 1 83 74 MET B N 1
ATOM 2511 C CA . MET B 1 74 ? -7.008 -7.551 6.391 1 83 74 MET B CA 1
ATOM 2512 C C . MET B 1 74 ? -6.609 -7.723 4.93 1 83 74 MET B C 1
ATOM 2514 O O . MET B 1 74 ? -7.195 -7.098 4.043 1 83 74 MET B O 1
ATOM 2518 N N . TYR B 1 75 ? -5.715 -8.578 4.73 1 91.31 75 TYR B N 1
ATOM 2519 C CA . TYR B 1 75 ? -5.223 -8.797 3.375 1 91.31 75 TYR B CA 1
ATOM 2520 C C . TYR B 1 75 ? -6.254 -9.547 2.539 1 91.31 75 TYR B C 1
ATOM 2522 O O . TYR B 1 75 ? -6.66 -9.078 1.473 1 91.31 75 TYR B O 1
ATOM 2530 N N . CYS B 1 76 ? -6.797 -10.602 3.127 1 94.12 76 CYS B N 1
ATOM 2531 C CA . CYS B 1 76 ? -7.477 -11.586 2.297 1 94.12 76 CYS B CA 1
ATOM 2532 C C . CYS B 1 76 ? -8.992 -11.43 2.389 1 94.12 76 CYS B C 1
ATOM 2534 O O . CYS B 1 76 ? -9.727 -11.992 1.578 1 94.12 76 CYS B O 1
ATOM 2536 N N . ARG B 1 77 ? -9.492 -10.656 3.35 1 89.44 77 ARG B N 1
ATOM 2537 C CA . ARG B 1 77 ? -10.938 -10.477 3.471 1 89.44 77 ARG B CA 1
ATOM 2538 C C . ARG B 1 77 ? -11.523 -9.93 2.178 1 89.44 77 ARG B C 1
ATOM 2540 O O . ARG B 1 77 ? -11.07 -8.906 1.666 1 89.44 77 ARG B O 1
ATOM 2547 N N . GLY B 1 78 ? -12.516 -10.695 1.65 1 90.19 78 GLY B N 1
ATOM 2548 C CA . GLY B 1 78 ? -13.219 -10.25 0.458 1 90.19 78 GLY B CA 1
ATOM 2549 C C . GLY B 1 78 ? -12.461 -10.539 -0.825 1 90.19 78 GLY B C 1
ATOM 2550 O O . GLY B 1 78 ? -12.898 -10.156 -1.911 1 90.19 78 GLY B O 1
ATOM 2551 N N . ALA B 1 79 ? -11.359 -11.188 -0.705 1 95.06 79 ALA B N 1
ATOM 2552 C CA . ALA B 1 79 ? -10.586 -11.492 -1.904 1 95.06 79 ALA B CA 1
ATOM 2553 C C . ALA B 1 79 ? -11.328 -12.484 -2.797 1 95.06 79 ALA B C 1
ATOM 2555 O O . ALA B 1 79 ? -11.828 -13.5 -2.318 1 95.06 79 ALA B O 1
ATOM 2556 N N . ALA B 1 80 ? -11.375 -12.133 -4.059 1 95.44 80 ALA B N 1
ATOM 2557 C CA . ALA B 1 80 ? -11.961 -13.023 -5.059 1 95.44 80 ALA B CA 1
ATOM 2558 C C . ALA B 1 80 ? -10.922 -13.984 -5.617 1 95.44 80 ALA B C 1
ATOM 2560 O O . ALA B 1 80 ? -11.266 -15.062 -6.117 1 95.44 80 ALA B O 1
ATOM 2561 N N . ALA B 1 81 ? -9.711 -13.555 -5.57 1 97 81 ALA B N 1
ATOM 2562 C CA . ALA B 1 81 ? -8.617 -14.391 -6.047 1 97 81 ALA B CA 1
ATOM 2563 C C . ALA B 1 81 ? -7.359 -14.172 -5.203 1 97 81 ALA B C 1
ATOM 2565 O O . ALA B 1 81 ? -7.121 -13.078 -4.703 1 97 81 ALA B O 1
ATOM 2566 N N . ILE B 1 82 ? -6.574 -15.242 -5.09 1 97.94 82 ILE B N 1
ATOM 2567 C CA . ILE B 1 82 ? -5.32 -15.188 -4.344 1 97.94 82 ILE B CA 1
ATOM 2568 C C . ILE B 1 82 ? -4.215 -15.875 -5.137 1 97.94 82 ILE B C 1
ATOM 2570 O O . ILE B 1 82 ? -4.406 -16.984 -5.648 1 97.94 82 ILE B O 1
ATOM 2574 N N . ILE B 1 83 ? -3.137 -15.172 -5.277 1 98.69 83 ILE B N 1
ATOM 2575 C CA . ILE B 1 83 ? -1.939 -15.75 -5.883 1 98.69 83 ILE B CA 1
ATOM 2576 C C . ILE B 1 83 ? -0.968 -16.188 -4.785 1 98.69 83 ILE B C 1
ATOM 2578 O O . ILE B 1 83 ? -0.447 -15.352 -4.043 1 98.69 83 ILE B O 1
ATOM 2582 N N . LEU B 1 84 ? -0.75 -17.469 -4.672 1 98.69 84 LEU B N 1
ATOM 2583 C CA . LEU B 1 84 ? 0.276 -18.016 -3.789 1 98.69 84 LEU B CA 1
ATOM 2584 C C . LEU B 1 84 ? 1.61 -18.141 -4.516 1 98.69 84 LEU B C 1
ATOM 2586 O O . LEU B 1 84 ? 1.75 -18.953 -5.438 1 98.69 84 LEU B O 1
ATOM 2590 N N . THR B 1 85 ? 2.598 -17.359 -4.094 1 98.81 85 THR B N 1
ATOM 2591 C CA . THR B 1 85 ? 3.83 -17.188 -4.852 1 98.81 85 THR B CA 1
ATOM 2592 C C . THR B 1 85 ? 4.996 -17.875 -4.152 1 98.81 85 THR B C 1
ATOM 2594 O O . THR B 1 85 ? 5.168 -17.75 -2.938 1 98.81 85 THR B O 1
ATOM 2597 N N . TYR B 1 86 ? 5.789 -18.656 -4.863 1 98.81 86 TYR B N 1
ATOM 2598 C CA . TYR B 1 86 ? 7.027 -19.25 -4.375 1 98.81 86 TYR B CA 1
ATOM 2599 C C . TYR B 1 86 ? 8.172 -19.016 -5.344 1 98.81 86 TYR B C 1
ATOM 2601 O O . TYR B 1 86 ? 7.969 -18.453 -6.43 1 98.81 86 TYR B O 1
ATOM 2609 N N . ASP B 1 87 ? 9.375 -19.219 -4.887 1 98.62 87 ASP B N 1
ATOM 2610 C CA . ASP B 1 87 ? 10.602 -19.141 -5.668 1 98.62 87 ASP B CA 1
ATOM 2611 C C . ASP B 1 87 ? 11 -20.516 -6.203 1 98.62 87 ASP B C 1
ATOM 2613 O O . ASP B 1 87 ? 11.266 -21.438 -5.426 1 98.62 87 ASP B O 1
ATOM 2617 N N . VAL B 1 88 ? 11.141 -20.672 -7.508 1 98.62 88 VAL B N 1
ATOM 2618 C CA . VAL B 1 88 ? 11.367 -21.984 -8.125 1 98.62 88 VAL B CA 1
ATOM 2619 C C . VAL B 1 88 ? 12.719 -22.531 -7.68 1 98.62 88 VAL B C 1
ATOM 2621 O O . VAL B 1 88 ? 12.984 -23.734 -7.805 1 98.62 88 VAL B O 1
ATOM 2624 N N . THR B 1 89 ? 13.578 -21.672 -7.145 1 98.19 89 THR B N 1
ATOM 2625 C CA . THR B 1 89 ? 14.906 -22.109 -6.719 1 98.19 89 THR B CA 1
ATOM 2626 C C . THR B 1 89 ? 14.953 -22.312 -5.211 1 98.19 89 THR B C 1
ATOM 2628 O O . THR B 1 89 ? 16.031 -22.5 -4.633 1 98.19 89 THR B O 1
ATOM 2631 N N . ASN B 1 90 ? 13.82 -22.281 -4.539 1 98.44 90 ASN B N 1
ATOM 2632 C CA . ASN B 1 90 ? 13.766 -22.375 -3.084 1 98.44 90 ASN B CA 1
ATOM 2633 C C . ASN B 1 90 ? 12.602 -23.234 -2.619 1 98.44 90 ASN B C 1
ATOM 2635 O O . ASN B 1 90 ? 11.484 -22.75 -2.463 1 98.44 90 ASN B O 1
ATOM 2639 N N . TRP B 1 91 ? 12.883 -24.484 -2.303 1 98.5 91 TRP B N 1
ATOM 2640 C CA . TRP B 1 91 ? 11.891 -25.453 -1.881 1 98.5 91 TRP B CA 1
ATOM 2641 C C . TRP B 1 91 ? 11.141 -24.969 -0.645 1 98.5 91 TRP B C 1
ATOM 2643 O O . TRP B 1 91 ? 9.922 -25.125 -0.548 1 98.5 91 TRP B O 1
ATOM 2653 N N . GLN B 1 92 ? 11.805 -24.359 0.232 1 98.38 92 GLN B N 1
ATOM 2654 C CA . GLN B 1 92 ? 11.203 -23.906 1.484 1 98.38 92 GLN B CA 1
ATOM 2655 C C . GLN B 1 92 ? 10.117 -22.875 1.23 1 98.38 92 GLN B C 1
ATOM 2657 O O . GLN B 1 92 ? 9.117 -22.828 1.953 1 98.38 92 GLN B O 1
ATOM 2662 N N . SER B 1 93 ? 10.289 -22.047 0.224 1 98.31 93 SER B N 1
ATOM 2663 C CA . SER B 1 93 ? 9.289 -21.031 -0.092 1 98.31 93 SER B CA 1
ATOM 2664 C C . SER B 1 93 ? 7.961 -21.688 -0.488 1 98.31 93 SER B C 1
ATOM 2666 O O . SER B 1 93 ? 6.891 -21.125 -0.225 1 98.31 93 SER B O 1
ATOM 2668 N N . LEU B 1 94 ? 8 -22.875 -1.088 1 98.62 94 LEU B N 1
ATOM 2669 C CA . LEU B 1 94 ? 6.785 -23.609 -1.418 1 98.62 94 LEU B CA 1
ATOM 2670 C C . LEU B 1 94 ? 6.141 -24.188 -0.163 1 98.62 94 LEU B C 1
ATOM 2672 O O . LEU B 1 94 ? 4.926 -24.078 0.025 1 98.62 94 LEU B O 1
ATOM 2676 N N . VAL B 1 95 ? 6.91 -24.766 0.648 1 98.12 95 VAL B N 1
ATOM 2677 C CA . VAL B 1 95 ? 6.441 -25.391 1.878 1 98.12 95 VAL B CA 1
ATOM 2678 C C . VAL B 1 95 ? 5.734 -24.359 2.75 1 98.12 95 VAL B C 1
ATOM 2680 O O . VAL B 1 95 ? 4.68 -24.641 3.328 1 98.12 95 VAL B O 1
ATOM 2683 N N . GLU B 1 96 ? 6.258 -23.156 2.789 1 97 96 GLU B N 1
ATOM 2684 C CA . GLU B 1 96 ? 5.715 -22.109 3.635 1 97 96 GLU B CA 1
ATOM 2685 C C . GLU B 1 96 ? 4.316 -21.703 3.184 1 97 96 GLU B C 1
ATOM 2687 O O . GLU B 1 96 ? 3.506 -21.234 3.992 1 97 96 GLU B O 1
ATOM 2692 N N . LEU B 1 97 ? 4 -21.844 1.906 1 97.69 97 LEU B N 1
ATOM 2693 C CA . LEU B 1 97 ? 2.674 -21.5 1.414 1 97.69 97 LEU B CA 1
ATOM 2694 C C . LEU B 1 97 ? 1.596 -22.297 2.131 1 97.69 97 LEU B C 1
ATOM 2696 O O . LEU B 1 97 ? 0.567 -21.75 2.531 1 97.69 97 LEU B O 1
ATOM 2700 N N . GLU B 1 98 ? 1.799 -23.484 2.273 1 95.88 98 GLU B N 1
ATOM 2701 C CA . GLU B 1 98 ? 0.825 -24.344 2.924 1 95.88 98 GLU B CA 1
ATOM 2702 C C . GLU B 1 98 ? 0.873 -24.188 4.441 1 95.88 98 GLU B C 1
ATOM 2704 O O . GLU B 1 98 ? -0.168 -24.141 5.098 1 95.88 98 GLU B O 1
ATOM 2709 N N . GLU B 1 99 ? 1.984 -23.984 4.996 1 94.62 99 GLU B N 1
ATOM 2710 C CA . GLU B 1 99 ? 2.156 -24.047 6.445 1 94.62 99 GLU B CA 1
ATOM 2711 C C . GLU B 1 99 ? 1.828 -22.703 7.098 1 94.62 99 GLU B C 1
ATOM 2713 O O . GLU B 1 99 ? 1.338 -22.656 8.227 1 94.62 99 GLU B O 1
ATOM 2718 N N . ARG B 1 100 ? 2.121 -21.672 6.422 1 93.25 100 ARG B N 1
ATOM 2719 C CA . ARG B 1 100 ? 2.035 -20.375 7.078 1 93.25 100 ARG B CA 1
ATOM 2720 C C . ARG B 1 100 ? 1.007 -19.484 6.395 1 93.25 100 ARG B C 1
ATOM 2722 O O . ARG B 1 100 ? 0.299 -18.719 7.055 1 93.25 100 ARG B O 1
ATOM 2729 N N . PHE B 1 101 ? 0.867 -19.594 5.086 1 94.75 101 PHE B N 1
ATOM 2730 C CA . PHE B 1 101 ? 0.107 -18.578 4.367 1 94.75 101 PHE B CA 1
ATOM 2731 C C . PHE B 1 101 ? -1.295 -19.078 4.043 1 94.75 101 PHE B C 1
ATOM 2733 O O . PHE B 1 101 ? -2.221 -18.281 3.871 1 94.75 101 PHE B O 1
ATOM 2740 N N . LEU B 1 102 ? -1.49 -20.391 3.977 1 94.31 102 LEU B N 1
ATOM 2741 C CA . LEU B 1 102 ? -2.785 -20.938 3.582 1 94.31 102 LEU B CA 1
ATOM 2742 C C . LEU B 1 102 ? -3.877 -20.5 4.555 1 94.31 102 LEU B C 1
ATOM 2744 O O . LEU B 1 102 ? -4.969 -20.125 4.137 1 94.31 102 LEU B O 1
ATOM 2748 N N . ALA B 1 103 ? -3.629 -20.438 5.824 1 92.81 103 ALA B N 1
ATOM 2749 C CA . ALA B 1 103 ? -4.613 -20.078 6.844 1 92.81 103 ALA B CA 1
ATOM 2750 C C . ALA B 1 103 ? -5.055 -18.625 6.695 1 92.81 103 ALA B C 1
ATOM 2752 O O . ALA B 1 103 ? -6.168 -18.266 7.086 1 92.81 103 ALA B O 1
ATOM 2753 N N . LEU B 1 104 ? -4.223 -17.781 6.184 1 92.56 104 LEU B N 1
ATOM 2754 C CA . LEU B 1 104 ? -4.57 -16.375 5.977 1 92.56 104 LEU B CA 1
ATOM 2755 C C . LEU B 1 104 ? -5.715 -16.25 4.98 1 92.56 104 LEU B C 1
ATOM 2757 O O . LEU B 1 104 ? -6.41 -15.227 4.961 1 92.56 104 LEU B O 1
ATOM 2761 N N . THR B 1 105 ? -5.945 -17.266 4.18 1 94.75 105 THR B N 1
ATOM 2762 C CA . THR B 1 105 ? -6.93 -17.219 3.105 1 94.75 105 THR B CA 1
ATOM 2763 C C . THR B 1 105 ? -8.32 -17.562 3.629 1 94.75 105 THR B C 1
ATOM 2765 O O . THR B 1 105 ? -9.305 -17.484 2.891 1 94.75 105 THR B O 1
ATOM 2768 N N . ASP B 1 106 ? -8.461 -17.859 4.887 1 93.69 106 ASP B N 1
ATOM 2769 C CA . ASP B 1 106 ? -9.734 -18.281 5.461 1 93.69 106 ASP B CA 1
ATOM 2770 C C . ASP B 1 106 ? -10.75 -17.125 5.43 1 93.69 106 ASP B C 1
ATOM 2772 O O . ASP B 1 106 ? -11.961 -17.359 5.426 1 93.69 106 ASP B O 1
ATOM 2776 N N . SER B 1 107 ? -10.266 -15.922 5.406 1 91.88 107 SER B N 1
ATOM 2777 C CA . SER B 1 107 ? -11.148 -14.766 5.422 1 91.88 107 SER B CA 1
ATOM 2778 C C . SER B 1 107 ? -11.555 -14.352 4.012 1 91.88 107 SER B C 1
ATOM 2780 O O . SER B 1 107 ? -12.367 -13.445 3.83 1 91.88 107 SER B O 1
ATOM 2782 N N . ALA B 1 108 ? -11.008 -15.062 3.025 1 94.31 108 ALA B N 1
ATOM 2783 C CA . ALA B 1 108 ? -11.352 -14.734 1.645 1 94.31 108 ALA B CA 1
ATOM 2784 C C . ALA B 1 108 ? -12.766 -15.195 1.309 1 94.31 108 ALA B C 1
ATOM 2786 O O . ALA B 1 108 ? -13.398 -15.906 2.094 1 94.31 108 ALA B O 1
ATOM 2787 N N . ASN B 1 109 ? -13.312 -14.664 0.201 1 91.81 109 ASN B N 1
ATOM 2788 C CA . ASN B 1 109 ? -14.617 -15.109 -0.282 1 91.81 109 ASN B CA 1
ATOM 2789 C C . ASN B 1 109 ? -14.688 -16.625 -0.386 1 91.81 109 ASN B C 1
ATOM 2791 O O . ASN B 1 109 ? -13.688 -17.281 -0.676 1 91.81 109 ASN B O 1
ATOM 2795 N N . SER B 1 110 ? -15.836 -17.156 -0.24 1 89.5 110 SER B N 1
ATOM 2796 C CA . SER B 1 110 ? -16.031 -18.594 -0.289 1 89.5 110 SER B CA 1
ATOM 2797 C C . SER B 1 110 ? -15.719 -19.156 -1.675 1 89.5 110 SER B C 1
ATOM 2799 O O . SER B 1 110 ? -15.289 -20.297 -1.807 1 89.5 110 SER B O 1
ATOM 2801 N N . ASP B 1 111 ? -15.922 -18.359 -2.635 1 89.5 111 ASP B N 1
ATOM 2802 C CA . ASP B 1 111 ? -15.672 -18.812 -3.998 1 89.5 111 ASP B CA 1
ATOM 2803 C C . ASP B 1 111 ? -14.344 -18.266 -4.527 1 89.5 111 ASP B C 1
ATOM 2805 O O . ASP B 1 111 ? -14.141 -18.188 -5.738 1 89.5 111 ASP B O 1
ATOM 2809 N N . CYS B 1 112 ? -13.547 -17.844 -3.615 1 93.94 112 CYS B N 1
ATOM 2810 C CA . CYS B 1 112 ? -12.234 -17.344 -3.988 1 93.94 112 CYS B CA 1
ATOM 2811 C C . CYS B 1 112 ? -11.461 -18.375 -4.801 1 93.94 112 CYS B C 1
ATOM 2813 O O . CYS B 1 112 ? -11.43 -19.547 -4.445 1 93.94 112 CYS B O 1
ATOM 2815 N N . ILE B 1 113 ? -10.836 -17.922 -5.891 1 95.19 113 ILE B N 1
ATOM 2816 C CA . ILE B 1 113 ? -10.016 -18.844 -6.676 1 95.19 113 ILE B CA 1
ATOM 2817 C C . ILE B 1 113 ? -8.539 -18.641 -6.336 1 95.19 113 ILE B C 1
ATOM 2819 O O . ILE B 1 113 ? -8.148 -17.578 -5.863 1 95.19 113 ILE B O 1
ATOM 2823 N N . PHE B 1 114 ? -7.758 -19.703 -6.609 1 97.12 114 PHE B N 1
ATOM 2824 C CA . PHE B 1 114 ? -6.348 -19.688 -6.23 1 97.12 114 PHE B CA 1
ATOM 2825 C C . PHE B 1 114 ? -5.461 -19.969 -7.441 1 97.12 114 PHE B C 1
ATOM 2827 O O . PHE B 1 114 ? -5.797 -20.797 -8.289 1 97.12 114 PHE B O 1
ATOM 2834 N N . ALA B 1 115 ? -4.41 -19.266 -7.531 1 98.31 115 ALA B N 1
ATOM 2835 C CA . ALA B 1 115 ? -3.311 -19.578 -8.438 1 98.31 115 ALA B CA 1
ATOM 2836 C C . ALA B 1 115 ? -2.02 -19.828 -7.668 1 98.31 115 ALA B C 1
ATOM 2838 O O . ALA B 1 115 ? -1.786 -19.234 -6.613 1 98.31 115 ALA B O 1
ATOM 2839 N N . VAL B 1 116 ? -1.249 -20.734 -8.148 1 98.75 116 VAL B N 1
ATOM 2840 C CA . VAL B 1 116 ? 0.084 -21 -7.625 1 98.75 116 VAL B CA 1
ATOM 2841 C C . VAL B 1 116 ? 1.14 -20.531 -8.617 1 98.75 116 VAL B C 1
ATOM 2843 O O . VAL B 1 116 ? 1.189 -21.016 -9.758 1 98.75 116 VAL B O 1
ATOM 2846 N N . ALA B 1 117 ? 1.988 -19.594 -8.203 1 98.81 117 ALA B N 1
ATOM 2847 C CA . ALA B 1 117 ? 2.936 -18.969 -9.125 1 98.81 117 ALA B CA 1
ATOM 2848 C C . ALA B 1 117 ? 4.375 -19.219 -8.688 1 98.81 117 ALA B C 1
ATOM 2850 O O . ALA B 1 117 ? 4.809 -18.734 -7.641 1 98.81 117 ALA B O 1
ATOM 2851 N N . GLY B 1 118 ? 5.094 -20 -9.445 1 98.81 118 GLY B N 1
ATOM 2852 C CA . GLY B 1 118 ? 6.535 -20.141 -9.281 1 98.81 118 GLY B CA 1
ATOM 2853 C C . GLY B 1 118 ? 7.316 -19.031 -9.969 1 98.81 118 GLY B C 1
ATOM 2854 O O . GLY B 1 118 ? 7.484 -19.047 -11.188 1 98.81 118 GLY B O 1
ATOM 2855 N N . ASN B 1 119 ? 7.844 -18.094 -9.18 1 98.44 119 ASN B N 1
ATOM 2856 C CA . ASN B 1 119 ? 8.531 -16.922 -9.703 1 98.44 119 ASN B CA 1
ATOM 2857 C C . ASN B 1 119 ? 10.039 -17.156 -9.797 1 98.44 119 ASN B C 1
ATOM 2859 O O . ASN B 1 119 ? 10.547 -18.172 -9.328 1 98.44 119 ASN B O 1
ATOM 2863 N N . LYS B 1 120 ? 10.734 -16.297 -10.539 1 96.94 120 LYS B N 1
ATOM 2864 C CA . LYS B 1 120 ? 12.172 -16.312 -10.812 1 96.94 120 LYS B CA 1
ATOM 2865 C C . LYS B 1 120 ? 12.531 -17.453 -11.758 1 96.94 120 LYS B C 1
ATOM 2867 O O . LYS B 1 120 ? 13.594 -18.078 -11.609 1 96.94 120 LYS B O 1
ATOM 2872 N N . ALA B 1 121 ? 11.633 -17.703 -12.664 1 97.06 121 ALA B N 1
ATOM 2873 C CA . ALA B 1 121 ? 11.828 -18.781 -13.625 1 97.06 121 ALA B CA 1
ATOM 2874 C C . ALA B 1 121 ? 13 -18.484 -14.555 1 97.06 121 ALA B C 1
ATOM 2876 O O . ALA B 1 121 ? 13.539 -19.391 -15.203 1 97.06 121 ALA B O 1
ATOM 2877 N N . ASP B 1 122 ? 13.375 -17.188 -14.664 1 95.5 122 ASP B N 1
ATOM 2878 C CA . ASP B 1 122 ? 14.508 -16.797 -15.492 1 95.5 122 ASP B CA 1
ATOM 2879 C C . ASP B 1 122 ? 15.797 -17.438 -14.992 1 95.5 122 ASP B C 1
ATOM 2881 O O . ASP B 1 122 ? 16.75 -17.594 -15.758 1 95.5 122 ASP B O 1
ATOM 2885 N N . LEU B 1 123 ? 15.789 -17.875 -13.781 1 95.75 123 LEU B N 1
ATOM 2886 C CA . LEU B 1 123 ? 17 -18.453 -13.203 1 95.75 123 LEU B CA 1
ATOM 2887 C C . LEU B 1 123 ? 17.125 -19.922 -13.578 1 95.75 123 LEU B C 1
ATOM 2889 O O . LEU B 1 123 ? 18.203 -20.516 -13.461 1 95.75 123 LEU B O 1
ATOM 2893 N N . THR B 1 124 ? 16.047 -20.547 -14.023 1 96.12 124 THR B N 1
ATOM 2894 C CA . THR B 1 124 ? 16.078 -22 -14.18 1 96.12 124 THR B CA 1
ATOM 2895 C C . THR B 1 124 ? 15.656 -22.406 -15.594 1 96.12 124 THR B C 1
ATOM 2897 O O . THR B 1 124 ? 15.898 -23.531 -16.016 1 96.12 124 THR B O 1
ATOM 2900 N N . ASP B 1 125 ? 15 -21.547 -16.312 1 93.06 125 ASP B N 1
ATOM 2901 C CA . ASP B 1 125 ? 14.414 -21.844 -17.625 1 93.06 125 ASP B CA 1
ATOM 2902 C C . ASP B 1 125 ? 14.922 -20.859 -18.688 1 93.06 125 ASP B C 1
ATOM 2904 O O . ASP B 1 125 ? 14.656 -19.672 -18.609 1 93.06 125 ASP B O 1
ATOM 2908 N N . VAL B 1 126 ? 15.484 -21.328 -19.734 1 90.38 126 VAL B N 1
ATOM 2909 C CA . VAL B 1 126 ? 16.062 -20.5 -20.797 1 90.38 126 VAL B CA 1
ATOM 2910 C C . VAL B 1 126 ? 14.953 -19.75 -21.531 1 90.38 126 VAL B C 1
ATOM 2912 O O . VAL B 1 126 ? 15.148 -18.609 -21.953 1 90.38 126 VAL B O 1
ATOM 2915 N N . GLN B 1 127 ? 13.836 -20.375 -21.656 1 90.38 127 GLN B N 1
ATOM 2916 C CA . GLN B 1 127 ? 12.711 -19.719 -22.328 1 90.38 127 GLN B CA 1
ATOM 2917 C C . GLN B 1 127 ? 12.258 -18.484 -21.547 1 90.38 127 GLN B C 1
ATOM 2919 O O . GLN B 1 127 ? 11.742 -17.531 -22.125 1 90.38 127 GLN B O 1
ATOM 2924 N N . ALA B 1 128 ? 12.469 -18.5 -20.234 1 92.44 128 ALA B N 1
ATOM 2925 C CA . ALA B 1 128 ? 12.031 -17.406 -19.375 1 92.44 128 ALA B CA 1
ATOM 2926 C C . ALA B 1 128 ? 13.062 -16.281 -19.344 1 92.44 128 ALA B C 1
ATOM 2928 O O . ALA B 1 128 ? 12.82 -15.211 -18.781 1 92.44 128 ALA B O 1
ATOM 2929 N N . GLN B 1 129 ? 14.234 -16.5 -19.938 1 88.38 129 GLN B N 1
ATOM 2930 C CA . GLN B 1 129 ? 15.289 -15.492 -19.969 1 88.38 129 GLN B CA 1
ATOM 2931 C C . GLN B 1 129 ? 15.062 -14.492 -21.094 1 88.38 129 GLN B C 1
ATOM 2933 O O . GLN B 1 129 ? 15.586 -13.375 -21.062 1 88.38 129 GLN B O 1
ATOM 2938 N N . ALA B 1 130 ? 14.438 -15.008 -22.156 1 75.5 130 ALA B N 1
ATOM 2939 C CA . ALA B 1 130 ? 14.234 -14.133 -23.312 1 75.5 130 ALA B CA 1
ATOM 2940 C C . ALA B 1 130 ? 13.289 -12.984 -22.969 1 75.5 130 ALA B C 1
ATOM 2942 O O . ALA B 1 130 ? 12.281 -13.18 -22.281 1 75.5 130 ALA B O 1
ATOM 2943 N N . LEU B 1 131 ? 13.828 -11.695 -23.062 1 63.69 131 LEU B N 1
ATOM 2944 C CA . LEU B 1 131 ? 13.07 -10.492 -22.734 1 63.69 131 LEU B CA 1
ATOM 2945 C C . LEU B 1 131 ? 11.719 -10.492 -23.422 1 63.69 131 LEU B C 1
ATOM 2947 O O . LEU B 1 131 ? 11.625 -10.836 -24.609 1 63.69 131 LEU B O 1
ATOM 2951 N N . THR B 1 132 ? 10.656 -10.688 -22.781 1 58.5 132 THR B N 1
ATOM 2952 C CA . THR B 1 132 ? 9.375 -10.461 -23.438 1 58.5 132 THR B CA 1
ATOM 2953 C C . THR B 1 132 ? 9.289 -9.039 -24 1 58.5 132 THR B C 1
ATOM 2955 O O . THR B 1 132 ? 9.727 -8.094 -23.344 1 58.5 132 THR B O 1
ATOM 2958 N N . PRO B 1 133 ? 9.266 -8.852 -25.391 1 48.38 133 PRO B N 1
ATOM 2959 C CA . PRO B 1 133 ? 9.172 -7.52 -25.984 1 48.38 133 PRO B CA 1
ATOM 2960 C C . PRO B 1 133 ? 8.375 -6.543 -25.125 1 48.38 133 PRO B C 1
ATOM 2962 O O . PRO B 1 133 ? 7.461 -6.953 -24.391 1 48.38 133 PRO B O 1
ATOM 2965 N N . GLU B 1 134 ? 8.961 -5.516 -24.703 1 47.97 134 GLU B N 1
ATOM 2966 C CA . GLU B 1 134 ? 8.188 -4.402 -24.172 1 47.97 134 GLU B CA 1
ATOM 2967 C C . GLU B 1 134 ? 6.844 -4.266 -24.875 1 47.97 134 GLU B C 1
ATOM 2969 O O . GLU B 1 134 ? 6.777 -4.301 -26.109 1 47.97 134 GLU B O 1
ATOM 2974 N N . GLY B 1 135 ? 5.891 -4.824 -24.609 1 39.97 135 GLY B N 1
ATOM 2975 C CA . GLY B 1 135 ? 4.586 -4.711 -25.234 1 39.97 135 GLY B CA 1
ATOM 2976 C C . GLY B 1 135 ? 4.426 -3.445 -26.062 1 39.97 135 GLY B C 1
ATOM 2977 O O . GLY B 1 135 ? 4.723 -2.348 -25.594 1 39.97 135 GLY B O 1
ATOM 2978 N N . VAL B 1 136 ? 4.637 -3.447 -27.438 1 38.31 136 VAL B N 1
ATOM 2979 C CA . VAL B 1 136 ? 3.877 -2.527 -28.281 1 38.31 136 VAL B CA 1
ATOM 2980 C C . VAL B 1 136 ? 2.48 -2.326 -27.703 1 38.31 136 VAL B C 1
ATOM 2982 O O . VAL B 1 136 ? 1.68 -3.262 -27.641 1 38.31 136 VAL B O 1
ATOM 2985 N N . GLY B 1 137 ? 2.299 -1.658 -26.625 1 37.28 137 GLY B N 1
ATOM 2986 C CA . GLY B 1 137 ? 0.935 -1.356 -26.219 1 37.28 137 GLY B CA 1
ATOM 2987 C C . GLY B 1 137 ? -0.017 -1.229 -27.391 1 37.28 137 GLY B C 1
ATOM 2988 O O . GLY B 1 137 ? 0.415 -1.043 -28.531 1 37.28 137 GLY B O 1
ATOM 2989 N N . PRO B 1 138 ? -1.146 -1.901 -27.406 1 34.5 138 PRO B N 1
ATOM 2990 C CA . PRO B 1 138 ? -2.047 -1.637 -28.531 1 34.5 138 PRO B CA 1
ATOM 2991 C C . PRO B 1 138 ? -1.877 -0.231 -29.109 1 34.5 138 PRO B C 1
ATOM 2993 O O . PRO B 1 138 ? -1.38 0.664 -28.422 1 34.5 138 PRO B O 1
ATOM 2996 N N . GLU B 1 139 ? -2.119 -0.022 -30.5 1 32.22 139 GLU B N 1
ATOM 2997 C CA . GLU B 1 139 ? -2.418 1.208 -31.219 1 32.22 139 GLU B CA 1
ATOM 2998 C C . GLU B 1 139 ? -3.127 2.219 -30.328 1 32.22 139 GLU B C 1
ATOM 3000 O O . GLU B 1 139 ? -3.693 1.852 -29.297 1 32.22 139 GLU B O 1
ATOM 3005 N N . GLU B 1 140 ? -3.336 3.609 -30.875 1 33.06 140 GLU B N 1
ATOM 3006 C CA . GLU B 1 140 ? -3.904 4.902 -30.516 1 33.06 140 GLU B CA 1
ATOM 3007 C C . GLU B 1 140 ? -5.301 4.742 -29.922 1 33.06 140 GLU B C 1
ATOM 3009 O O . GLU B 1 140 ? -6.09 5.691 -29.906 1 33.06 140 GLU B O 1
ATOM 3014 N N . GLY B 1 141 ? -5.98 3.666 -29.812 1 30.11 141 GLY B N 1
ATOM 3015 C CA . GLY B 1 141 ? -7.324 4.129 -29.516 1 30.11 141 GLY B CA 1
ATOM 3016 C C . GLY B 1 141 ? -7.371 5.07 -28.328 1 30.11 141 GLY B C 1
ATOM 3017 O O . GLY B 1 141 ? -6.43 5.121 -27.516 1 30.11 141 GLY B O 1
ATOM 3018 N N . GLY B 1 142 ? -8.305 6.125 -28.203 1 31.58 142 GLY B N 1
ATOM 3019 C CA . GLY B 1 142 ? -8.555 7.352 -27.469 1 31.58 142 GLY B CA 1
ATOM 3020 C C . GLY B 1 142 ? -8.359 7.191 -25.969 1 31.58 142 GLY B C 1
ATOM 3021 O O . GLY B 1 142 ? -8.734 8.078 -25.188 1 31.58 142 GLY B O 1
ATOM 3022 N N . GLY B 1 143 ? -8.398 5.988 -25.344 1 31.48 143 GLY B N 1
ATOM 3023 C CA . GLY B 1 143 ? -8.703 6.219 -23.938 1 31.48 143 GLY B CA 1
ATOM 3024 C C . GLY B 1 143 ? -7.562 6.891 -23.188 1 31.48 143 GLY B C 1
ATOM 3025 O O . GLY B 1 143 ? -6.465 7.047 -23.734 1 31.48 143 GLY B O 1
ATOM 3026 N N . VAL B 1 144 ? -7.656 7.188 -21.844 1 35.12 144 VAL B N 1
ATOM 3027 C CA . VAL B 1 144 ? -6.902 8.031 -20.922 1 35.12 144 VAL B CA 1
ATOM 3028 C C . VAL B 1 144 ? -5.43 7.633 -20.953 1 35.12 144 VAL B C 1
ATOM 3030 O O . VAL B 1 144 ? -5.098 6.449 -20.828 1 35.12 144 VAL B O 1
ATOM 3033 N N . GLY B 1 145 ? -4.535 8.242 -21.75 1 32.91 145 GLY B N 1
ATOM 3034 C CA . GLY B 1 145 ? -3.115 8.297 -22.062 1 32.91 145 GLY B CA 1
ATOM 3035 C C . GLY B 1 145 ? -2.229 7.906 -20.891 1 32.91 145 GLY B C 1
ATOM 3036 O O . GLY B 1 145 ? -2.008 8.703 -19.984 1 32.91 145 GLY B O 1
ATOM 3037 N N . ILE B 1 146 ? -2.35 6.738 -20.312 1 37.69 146 ILE B N 1
ATOM 3038 C CA . ILE B 1 146 ? -1.23 6.406 -19.438 1 37.69 146 ILE B CA 1
ATOM 3039 C C . ILE B 1 146 ? 0.087 6.734 -20.141 1 37.69 146 ILE B C 1
ATOM 3041 O O . ILE B 1 146 ? 0.301 6.34 -21.281 1 37.69 146 ILE B O 1
ATOM 3045 N N . THR B 1 147 ? 0.595 7.914 -19.922 1 40.03 147 THR B N 1
ATOM 3046 C CA . THR B 1 147 ? 1.932 8.25 -20.391 1 40.03 147 THR B CA 1
ATOM 3047 C C . THR B 1 147 ? 2.82 7.012 -20.438 1 40.03 147 THR B C 1
ATOM 3049 O O . THR B 1 147 ? 2.711 6.133 -19.578 1 40.03 147 THR B O 1
ATOM 3052 N N . PRO B 1 148 ? 3.32 6.645 -21.594 1 40.91 148 PRO B N 1
ATOM 3053 C CA . PRO B 1 148 ? 4.305 5.574 -21.766 1 40.91 148 PRO B CA 1
ATOM 3054 C C . PRO B 1 148 ? 5.32 5.52 -20.625 1 40.91 148 PRO B C 1
ATOM 3056 O O . PRO B 1 148 ? 5.789 6.562 -20.156 1 40.91 148 PRO B O 1
ATOM 3059 N N . HIS B 1 149 ? 5.121 4.707 -19.625 1 45.81 149 HIS B N 1
ATOM 3060 C CA . HIS B 1 149 ? 6.16 4.488 -18.625 1 45.81 149 HIS B CA 1
ATOM 3061 C C . HIS B 1 149 ? 7.539 4.41 -19.281 1 45.81 149 HIS B C 1
ATOM 3063 O O . HIS B 1 149 ? 7.68 3.873 -20.375 1 45.81 149 HIS B O 1
ATOM 3069 N N . PRO B 1 150 ? 8.484 5.258 -18.984 1 48.03 150 PRO B N 1
ATOM 3070 C CA . PRO B 1 150 ? 9.844 5.086 -19.5 1 48.03 150 PRO B CA 1
ATOM 3071 C C . PRO B 1 150 ? 10.289 3.623 -19.516 1 48.03 150 PRO B C 1
ATOM 3073 O O . PRO B 1 150 ? 9.797 2.82 -18.719 1 48.03 150 PRO B O 1
ATOM 3076 N N . SER B 1 151 ? 10.852 3.084 -20.609 1 51.16 151 SER B N 1
ATOM 3077 C CA . SER B 1 151 ? 11.438 1.772 -20.859 1 51.16 151 SER B CA 1
ATOM 3078 C C . SER B 1 151 ? 12.32 1.325 -19.703 1 51.16 151 SER B C 1
ATOM 3080 O O . SER B 1 151 ? 13.234 2.045 -19.297 1 51.16 151 SER B O 1
ATOM 3082 N N . CYS B 1 152 ? 11.867 0.867 -18.609 1 61.41 152 CYS B N 1
ATOM 3083 C CA . CYS B 1 152 ? 12.75 0.345 -17.578 1 61.41 152 CYS B CA 1
ATOM 3084 C C . CYS B 1 152 ? 13.594 -0.808 -18.109 1 61.41 152 CYS B C 1
ATOM 3086 O O . CYS B 1 152 ? 13.055 -1.803 -18.594 1 61.41 152 CYS B O 1
ATOM 3088 N N . PRO B 1 153 ? 14.844 -0.524 -18.359 1 61.62 153 PRO B N 1
ATOM 3089 C CA . PRO B 1 153 ? 15.703 -1.606 -18.844 1 61.62 153 PRO B CA 1
ATOM 3090 C C . PRO B 1 153 ? 15.672 -2.832 -17.922 1 61.62 153 PRO B C 1
ATOM 3092 O O . PRO B 1 153 ? 15.633 -2.695 -16.703 1 61.62 153 PRO B O 1
ATOM 3095 N N . THR B 1 154 ? 15.344 -3.945 -18.469 1 65.25 154 THR B N 1
ATOM 3096 C CA . THR B 1 154 ? 15.484 -5.211 -17.766 1 65.25 154 THR B CA 1
ATOM 3097 C C . THR B 1 154 ? 16.953 -5.617 -17.656 1 65.25 154 THR B C 1
ATOM 3099 O O . THR B 1 154 ? 17.688 -5.57 -18.641 1 65.25 154 THR B O 1
ATOM 3102 N N . PRO B 1 155 ? 17.484 -5.684 -16.359 1 63.88 155 PRO B N 1
ATOM 3103 C CA . PRO B 1 155 ? 18.875 -6.16 -16.266 1 63.88 155 PRO B CA 1
ATOM 3104 C C . PRO B 1 155 ? 19.125 -7.379 -17.156 1 63.88 155 PRO B C 1
ATOM 3106 O O . PRO B 1 155 ? 18.203 -8.141 -17.438 1 63.88 155 PRO B O 1
ATOM 3109 N N . PRO B 1 156 ? 20.359 -7.344 -17.734 1 61.53 156 PRO B N 1
ATOM 3110 C CA . PRO B 1 156 ? 20.672 -8.469 -18.625 1 61.53 156 PRO B CA 1
ATOM 3111 C C . PRO B 1 156 ? 20.484 -9.828 -17.938 1 61.53 156 PRO B C 1
ATOM 3113 O O . PRO B 1 156 ? 20.672 -9.938 -16.719 1 61.53 156 PRO B O 1
ATOM 3116 N N . ALA B 1 157 ? 19.891 -10.758 -18.641 1 58.34 157 ALA B N 1
ATOM 3117 C CA . ALA B 1 157 ? 19.703 -12.125 -18.156 1 58.34 157 ALA B CA 1
ATOM 3118 C C . ALA B 1 157 ? 21.031 -12.789 -17.844 1 58.34 157 ALA B C 1
ATOM 3120 O O . ALA B 1 157 ? 22.047 -12.531 -18.516 1 58.34 157 ALA B O 1
ATOM 3121 N N . SER B 1 158 ? 21.328 -13.195 -16.547 1 58.81 158 SER B N 1
ATOM 3122 C CA . SER B 1 158 ? 22.531 -13.992 -16.344 1 58.81 158 SER B CA 1
ATOM 3123 C C . SER B 1 158 ? 22.484 -15.281 -17.156 1 58.81 158 SER B C 1
ATOM 3125 O O . SER B 1 158 ? 21.5 -16 -17.125 1 58.81 158 SER B O 1
ATOM 3127 N N . PRO B 1 159 ? 23.422 -15.523 -18.094 1 62.94 159 PRO B N 1
ATOM 3128 C CA . PRO B 1 159 ? 23.422 -16.703 -18.953 1 62.94 159 PRO B CA 1
ATOM 3129 C C . PRO B 1 159 ? 23.406 -18.016 -18.156 1 62.94 159 PRO B C 1
ATOM 3131 O O . PRO B 1 159 ? 23.156 -19.078 -18.719 1 62.94 159 PRO B O 1
ATOM 3134 N N . THR B 1 160 ? 23.656 -17.984 -16.844 1 73.31 160 THR B N 1
ATOM 3135 C CA . THR B 1 160 ? 23.812 -19.266 -16.141 1 73.31 160 THR B CA 1
ATOM 3136 C C . THR B 1 160 ? 22.516 -19.625 -15.406 1 73.31 160 THR B C 1
ATOM 3138 O O . THR B 1 160 ? 21.953 -18.797 -14.688 1 73.31 160 THR B O 1
ATOM 3141 N N . THR B 1 161 ? 21.984 -20.828 -15.742 1 83.06 161 THR B N 1
ATOM 3142 C CA . THR B 1 161 ? 20.797 -21.359 -15.094 1 83.06 161 THR B CA 1
ATOM 3143 C C . THR B 1 161 ? 21.156 -22.031 -13.766 1 83.06 161 THR B C 1
ATOM 3145 O O . THR B 1 161 ? 22.219 -22.641 -13.641 1 83.06 161 THR B O 1
ATOM 3148 N N . VAL B 1 162 ? 20.391 -21.719 -12.711 1 91.44 162 VAL B N 1
ATOM 3149 C CA . VAL B 1 162 ? 20.531 -22.359 -11.414 1 91.44 162 VAL B CA 1
ATOM 3150 C C . VAL B 1 162 ? 19.609 -23.562 -11.336 1 91.44 162 VAL B C 1
ATOM 3152 O O . VAL B 1 162 ? 18.734 -23.734 -12.18 1 91.44 162 VAL B O 1
ATOM 3155 N N . HIS B 1 163 ? 19.953 -24.438 -10.422 1 94.12 163 HIS B N 1
ATOM 3156 C CA . HIS B 1 163 ? 19.172 -25.656 -10.234 1 94.12 163 HIS B CA 1
ATOM 3157 C C . HIS B 1 163 ? 17.75 -25.328 -9.781 1 94.12 163 HIS B C 1
ATOM 3159 O O . HIS B 1 163 ? 17.562 -24.594 -8.82 1 94.12 163 HIS B O 1
ATOM 3165 N N . LYS B 1 164 ? 16.828 -25.875 -10.477 1 96.94 164 LYS B N 1
ATOM 3166 C CA . LYS B 1 164 ? 15.414 -25.766 -10.109 1 96.94 164 LYS B CA 1
ATOM 3167 C C . LYS B 1 164 ? 15.062 -26.703 -8.961 1 96.94 164 LYS B C 1
ATOM 3169 O O . LYS B 1 164 ? 15.266 -27.922 -9.062 1 96.94 164 LYS B O 1
ATOM 3174 N N . GLN B 1 165 ? 14.484 -26.125 -7.836 1 98.25 165 GLN B N 1
ATOM 3175 C CA . GLN B 1 165 ? 14.211 -26.953 -6.664 1 98.25 165 GLN B CA 1
ATOM 3176 C C . GLN B 1 165 ? 12.734 -27.328 -6.59 1 98.25 165 GLN B C 1
ATOM 3178 O O . GLN B 1 165 ? 12.367 -28.312 -5.926 1 98.25 165 GLN B O 1
ATOM 3183 N N . VAL B 1 166 ? 11.906 -26.609 -7.234 1 98.5 166 VAL B N 1
ATOM 3184 C CA . VAL B 1 166 ? 10.469 -26.875 -7.211 1 98.5 166 VAL B CA 1
ATOM 3185 C C . VAL B 1 166 ? 9.977 -27.188 -8.625 1 98.5 166 VAL B C 1
ATOM 3187 O O . VAL B 1 166 ? 10.062 -26.344 -9.516 1 98.5 166 VAL B O 1
ATOM 3190 N N . SER B 1 167 ? 9.406 -28.344 -8.781 1 97.38 167 SER B N 1
ATOM 3191 C CA . SER B 1 167 ? 8.891 -28.75 -10.086 1 97.38 167 SER B CA 1
ATOM 3192 C C . SER B 1 167 ? 7.438 -28.312 -10.266 1 97.38 167 SER B C 1
ATOM 3194 O O . SER B 1 167 ? 6.773 -27.938 -9.305 1 97.38 167 SER B O 1
ATOM 3196 N N . ARG B 1 168 ? 7.09 -28.375 -11.508 1 95.75 168 ARG B N 1
ATOM 3197 C CA . ARG B 1 168 ? 5.691 -28.062 -11.805 1 95.75 168 ARG B CA 1
ATOM 3198 C C . ARG B 1 168 ? 4.762 -29.062 -11.109 1 95.75 168 ARG B C 1
ATOM 3200 O O . ARG B 1 168 ? 3.67 -28.688 -10.672 1 95.75 168 ARG B O 1
ATOM 3207 N N . GLU B 1 169 ? 5.156 -30.25 -11.008 1 97.44 169 GLU B N 1
ATOM 3208 C CA . GLU B 1 169 ? 4.371 -31.281 -10.336 1 97.44 169 GLU B CA 1
ATOM 3209 C C . GLU B 1 169 ? 4.164 -30.969 -8.859 1 97.44 169 GLU B C 1
ATOM 3211 O O . GLU B 1 169 ? 3.096 -31.219 -8.305 1 97.44 169 GLU B O 1
ATOM 3216 N N . ASP B 1 170 ? 5.191 -30.453 -8.258 1 98.25 170 ASP B N 1
ATOM 3217 C CA . ASP B 1 170 ? 5.078 -30.031 -6.867 1 98.25 170 ASP B CA 1
ATOM 3218 C C . ASP B 1 170 ? 4.02 -28.938 -6.711 1 98.25 170 ASP B C 1
ATOM 3220 O O . ASP B 1 170 ? 3.219 -28.969 -5.773 1 98.25 170 ASP B O 1
ATOM 3224 N N . ALA B 1 171 ? 3.98 -28 -7.621 1 98.31 171 ALA B N 1
ATOM 3225 C CA . ALA B 1 171 ? 3.012 -26.906 -7.598 1 98.31 171 ALA B CA 1
ATOM 3226 C C . ALA B 1 171 ? 1.591 -27.438 -7.793 1 98.31 171 ALA B C 1
ATOM 3228 O O . ALA B 1 171 ? 0.662 -27 -7.109 1 98.31 171 ALA B O 1
ATOM 3229 N N . ILE B 1 172 ? 1.433 -28.344 -8.688 1 97.75 172 ILE B N 1
ATOM 3230 C CA . ILE B 1 172 ? 0.134 -28.953 -8.984 1 97.75 172 ILE B CA 1
ATOM 3231 C C . ILE B 1 172 ? -0.379 -29.688 -7.75 1 97.75 172 ILE B C 1
ATOM 3233 O O . ILE B 1 172 ? -1.562 -29.594 -7.41 1 97.75 172 ILE B O 1
ATOM 3237 N N . ALA B 1 173 ? 0.504 -30.422 -7.129 1 97.75 173 ALA B N 1
ATOM 3238 C CA . ALA B 1 173 ? 0.133 -31.125 -5.902 1 97.75 173 ALA B CA 1
ATOM 3239 C C . ALA B 1 173 ? -0.328 -30.141 -4.828 1 97.75 173 ALA B C 1
ATOM 3241 O O . ALA B 1 173 ? -1.316 -30.391 -4.133 1 97.75 173 ALA B O 1
ATOM 3242 N N . LEU B 1 174 ? 0.4 -29.078 -4.66 1 97.94 174 LEU B N 1
ATOM 3243 C CA . LEU B 1 174 ? -0.002 -28.062 -3.695 1 97.94 174 LEU B CA 1
ATOM 3244 C C . LEU B 1 174 ? -1.377 -27.5 -4.043 1 97.94 174 LEU B C 1
ATOM 3246 O O . LEU B 1 174 ? -2.23 -27.344 -3.164 1 97.94 174 LEU B O 1
ATOM 3250 N N . TYR B 1 175 ? -1.592 -27.172 -5.273 1 97.56 175 TYR B N 1
ATOM 3251 C CA . TYR B 1 175 ? -2.877 -26.656 -5.715 1 97.56 175 TYR B CA 1
ATOM 3252 C C . TYR B 1 175 ? -4.016 -27.578 -5.316 1 97.56 175 TYR B C 1
ATOM 3254 O O . TYR B 1 175 ? -5.043 -27.141 -4.801 1 97.56 175 TYR B O 1
ATOM 3262 N N . SER B 1 176 ? -3.791 -28.844 -5.539 1 95.5 176 SER B N 1
ATOM 3263 C CA . SER B 1 176 ? -4.805 -29.828 -5.191 1 95.5 176 SER B CA 1
ATOM 3264 C C . SER B 1 176 ? -5.109 -29.812 -3.699 1 95.5 176 SER B C 1
ATOM 3266 O O . SER B 1 176 ? -6.27 -29.922 -3.295 1 95.5 176 SER B O 1
ATOM 3268 N N . ARG B 1 177 ? -4.125 -29.688 -2.926 1 95.69 177 ARG B N 1
ATOM 3269 C CA . ARG B 1 177 ? -4.316 -29.641 -1.48 1 95.69 177 ARG B CA 1
ATOM 3270 C C . ARG B 1 177 ? -5.051 -28.359 -1.071 1 95.69 177 ARG B C 1
ATOM 3272 O O . ARG B 1 177 ? -5.852 -28.375 -0.135 1 95.69 177 ARG B O 1
ATOM 3279 N N . ILE B 1 178 ? -4.773 -27.297 -1.736 1 95.5 178 ILE B N 1
ATOM 3280 C CA . ILE B 1 178 ? -5.441 -26.016 -1.459 1 95.5 178 ILE B CA 1
ATOM 3281 C C . ILE B 1 178 ? -6.934 -26.156 -1.762 1 95.5 178 ILE B C 1
ATOM 3283 O O . ILE B 1 178 ? -7.773 -25.719 -0.971 1 95.5 178 ILE B O 1
ATOM 3287 N N . VAL B 1 179 ? -7.254 -26.734 -2.885 1 93.94 179 VAL B N 1
ATOM 3288 C CA . VAL B 1 179 ? -8.641 -26.906 -3.299 1 93.94 179 VAL B CA 1
ATOM 3289 C C . VAL B 1 179 ? -9.383 -27.766 -2.268 1 93.94 179 VAL B C 1
ATOM 3291 O O . VAL B 1 179 ? -10.523 -27.453 -1.905 1 93.94 179 VAL B O 1
ATOM 3294 N N . ARG B 1 180 ? -8.734 -28.75 -1.755 1 93.19 180 ARG B N 1
ATOM 3295 C CA . ARG B 1 180 ? -9.32 -29.609 -0.725 1 93.19 180 ARG B CA 1
ATOM 3296 C C . ARG B 1 180 ? -9.492 -28.844 0.583 1 93.19 180 ARG B C 1
ATOM 3298 O O . ARG B 1 180 ? -10.539 -28.953 1.234 1 93.19 180 ARG B O 1
ATOM 3305 N N . TYR B 1 181 ? -8.484 -28.094 0.908 1 93.81 181 TYR B N 1
ATOM 3306 C CA . TYR B 1 181 ? -8.508 -27.312 2.137 1 93.81 181 TYR B CA 1
ATOM 3307 C C . TYR B 1 181 ? -9.68 -26.328 2.139 1 93.81 181 TYR B C 1
ATOM 3309 O O . TYR B 1 181 ? -10.344 -26.141 3.164 1 93.81 181 TYR B O 1
ATOM 3317 N N . ARG B 1 182 ? -9.945 -25.734 1.035 1 91.38 182 ARG B N 1
ATOM 3318 C CA . ARG B 1 182 ? -10.992 -24.734 0.924 1 91.38 182 ARG B CA 1
ATOM 3319 C C . ARG B 1 182 ? -12.352 -25.375 0.643 1 91.38 182 ARG B C 1
ATOM 3321 O O . ARG B 1 182 ? -13.352 -24.672 0.482 1 91.38 182 ARG B O 1
ATOM 3328 N N . ALA B 1 183 ? -12.398 -26.656 0.683 1 81.5 183 ALA B N 1
ATOM 3329 C CA . ALA B 1 183 ? -13.609 -27.438 0.44 1 81.5 183 ALA B CA 1
ATOM 3330 C C . ALA B 1 183 ? -14.289 -27 -0.852 1 81.5 183 ALA B C 1
ATOM 3332 O O . ALA B 1 183 ? -15.523 -26.906 -0.908 1 81.5 183 ALA B O 1
ATOM 3333 N N . MET B 1 184 ? -13.406 -26.656 -1.632 1 74.5 184 MET B N 1
ATOM 3334 C CA . MET B 1 184 ? -13.922 -26.297 -2.953 1 74.5 184 MET B CA 1
ATOM 3335 C C . MET B 1 184 ? -14.242 -27.562 -3.762 1 74.5 184 MET B C 1
ATOM 3337 O O . MET B 1 184 ? -13.594 -28.594 -3.592 1 74.5 184 MET B O 1
ATOM 3341 N N . ASP B 1 185 ? -15.375 -27.516 -4.43 1 73.81 185 ASP B N 1
ATOM 3342 C CA . ASP B 1 185 ? -15.664 -28.625 -5.328 1 73.81 185 ASP B CA 1
ATOM 3343 C C . ASP B 1 185 ? -14.617 -28.734 -6.438 1 73.81 185 ASP B C 1
ATOM 3345 O O . ASP B 1 185 ? -14.484 -27.812 -7.258 1 73.81 185 ASP B O 1
ATOM 3349 N N . GLU B 1 186 ? -13.945 -29.844 -6.422 1 72.94 186 GLU B N 1
ATOM 3350 C CA . GLU B 1 186 ? -12.883 -30.047 -7.395 1 72.94 186 GLU B CA 1
ATOM 3351 C C . GLU B 1 186 ? -13.406 -29.953 -8.82 1 72.94 186 GLU B C 1
ATOM 3353 O O . GLU B 1 186 ? -12.727 -29.438 -9.711 1 72.94 186 GLU B O 1
ATOM 3358 N N . GLU B 1 187 ? -14.555 -30.328 -8.961 1 77 187 GLU B N 1
ATOM 3359 C CA . GLU B 1 187 ? -15.141 -30.328 -10.289 1 77 187 GLU B CA 1
ATOM 3360 C C . GLU B 1 187 ? -15.461 -28.906 -10.75 1 77 187 GLU B C 1
ATOM 3362 O O . GLU B 1 187 ? -15.445 -28.609 -11.945 1 77 187 GLU B O 1
ATOM 3367 N N . SER B 1 188 ? -15.609 -28.078 -9.758 1 80.81 188 SER B N 1
ATOM 3368 C CA . SER B 1 188 ? -16 -26.703 -10.102 1 80.81 188 SER B CA 1
ATOM 3369 C C . SER B 1 188 ? -14.797 -25.766 -10.094 1 80.81 188 SER B C 1
ATOM 3371 O O . SER B 1 188 ? -14.859 -24.672 -10.648 1 80.81 188 SER B O 1
ATOM 3373 N N . SER B 1 189 ? -13.719 -26.359 -9.57 1 88.38 189 SER 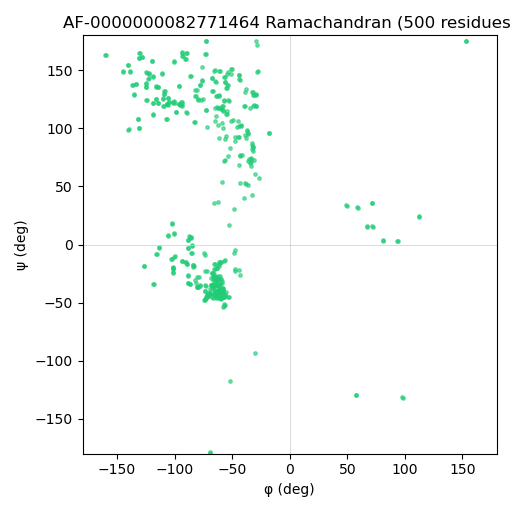B N 1
ATOM 3374 C CA . SER B 1 189 ? -12.523 -25.531 -9.508 1 88.38 189 SER B CA 1
ATOM 3375 C C . SER B 1 189 ? -11.734 -25.609 -10.812 1 88.38 189 SER B C 1
ATOM 3377 O O . SER B 1 189 ? -11.727 -26.641 -11.484 1 88.38 189 SER B O 1
ATOM 3379 N N . PRO B 1 190 ? -11.133 -24.531 -11.195 1 92.19 190 PRO B N 1
ATOM 3380 C CA . PRO B 1 190 ? -10.289 -24.594 -12.391 1 92.19 190 PRO B CA 1
ATOM 3381 C C . PRO B 1 190 ? -9.195 -25.656 -12.289 1 92.19 190 PRO B C 1
ATOM 3383 O O . PRO B 1 190 ? -8.68 -25.906 -11.203 1 92.19 190 PRO B O 1
ATOM 3386 N N . PRO B 1 191 ? -8.945 -26.25 -13.422 1 93.88 191 PRO B N 1
ATOM 3387 C CA . PRO B 1 191 ? -7.902 -27.281 -13.406 1 93.88 191 PRO B CA 1
ATOM 3388 C C . PRO B 1 191 ? -6.539 -26.734 -13 1 93.88 191 PRO B C 1
ATOM 3390 O O . PRO B 1 191 ? -6.207 -25.594 -13.305 1 93.88 191 PRO B O 1
ATOM 3393 N N . ALA B 1 192 ? -5.789 -27.562 -12.398 1 94.75 192 ALA B N 1
ATOM 3394 C CA . ALA B 1 192 ? -4.48 -27.188 -11.859 1 94.75 192 ALA B CA 1
ATOM 3395 C C . ALA B 1 192 ? -3.576 -26.641 -12.961 1 94.75 192 ALA B C 1
ATOM 3397 O O . ALA B 1 192 ? -2.816 -25.703 -12.734 1 94.75 192 ALA B O 1
ATOM 3398 N N . GLU B 1 193 ? -3.654 -27.203 -14.133 1 93.56 193 GLU B N 1
ATOM 3399 C CA . GLU B 1 193 ? -2.793 -26.812 -15.242 1 93.56 193 GLU B CA 1
ATOM 3400 C C . GLU B 1 193 ? -3.02 -25.359 -15.625 1 93.56 193 GLU B C 1
ATOM 3402 O O . GLU B 1 193 ? -2.104 -24.688 -16.094 1 93.56 193 GLU B O 1
ATOM 3407 N N . ARG B 1 194 ? -4.176 -24.938 -15.359 1 95.81 194 ARG B N 1
ATOM 3408 C CA . ARG B 1 194 ? -4.535 -23.578 -15.719 1 95.81 194 ARG B CA 1
ATOM 3409 C C . ARG B 1 194 ? -4.203 -22.609 -14.594 1 95.81 194 ARG B C 1
ATOM 3411 O O . ARG B 1 194 ? -4.121 -21.391 -14.805 1 95.81 194 ARG B O 1
ATOM 3418 N N . MET B 1 195 ? -3.99 -23.156 -13.398 1 97.88 195 MET B N 1
ATOM 3419 C CA . MET B 1 195 ? -3.885 -22.281 -12.234 1 97.88 195 MET B CA 1
ATOM 3420 C C . MET B 1 195 ? -2.477 -22.312 -11.648 1 97.88 195 MET B C 1
ATOM 3422 O O . MET B 1 195 ? -2.176 -21.594 -10.695 1 97.88 195 MET B O 1
ATOM 3426 N N . CYS B 1 196 ? -1.624 -23.109 -12.203 1 98.56 196 CYS B N 1
ATOM 3427 C CA . CYS B 1 196 ? -0.216 -23.141 -11.82 1 98.56 196 CYS B CA 1
ATOM 3428 C C . CYS B 1 196 ? 0.653 -22.484 -12.883 1 98.56 196 CYS B C 1
ATOM 3430 O O . CYS B 1 196 ? 0.625 -22.891 -14.047 1 98.56 196 CYS B O 1
ATOM 3432 N N . PHE B 1 197 ? 1.377 -21.438 -12.516 1 98.25 197 PHE B N 1
ATOM 3433 C CA . PHE B 1 197 ? 2.184 -20.656 -13.438 1 98.25 197 PHE B CA 1
ATOM 3434 C C . PHE B 1 197 ? 3.645 -20.641 -13.008 1 98.25 197 PHE B C 1
ATOM 3436 O O . PHE B 1 197 ? 3.949 -20.766 -11.82 1 98.25 197 PHE B O 1
ATOM 3443 N N . GLU B 1 198 ? 4.477 -20.594 -13.953 1 98.12 198 GLU B N 1
ATOM 3444 C CA . GLU B 1 198 ? 5.844 -20.141 -13.711 1 98.12 198 GLU B CA 1
ATOM 3445 C C . GLU B 1 198 ? 6.09 -18.781 -14.344 1 98.12 198 GLU B C 1
ATOM 3447 O O . GLU B 1 198 ? 5.746 -18.562 -15.508 1 98.12 198 GLU B O 1
ATOM 3452 N N . THR B 1 199 ? 6.625 -17.906 -13.523 1 97.81 199 THR B N 1
ATOM 3453 C CA . THR B 1 199 ? 6.758 -16.516 -13.953 1 97.81 199 THR B CA 1
ATOM 3454 C C . THR B 1 199 ? 8.172 -16 -13.703 1 97.81 199 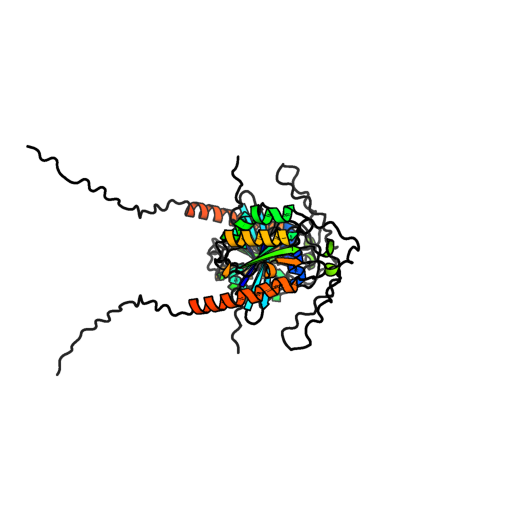THR B C 1
ATOM 3456 O O . THR B 1 199 ? 8.93 -16.609 -12.93 1 97.81 199 THR B O 1
ATOM 3459 N N . SER B 1 200 ? 8.5 -14.914 -14.414 1 96.69 200 SER B N 1
ATOM 3460 C CA . SER B 1 200 ? 9.68 -14.117 -14.102 1 96.69 200 SER B CA 1
ATOM 3461 C C . SER B 1 200 ? 9.344 -12.625 -14.055 1 96.69 200 SER B C 1
ATOM 3463 O O . SER B 1 200 ? 9.094 -12.016 -15.094 1 96.69 200 SER B O 1
ATOM 3465 N N . ALA B 1 201 ? 9.336 -12.117 -12.883 1 95.81 201 ALA B N 1
ATOM 3466 C CA . ALA B 1 201 ? 9.133 -10.672 -12.766 1 95.81 201 ALA B CA 1
ATOM 3467 C C . ALA B 1 201 ? 10.234 -9.906 -13.492 1 95.81 201 ALA B C 1
ATOM 3469 O O . ALA B 1 201 ? 10.008 -8.797 -13.977 1 95.81 201 ALA B O 1
ATOM 3470 N N . LYS B 1 202 ? 11.391 -10.422 -13.586 1 93.5 202 LYS B N 1
ATOM 3471 C CA . LYS B 1 202 ? 12.547 -9.758 -14.195 1 93.5 202 LYS B CA 1
ATOM 3472 C C . LYS B 1 202 ? 12.352 -9.57 -15.695 1 93.5 202 LYS B C 1
ATOM 3474 O O . LYS B 1 202 ? 12.555 -8.477 -16.219 1 93.5 202 LYS B O 1
ATOM 3479 N N . THR B 1 203 ? 11.891 -10.617 -16.391 1 92.38 203 THR B N 1
ATOM 3480 C CA . THR B 1 203 ? 11.805 -10.57 -17.844 1 92.38 203 THR B CA 1
ATOM 3481 C C . THR B 1 203 ? 10.375 -10.297 -18.297 1 92.38 203 THR B C 1
ATOM 3483 O O . THR B 1 203 ? 10.141 -9.93 -19.438 1 92.38 203 THR B O 1
ATOM 3486 N N . GLY B 1 204 ? 9.43 -10.547 -17.422 1 94.69 204 GLY B N 1
ATOM 3487 C CA . GLY B 1 204 ? 8.031 -10.406 -17.781 1 94.69 204 GLY B CA 1
ATOM 3488 C C . GLY B 1 204 ? 7.406 -11.711 -18.25 1 94.69 204 GLY B C 1
ATOM 3489 O O . GLY B 1 204 ? 6.215 -11.758 -18.562 1 94.69 204 GLY B O 1
ATOM 3490 N N . TYR B 1 205 ? 8.203 -12.781 -18.203 1 94.94 205 TYR B N 1
ATOM 3491 C CA . TYR B 1 205 ? 7.73 -14.086 -18.672 1 94.94 205 TYR B CA 1
ATOM 3492 C C . TYR B 1 205 ?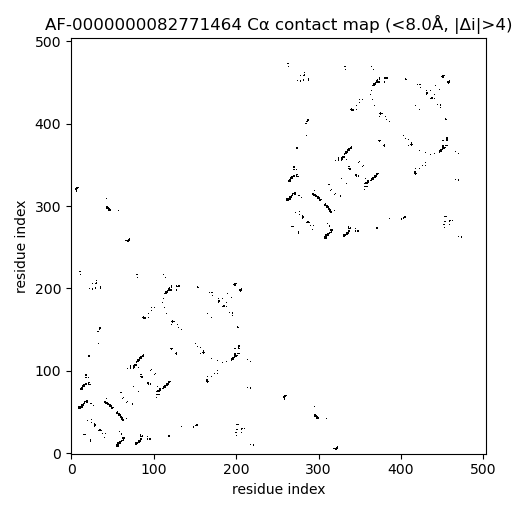 6.48 -14.516 -17.906 1 94.94 205 TYR B C 1
ATOM 3494 O O . TYR B 1 205 ? 6.512 -14.68 -16.688 1 94.94 205 TYR B O 1
ATOM 3502 N N . ASN B 1 206 ? 5.34 -14.641 -18.562 1 96.75 206 ASN B N 1
ATOM 3503 C CA . ASN B 1 206 ? 4.066 -15.18 -18.094 1 96.75 206 ASN B CA 1
ATOM 3504 C C . ASN B 1 206 ? 3.439 -14.305 -17.016 1 96.75 206 ASN B C 1
ATOM 3506 O O . ASN B 1 206 ? 2.525 -14.734 -16.312 1 96.75 206 ASN B O 1
ATOM 3510 N N . VAL B 1 207 ? 3.883 -13.07 -16.844 1 97.5 207 VAL B N 1
ATOM 3511 C CA . VAL B 1 207 ? 3.344 -12.195 -15.805 1 97.5 207 VAL B CA 1
ATOM 3512 C C . VAL B 1 207 ? 1.96 -11.703 -16.219 1 97.5 207 VAL B C 1
ATOM 3514 O O . VAL B 1 207 ? 1.002 -11.805 -15.445 1 97.5 207 VAL B O 1
ATOM 3517 N N . ASP B 1 208 ? 1.838 -11.242 -17.422 1 96.38 208 ASP B N 1
ATOM 3518 C CA . ASP B 1 208 ? 0.537 -10.805 -17.906 1 96.38 208 ASP B CA 1
ATOM 3519 C C . ASP B 1 208 ? -0.467 -11.953 -17.922 1 96.38 208 ASP B C 1
ATOM 3521 O O . ASP B 1 208 ? -1.619 -11.781 -17.516 1 96.38 208 ASP B O 1
ATOM 3525 N N . THR B 1 209 ? 0.047 -13.062 -18.391 1 97.06 209 THR B N 1
ATOM 3526 C CA . THR B 1 209 ? -0.811 -14.234 -18.484 1 97.06 209 THR B CA 1
ATOM 3527 C C . THR B 1 209 ? -1.375 -14.602 -17.109 1 97.06 209 THR B C 1
ATOM 3529 O O . THR B 1 209 ? -2.566 -14.891 -16.969 1 97.06 209 THR B O 1
ATOM 3532 N N . LEU B 1 210 ? -0.562 -14.57 -16.109 1 98.19 210 LEU B N 1
ATOM 3533 C CA . LEU B 1 210 ? -0.975 -14.883 -14.742 1 98.19 210 LEU B CA 1
ATOM 3534 C C . LEU B 1 210 ? -2.109 -13.961 -14.297 1 98.19 210 LEU B C 1
ATOM 3536 O O . LEU B 1 210 ? -3.189 -14.438 -13.93 1 98.19 210 LEU B O 1
ATOM 3540 N N . PHE B 1 211 ? -1.97 -12.688 -14.375 1 97.81 211 PHE B N 1
ATOM 3541 C CA . PHE B 1 211 ? -2.945 -11.727 -13.867 1 97.81 211 PHE B CA 1
ATOM 3542 C C . PHE B 1 211 ? -4.203 -11.734 -14.727 1 97.81 211 PHE B C 1
ATOM 3544 O O . PHE B 1 211 ? -5.32 -11.781 -14.203 1 97.81 211 PHE B O 1
ATOM 3551 N N . GLU B 1 212 ? -4.051 -11.742 -15.969 1 96.38 212 GLU B N 1
ATOM 3552 C CA . GLU B 1 212 ? -5.188 -11.578 -16.875 1 96.38 212 GLU B CA 1
ATOM 3553 C C . GLU B 1 212 ? -6.047 -12.844 -16.906 1 96.38 212 GLU B C 1
ATOM 3555 O O . GLU B 1 212 ? -7.27 -12.766 -17.047 1 96.38 212 GLU B O 1
ATOM 3560 N N . THR B 1 213 ? -5.41 -14 -16.797 1 96.88 213 THR B N 1
ATOM 3561 C CA . THR B 1 213 ? -6.188 -15.219 -16.625 1 96.88 213 THR B CA 1
ATOM 3562 C C . THR B 1 213 ? -7.086 -15.133 -15.398 1 96.88 213 THR B C 1
ATOM 3564 O O . THR B 1 213 ? -8.273 -15.461 -15.469 1 96.88 213 THR B O 1
ATOM 3567 N N . LEU B 1 214 ? -6.539 -14.656 -14.281 1 96.94 214 LEU B N 1
ATOM 3568 C CA . LEU B 1 214 ? -7.312 -14.539 -13.047 1 96.94 214 LEU B CA 1
ATOM 3569 C C . LEU B 1 214 ? -8.43 -13.508 -13.211 1 96.94 214 LEU B C 1
ATOM 3571 O O . LEU B 1 214 ? -9.547 -13.727 -12.734 1 96.94 214 LEU B O 1
ATOM 3575 N N . PHE B 1 215 ? -8.148 -12.43 -13.891 1 95 215 PHE B N 1
ATOM 3576 C CA . PHE B 1 215 ? -9.188 -11.438 -14.141 1 95 215 PHE B CA 1
ATOM 3577 C C . PHE B 1 215 ? -10.359 -12.047 -14.898 1 95 215 PHE B C 1
ATOM 3579 O O . PHE B 1 215 ? -11.516 -11.859 -14.523 1 95 215 PHE B O 1
ATOM 3586 N N . GLU B 1 216 ? -10.039 -12.773 -15.852 1 93.62 216 GLU B N 1
ATOM 3587 C CA . GLU B 1 216 ? -11.062 -13.375 -16.688 1 93.62 216 GLU B CA 1
ATOM 3588 C C . GLU B 1 216 ? -11.914 -14.375 -15.906 1 93.62 216 GLU B C 1
ATOM 3590 O O . GLU B 1 216 ? -13.125 -14.469 -16.109 1 93.62 216 GLU B O 1
ATOM 3595 N N . LEU B 1 217 ? -11.289 -15.031 -15.008 1 93.31 217 LEU B N 1
ATOM 3596 C CA . LEU B 1 217 ? -11.984 -16.094 -14.281 1 93.31 217 LEU B CA 1
ATOM 3597 C C . LEU B 1 217 ? -12.852 -15.5 -13.172 1 93.31 217 LEU B C 1
ATOM 3599 O O . LEU B 1 217 ? -13.883 -16.078 -12.82 1 93.31 217 LEU B O 1
ATOM 3603 N N . VAL B 1 218 ? -12.492 -14.336 -12.625 1 92.06 218 VAL B N 1
ATOM 3604 C CA . VAL B 1 218 ? -13.227 -13.797 -11.484 1 92.06 218 VAL B CA 1
ATOM 3605 C C . VAL B 1 218 ? -14.359 -12.898 -11.977 1 92.06 218 VAL B C 1
ATOM 3607 O O . VAL B 1 218 ? -15.289 -12.594 -11.227 1 92.06 218 VAL B O 1
ATOM 3610 N N . LEU B 1 219 ? -14.398 -12.469 -13.164 1 85.62 219 LEU B N 1
ATOM 3611 C CA . LEU B 1 219 ? -15.352 -11.5 -13.688 1 85.62 219 LEU B CA 1
ATOM 3612 C C . LEU B 1 219 ? -16.766 -12.062 -13.664 1 85.62 219 LEU B C 1
ATOM 3614 O O . LEU B 1 219 ? -17.703 -11.375 -13.258 1 85.62 219 LEU B O 1
ATOM 3618 N N . PRO B 1 220 ? -16.938 -13.297 -14.016 1 76.06 220 PRO B N 1
ATOM 3619 C CA . PRO B 1 220 ? -18.297 -13.844 -13.984 1 76.06 220 PRO B CA 1
ATOM 3620 C C . PRO B 1 220 ? -18.891 -13.867 -12.578 1 76.06 220 PRO B C 1
ATOM 3622 O O . PRO B 1 220 ? -20.109 -13.766 -12.414 1 76.06 220 PRO B O 1
ATOM 3625 N N . SER B 1 221 ? -18.078 -14.016 -11.578 1 69.19 221 SER B N 1
ATOM 3626 C CA . SER B 1 221 ? -18.547 -14.078 -10.195 1 69.19 221 SER B CA 1
ATOM 3627 C C . SER B 1 221 ? -19.141 -12.742 -9.758 1 69.19 221 SER B C 1
ATOM 3629 O O . SER B 1 221 ? -20.016 -12.703 -8.898 1 69.19 221 SER B O 1
ATOM 3631 N N . ILE B 1 222 ? -18.672 -11.672 -10.281 1 67.31 222 ILE B N 1
ATOM 3632 C CA . ILE B 1 222 ? -19.156 -10.344 -9.953 1 67.31 222 ILE B CA 1
ATOM 3633 C C . ILE B 1 222 ? -20.562 -10.148 -10.523 1 67.31 222 ILE B C 1
ATOM 3635 O O . ILE B 1 222 ? -21.438 -9.609 -9.852 1 67.31 222 ILE B O 1
ATOM 3639 N N . LEU B 1 223 ? -20.656 -10.609 -11.672 1 64.38 223 LEU B N 1
ATOM 3640 C CA . LEU B 1 223 ? -21.938 -10.461 -12.375 1 64.38 223 LEU B CA 1
ATOM 3641 C C . LEU B 1 223 ? -23.031 -11.242 -11.672 1 64.38 223 LEU B C 1
ATOM 3643 O O . LEU B 1 223 ? -24.172 -10.766 -11.586 1 64.38 223 LEU B O 1
ATOM 3647 N N . LYS B 1 224 ? -22.578 -12.242 -11.172 1 63.38 224 LYS B N 1
ATOM 3648 C CA . LYS B 1 224 ? -23.562 -13.055 -10.461 1 63.38 224 LYS B CA 1
ATOM 3649 C C . LYS B 1 224 ? -23.969 -12.398 -9.141 1 63.38 224 LYS B C 1
ATOM 3651 O O . LYS B 1 224 ? -25.156 -12.367 -8.797 1 63.38 224 LYS B O 1
ATOM 3656 N N . LYS B 1 225 ? -23.016 -11.844 -8.469 1 63.12 225 LYS B N 1
ATOM 3657 C CA . LYS B 1 225 ? -23.281 -11.227 -7.176 1 63.12 225 LYS B CA 1
ATOM 3658 C C . LYS B 1 225 ? -24.062 -9.922 -7.336 1 63.12 225 LYS B C 1
ATOM 3660 O O . LYS B 1 225 ? -24.953 -9.625 -6.539 1 63.12 225 LYS B O 1
ATOM 3665 N N . ARG B 1 226 ? -23.688 -9.125 -8.273 1 59.78 226 ARG B N 1
ATOM 3666 C CA . ARG B 1 226 ? -24.453 -7.91 -8.523 1 59.78 226 ARG B CA 1
ATOM 3667 C C . ARG B 1 226 ? -25.906 -8.234 -8.844 1 59.78 226 ARG B C 1
ATOM 3669 O O . ARG B 1 226 ? -26.812 -7.523 -8.422 1 59.78 226 ARG B O 1
ATOM 3676 N N . SER B 1 227 ? -26.109 -9.227 -9.586 1 55.56 227 SER B N 1
ATOM 3677 C CA . SER B 1 227 ? -27.469 -9.68 -9.914 1 55.56 227 SER B CA 1
ATOM 3678 C C . SER B 1 227 ? -28.203 -10.164 -8.672 1 55.56 227 SER B C 1
ATOM 3680 O O . SER B 1 227 ? -29.406 -9.961 -8.547 1 55.56 227 SER B O 1
ATOM 3682 N N . GLU B 1 228 ? -27.469 -10.664 -7.766 1 53.97 228 GLU B N 1
ATOM 3683 C CA . GLU B 1 228 ? -28.094 -11.148 -6.535 1 53.97 228 GLU B CA 1
ATOM 3684 C C . GLU B 1 228 ? -28.406 -9.992 -5.59 1 53.97 228 GLU B C 1
ATOM 3686 O O . GLU B 1 228 ? -29.391 -10.039 -4.855 1 53.97 228 GLU B O 1
ATOM 3691 N N . ARG B 1 229 ? -27.484 -9.031 -5.605 1 52 229 ARG B N 1
ATOM 3692 C CA . ARG B 1 229 ? -27.75 -7.848 -4.789 1 52 229 ARG B CA 1
ATOM 3693 C C . ARG B 1 229 ? -28.906 -7.035 -5.363 1 52 229 ARG B C 1
ATOM 3695 O O . ARG B 1 229 ? -29.672 -6.422 -4.617 1 52 229 ARG B O 1
ATOM 3702 N N . ASP B 1 230 ? -28.969 -6.898 -6.648 1 46.5 230 ASP B N 1
ATOM 3703 C CA . ASP B 1 230 ? -30.094 -6.23 -7.312 1 46.5 230 ASP B CA 1
ATOM 3704 C C . ASP B 1 230 ? -31.344 -7.102 -7.293 1 46.5 230 ASP B C 1
ATOM 3706 O O . ASP B 1 230 ? -32.375 -6.715 -7.824 1 46.5 230 ASP B O 1
ATOM 3710 N N . SER B 1 231 ? -31.203 -8.305 -6.887 1 43.06 231 SER B N 1
ATOM 3711 C CA . SER B 1 231 ? -32.469 -9 -6.766 1 43.06 231 SER B CA 1
ATOM 3712 C C . SER B 1 231 ? -33.375 -8.336 -5.734 1 43.06 231 SER B C 1
ATOM 3714 O O . SER B 1 231 ? -32.969 -8.125 -4.59 1 43.06 231 SER B O 1
ATOM 3716 N N . PRO B 1 232 ? -34.312 -7.629 -6.191 1 41 232 PRO B N 1
ATOM 3717 C CA . PRO B 1 232 ? -35.344 -6.996 -5.352 1 41 232 PRO B CA 1
ATOM 3718 C C . PRO B 1 232 ? -35.781 -7.887 -4.203 1 41 232 PRO B C 1
ATOM 3720 O O . PRO B 1 232 ? -36.438 -8.906 -4.434 1 41 232 PRO B O 1
ATOM 3723 N N . THR B 1 233 ? -34.969 -8.43 -3.359 1 35.62 233 THR B N 1
ATOM 3724 C CA . THR B 1 233 ? -35.75 -8.914 -2.221 1 35.62 233 THR B CA 1
ATOM 3725 C C . THR B 1 233 ? -36.719 -7.848 -1.724 1 35.62 233 THR B C 1
ATOM 3727 O O . THR B 1 233 ? -36.312 -6.723 -1.423 1 35.62 233 THR B O 1
ATOM 3730 N N . VAL B 1 234 ? -37.844 -7.871 -2.293 1 34.44 234 VAL B N 1
ATOM 3731 C CA . VAL B 1 234 ? -39.062 -7.234 -1.791 1 34.44 234 VAL B CA 1
ATOM 3732 C C . VAL B 1 234 ? -39.031 -7.219 -0.264 1 34.44 234 VAL B C 1
ATOM 3734 O O . VAL B 1 234 ? -38.969 -8.273 0.374 1 34.44 234 VAL B O 1
ATOM 3737 N N . ASP B 1 235 ? -38.156 -6.332 0.266 1 34.81 235 ASP B N 1
ATOM 3738 C CA . ASP B 1 235 ? -38.5 -6.094 1.664 1 34.81 235 ASP B CA 1
ATOM 3739 C C . ASP B 1 235 ? -40 -6.113 1.868 1 34.81 235 ASP B C 1
ATOM 3741 O O . ASP B 1 235 ? -40.719 -5.234 1.372 1 34.81 235 ASP B O 1
ATOM 3745 N N . LEU B 1 236 ? -40.531 -7.305 1.821 1 33.28 236 LEU B N 1
ATOM 3746 C CA . LEU B 1 236 ? -41.938 -7.539 2.184 1 33.28 236 LEU B CA 1
ATOM 3747 C C . LEU B 1 236 ? -42.312 -6.793 3.463 1 33.28 236 LEU B C 1
ATOM 3749 O O . LEU B 1 236 ? -43.438 -6.887 3.939 1 33.28 236 LEU B O 1
ATOM 3753 N N . ASP B 1 237 ? -41.219 -6.48 4.238 1 32.56 237 ASP B N 1
ATOM 3754 C CA . ASP B 1 237 ? -41.812 -5.918 5.441 1 32.56 237 ASP B CA 1
ATOM 3755 C C . ASP B 1 237 ? -42.531 -4.602 5.129 1 32.56 237 ASP B C 1
ATOM 3757 O O . ASP B 1 237 ? -41.906 -3.543 5.098 1 32.56 237 ASP B O 1
ATOM 3761 N N . GLY B 1 238 ? -43.156 -4.57 3.881 1 29.97 238 GLY B N 1
ATOM 3762 C CA . GLY B 1 238 ? -44.125 -3.531 3.629 1 29.97 238 GLY B CA 1
ATOM 3763 C C . GLY B 1 238 ? -44.969 -3.207 4.844 1 29.97 238 GLY B C 1
ATOM 3764 O O . GLY B 1 238 ? -45.438 -4.109 5.535 1 29.97 238 GLY B O 1
ATOM 3765 N N . SER B 1 239 ? -44.594 -2.156 5.523 1 27.73 239 SER B N 1
ATOM 3766 C CA . SER B 1 239 ? -45.531 -1.553 6.48 1 27.73 239 SER B CA 1
ATOM 3767 C C . SER B 1 239 ? -46.969 -1.573 5.961 1 27.73 239 SER B C 1
ATOM 3769 O O . SER B 1 239 ? -47.219 -1.178 4.82 1 27.73 239 SER B O 1
ATOM 3771 N N . HIS B 1 240 ? -47.75 -2.664 6.297 1 28.7 240 HIS B N 1
ATOM 3772 C CA . HIS B 1 240 ? -49.219 -2.766 6.328 1 28.7 240 HIS B CA 1
ATOM 3773 C C . HIS B 1 240 ? -49.844 -1.464 6.805 1 28.7 240 HIS B C 1
ATOM 3775 O O . HIS B 1 240 ? -49.812 -1.165 8 1 28.7 240 HIS B O 1
ATOM 3781 N N . ASP B 1 241 ? -49.469 -0.338 6.195 1 25.92 241 ASP B N 1
ATOM 3782 C CA . ASP B 1 241 ? -50.5 0.672 6.48 1 25.92 241 ASP B CA 1
ATOM 3783 C C . ASP B 1 241 ? -51.875 0.155 6.152 1 25.92 241 ASP B C 1
ATOM 3785 O O . ASP B 1 241 ? -52.188 -0.177 5 1 25.92 241 ASP B O 1
ATOM 3789 N N . GLU B 1 242 ? -52.5 -0.605 7.086 1 27.64 242 GLU B N 1
ATOM 3790 C CA . GLU B 1 242 ? -53.906 -0.958 7.246 1 27.64 242 GLU B CA 1
ATOM 3791 C C . GLU B 1 242 ? -54.812 0.255 7.031 1 27.64 242 GLU B C 1
ATOM 3793 O O . GLU B 1 242 ? -54.781 1.194 7.828 1 27.64 242 GLU B O 1
ATOM 3798 N N . VAL B 1 243 ? -54.969 0.847 5.789 1 25.34 243 VAL B N 1
ATOM 3799 C CA . VAL B 1 243 ? -56.156 1.649 5.602 1 25.34 243 VAL B CA 1
ATOM 3800 C C . VAL B 1 243 ? -57.406 0.8 5.887 1 25.34 243 VAL B C 1
ATOM 3802 O O . VAL B 1 243 ? -57.719 -0.127 5.137 1 25.34 243 VAL B O 1
ATOM 3805 N N . LYS B 1 244 ? -57.812 0.386 7.055 1 25.45 244 LYS B N 1
ATOM 3806 C CA . LYS B 1 244 ? -59.062 -0.218 7.473 1 25.45 244 LYS B CA 1
ATOM 3807 C C . LYS B 1 244 ? -60.25 0.704 7.176 1 25.45 244 LYS B C 1
ATOM 3809 O O . LYS B 1 244 ? -60.469 1.675 7.895 1 25.45 244 LYS B O 1
ATOM 3814 N N . SER B 1 245 ? -60.531 1.249 5.93 1 25.33 245 SER B N 1
ATOM 3815 C CA . SER B 1 245 ? -61.875 1.84 5.836 1 25.33 245 SER B CA 1
ATOM 3816 C C . SER B 1 245 ? -62.969 0.796 6.078 1 25.33 245 SER B C 1
ATOM 3818 O O . SER B 1 245 ? -63.062 -0.184 5.34 1 25.33 245 SER B O 1
ATOM 3820 N N . LYS B 1 246 ? -63.438 0.59 7.258 1 24.48 246 LYS B N 1
ATOM 3821 C CA . LYS B 1 246 ? -64.562 -0.216 7.625 1 24.48 246 LYS B CA 1
ATOM 3822 C C . LYS B 1 246 ? -65.812 0.167 6.793 1 24.48 246 LYS B C 1
ATOM 3824 O O . LYS B 1 246 ? -66.438 -0.694 6.18 1 24.48 246 LYS B O 1
ATOM 3829 N N . LYS B 1 247 ? -66.938 0.69 7.531 1 26.66 247 LYS B N 1
ATOM 3830 C CA . LYS B 1 247 ? -68.25 0.078 7.711 1 26.66 247 LYS B CA 1
ATOM 3831 C C . LYS B 1 247 ? -69.125 0.207 6.449 1 26.66 247 LYS B C 1
ATOM 3833 O O . LYS B 1 247 ? -68.938 1.146 5.672 1 26.66 247 LYS B O 1
ATOM 3838 N N . ALA B 1 248 ? -70.062 -0.786 6.32 1 28.02 248 ALA B N 1
ATOM 3839 C CA . ALA B 1 248 ? -71.25 -1.291 5.613 1 28.02 248 ALA B CA 1
ATOM 3840 C C . ALA B 1 248 ? -72.312 -0.189 5.41 1 28.02 248 ALA B C 1
ATOM 3842 O O . ALA B 1 248 ? -72.562 0.604 6.316 1 28.02 248 ALA B O 1
ATOM 3843 N N . GLN B 1 249 ? -72.375 0.214 4.223 1 22.64 249 GLN B N 1
ATOM 3844 C CA . GLN B 1 249 ? -73.562 0.926 3.73 1 22.64 249 GLN B CA 1
ATOM 3845 C C . GLN B 1 249 ? -74.812 0.288 4.25 1 22.64 249 GLN B C 1
ATOM 3847 O O . GLN B 1 249 ? -75.125 -0.879 3.967 1 22.64 249 GLN B O 1
ATOM 3852 N N . CYS B 1 250 ? -75.25 0.481 5.539 1 26.5 250 CYS B N 1
ATOM 3853 C CA . CYS B 1 250 ? -76.625 0.356 5.895 1 26.5 250 CYS B CA 1
ATOM 3854 C C . CYS B 1 250 ? -77.562 0.836 4.758 1 26.5 250 CYS B C 1
ATOM 3856 O O . CYS B 1 250 ? -77.312 1.895 4.176 1 26.5 250 CYS B O 1
ATOM 3858 N N . CYS B 1 251 ? -78.438 -0.117 4.191 1 29.52 251 CYS B N 1
ATOM 3859 C CA . CYS B 1 251 ? -79.562 -0.247 3.324 1 29.52 251 CYS B CA 1
ATOM 3860 C C . CYS B 1 251 ? -80.438 1.004 3.387 1 29.52 251 CYS B C 1
ATOM 3862 O O . CYS B 1 251 ? -80.812 1.57 2.354 1 29.52 251 CYS B O 1
ATOM 3864 N N . VAL B 1 252 ? -81.5 0.801 4.402 1 23.09 252 VAL B N 1
ATOM 3865 C CA . VAL B 1 252 ? -82.75 1.524 4.562 1 23.09 252 VAL B CA 1
ATOM 3866 C C . VAL B 1 252 ? -82.438 2.963 4.988 1 23.09 252 VAL B C 1
ATOM 3868 O O . VAL B 1 252 ? -81.625 3.205 5.863 1 23.09 252 VAL B O 1
#

Organism: Chanos chanos (NCBI:txid29144)

Radius of gyration: 27.45 Å; Cα contacts (8 Å, |Δi|>4): 857; chains: 2; bounding box: 107×72×84 Å